Protein AF-A0A935WH16-F1 (afdb_monomer)

pLDDT: mean 74.42, std 22.59, range [28.06, 98.62]

Structure (mmCIF, N/CA/C/O backbone):
data_AF-A0A935WH16-F1
#
_entry.id   AF-A0A935WH16-F1
#
loop_
_atom_site.group_PDB
_atom_site.id
_atom_site.type_symbol
_atom_site.label_atom_id
_atom_site.label_alt_id
_atom_site.label_comp_id
_atom_site.label_asym_id
_atom_site.label_entity_id
_atom_site.label_seq_id
_atom_site.pdbx_PDB_ins_code
_atom_site.Cartn_x
_atom_site.Cartn_y
_atom_site.Cartn_z
_atom_site.occupancy
_atom_site.B_iso_or_equiv
_atom_site.auth_seq_id
_atom_site.auth_comp_id
_atom_site.auth_asym_id
_atom_site.auth_atom_id
_atom_site.pdbx_PDB_model_num
ATOM 1 N N . MET A 1 1 ? 46.568 17.655 5.709 1.00 50.97 1 MET A N 1
ATOM 2 C CA . MET A 1 1 ? 45.423 17.737 4.781 1.00 50.97 1 MET A CA 1
ATOM 3 C C . MET A 1 1 ? 44.441 18.673 5.446 1.00 50.97 1 MET A C 1
ATOM 5 O O . MET A 1 1 ? 44.146 18.442 6.611 1.00 50.97 1 MET A O 1
ATOM 9 N N . ALA A 1 2 ? 44.120 19.799 4.814 1.00 53.34 2 ALA A N 1
ATOM 10 C CA . ALA A 1 2 ? 43.258 20.810 5.419 1.00 53.34 2 ALA A CA 1
ATOM 11 C C . ALA A 1 2 ? 41.795 20.445 5.138 1.00 53.34 2 ALA A C 1
ATOM 13 O O . ALA A 1 2 ? 41.462 20.115 4.002 1.00 53.34 2 ALA A O 1
ATOM 14 N N . ASP A 1 3 ? 40.945 20.475 6.163 1.00 76.69 3 ASP A N 1
ATOM 15 C CA . ASP A 1 3 ? 39.513 20.226 5.996 1.00 76.69 3 ASP A CA 1
ATOM 16 C C . ASP A 1 3 ? 38.853 21.410 5.274 1.00 76.69 3 ASP A C 1
ATOM 18 O O . ASP A 1 3 ? 39.138 22.574 5.564 1.00 76.69 3 ASP A O 1
ATOM 22 N N . VAL A 1 4 ? 37.956 21.113 4.334 1.00 78.81 4 VAL A N 1
ATOM 23 C CA . VAL A 1 4 ? 37.234 22.105 3.529 1.00 78.81 4 VAL A CA 1
ATOM 24 C C . VAL A 1 4 ? 35.798 22.216 4.050 1.00 78.81 4 VAL A C 1
ATOM 26 O O . VAL A 1 4 ? 35.157 21.187 4.272 1.00 78.81 4 VAL A O 1
ATOM 29 N N . PRO A 1 5 ? 35.245 23.423 4.264 1.00 81.88 5 PRO A N 1
ATOM 30 C CA . PRO A 1 5 ? 33.877 23.562 4.748 1.00 81.88 5 PRO A CA 1
ATOM 31 C C . PRO A 1 5 ? 32.863 23.085 3.701 1.00 81.88 5 PRO A C 1
ATOM 33 O O . PRO A 1 5 ? 32.930 23.437 2.523 1.00 81.88 5 PRO A O 1
ATOM 36 N N . CYS A 1 6 ? 31.887 22.298 4.147 1.00 78.06 6 CYS A N 1
ATOM 37 C CA . CYS A 1 6 ? 30.761 21.864 3.331 1.00 78.06 6 CYS A CA 1
ATOM 38 C C . CYS A 1 6 ? 29.959 23.063 2.790 1.00 78.06 6 CYS A C 1
ATOM 40 O O . CYS A 1 6 ? 29.535 23.924 3.557 1.00 78.06 6 CYS A O 1
ATOM 42 N N . ALA A 1 7 ? 29.661 23.077 1.488 1.00 78.62 7 ALA A N 1
ATOM 43 C CA . ALA A 1 7 ? 28.900 24.155 0.845 1.00 78.62 7 ALA A CA 1
ATOM 44 C C . ALA A 1 7 ? 27.445 24.289 1.343 1.00 78.62 7 ALA A C 1
ATOM 46 O O . ALA A 1 7 ? 26.837 25.340 1.170 1.00 78.62 7 ALA A O 1
ATOM 47 N N . THR A 1 8 ? 26.886 23.241 1.957 1.00 79.25 8 THR A N 1
ATOM 48 C CA . THR A 1 8 ? 25.492 23.218 2.430 1.00 79.25 8 THR A CA 1
ATOM 49 C C . THR A 1 8 ? 25.377 23.491 3.929 1.00 79.25 8 THR A C 1
ATOM 51 O O . THR A 1 8 ? 24.530 24.275 4.340 1.00 79.25 8 THR A O 1
ATOM 54 N N . CYS A 1 9 ? 26.215 22.864 4.760 1.00 81.19 9 CYS A N 1
ATOM 55 C CA . CYS A 1 9 ? 26.095 22.946 6.224 1.00 81.19 9 CYS A CA 1
ATOM 56 C C . CYS A 1 9 ? 27.356 23.457 6.932 1.00 81.19 9 CYS A C 1
ATOM 58 O O . CYS A 1 9 ? 27.418 23.423 8.158 1.00 81.19 9 CYS A O 1
ATOM 60 N N . GLN A 1 10 ? 28.377 23.876 6.178 1.00 83.31 10 GLN A N 1
ATOM 61 C CA . GLN A 1 10 ? 29.647 24.442 6.660 1.00 83.31 10 GLN A CA 1
ATOM 62 C C . GLN A 1 10 ? 30.493 23.536 7.568 1.00 83.31 10 GLN A C 1
ATOM 64 O O . GLN A 1 10 ? 31.574 23.933 7.997 1.00 83.31 10 GLN A O 1
ATOM 69 N N . THR A 1 11 ? 30.065 22.296 7.820 1.00 83.06 11 THR A N 1
ATOM 70 C CA . THR A 1 11 ? 30.860 21.320 8.570 1.00 83.06 11 THR A CA 1
ATOM 71 C C . THR A 1 11 ? 32.184 21.050 7.843 1.00 83.06 11 THR A C 1
ATOM 73 O O . THR A 1 11 ? 32.143 20.852 6.627 1.00 83.06 11 THR A O 1
ATOM 76 N N . PRO A 1 12 ? 33.336 21.021 8.541 1.00 82.44 12 PRO A N 1
ATOM 77 C CA . PRO A 1 12 ? 34.618 20.675 7.937 1.00 82.44 12 PRO A CA 1
ATOM 78 C C . PRO A 1 12 ? 34.577 19.252 7.375 1.00 82.44 12 PRO A C 1
ATOM 80 O O . PRO A 1 12 ? 34.155 18.319 8.061 1.00 82.44 12 PRO A O 1
ATOM 83 N N . VAL A 1 13 ? 34.982 19.091 6.120 1.00 81.06 13 VAL A N 1
ATOM 84 C CA . VAL A 1 13 ? 34.997 17.810 5.417 1.00 81.06 13 VAL A CA 1
ATOM 85 C C . VAL A 1 13 ? 36.417 17.521 4.921 1.00 81.06 13 VAL A C 1
ATOM 87 O O . VAL A 1 13 ? 37.033 18.414 4.333 1.00 81.06 13 VAL A O 1
ATOM 90 N N . PRO A 1 14 ? 36.934 16.290 5.098 1.00 78.62 14 PRO A N 1
ATOM 91 C CA . PRO A 1 14 ? 38.210 15.890 4.516 1.00 78.62 14 PRO A CA 1
ATOM 92 C C . PRO A 1 14 ? 38.222 16.099 2.998 1.00 78.62 14 PRO A C 1
ATOM 94 O O . PRO A 1 14 ? 37.243 15.792 2.318 1.00 78.62 14 PRO A O 1
ATOM 97 N N . GLU A 1 15 ? 39.345 16.578 2.462 1.00 66.19 15 GLU A N 1
ATOM 98 C CA . GLU A 1 15 ? 39.505 17.002 1.059 1.00 66.19 15 GLU A CA 1
ATOM 99 C C . GLU A 1 15 ? 39.158 15.912 0.019 1.00 66.19 15 GLU A C 1
ATOM 101 O O . GLU A 1 15 ? 38.793 16.219 -1.111 1.00 66.19 15 GLU A O 1
ATOM 106 N N . ASN A 1 16 ? 39.221 14.636 0.408 1.00 68.75 16 ASN A N 1
ATOM 107 C CA . ASN A 1 16 ? 38.912 13.472 -0.426 1.00 68.75 16 ASN A CA 1
ATOM 108 C C . ASN A 1 16 ? 37.558 12.808 -0.118 1.00 68.75 16 ASN A C 1
ATOM 110 O O . ASN A 1 16 ? 37.249 11.759 -0.691 1.00 68.75 16 ASN A O 1
ATOM 114 N N . ALA A 1 17 ? 36.766 13.346 0.810 1.00 69.06 17 ALA A N 1
ATOM 115 C CA . ALA A 1 17 ? 35.433 12.815 1.051 1.00 69.06 17 ALA A CA 1
ATOM 116 C C . ALA A 1 17 ? 34.553 13.109 -0.169 1.00 69.06 17 ALA A C 1
ATOM 118 O O . ALA A 1 17 ? 34.647 14.191 -0.741 1.00 69.06 17 ALA A O 1
ATOM 119 N N . LEU A 1 18 ? 33.693 12.159 -0.549 1.00 70.56 18 LEU A N 1
ATOM 120 C CA . LEU A 1 18 ? 32.706 12.301 -1.635 1.00 70.56 18 LEU A CA 1
ATOM 121 C C . LEU A 1 18 ? 31.380 12.918 -1.159 1.00 70.56 18 LEU A C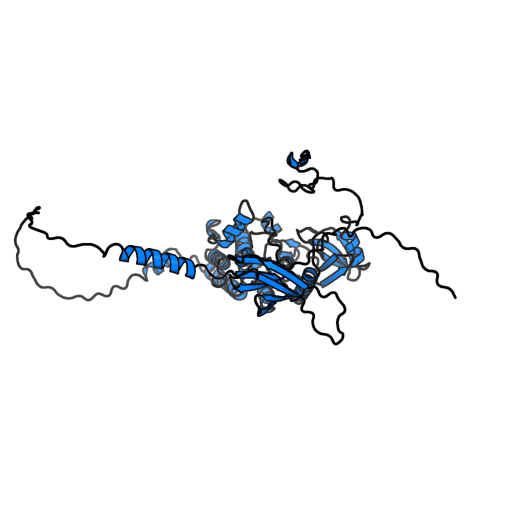 1
ATOM 123 O O . LEU A 1 18 ? 30.592 13.413 -1.968 1.00 70.56 18 LEU A O 1
ATOM 127 N N . TYR A 1 19 ? 31.138 12.881 0.153 1.00 76.06 19 TYR A N 1
ATOM 128 C CA . TYR A 1 19 ? 29.935 13.387 0.804 1.00 76.06 19 TYR A CA 1
ATOM 129 C C . TYR A 1 19 ? 30.292 14.038 2.140 1.00 76.06 19 TYR A C 1
ATOM 131 O O . TYR A 1 19 ? 31.199 13.587 2.842 1.00 76.06 19 TYR A O 1
ATOM 139 N N . CYS A 1 20 ? 29.550 15.080 2.514 1.00 76.81 20 CYS A N 1
ATOM 140 C CA . CYS A 1 20 ? 29.648 15.687 3.833 1.00 76.81 20 CYS A CA 1
ATOM 141 C C . CYS A 1 20 ? 29.117 14.714 4.905 1.00 76.81 20 CYS A C 1
ATOM 143 O O . CYS A 1 20 ? 27.961 14.299 4.810 1.00 76.81 20 CYS A O 1
ATOM 145 N N . PRO A 1 21 ? 29.886 14.397 5.962 1.00 69.19 21 PRO A N 1
ATOM 146 C CA . PRO A 1 21 ? 29.468 13.451 7.001 1.00 69.19 21 PRO A CA 1
ATOM 147 C C . PRO A 1 21 ? 28.335 13.972 7.899 1.00 69.19 21 PRO A C 1
ATOM 149 O O . PRO A 1 21 ? 27.761 13.198 8.655 1.00 69.19 21 PRO A O 1
ATOM 152 N N . SER A 1 22 ? 28.024 15.270 7.837 1.00 75.50 22 SER A N 1
ATOM 153 C CA . SER A 1 22 ? 26.993 15.905 8.666 1.00 75.50 22 SER A CA 1
ATOM 154 C C . SER A 1 22 ? 25.640 15.997 7.955 1.00 75.50 22 SER A C 1
ATOM 156 O O . SER A 1 22 ? 24.626 15.586 8.509 1.00 75.50 22 SER A O 1
ATOM 158 N N . CYS A 1 23 ? 25.608 16.480 6.707 1.00 73.81 23 CYS A N 1
ATOM 159 C CA . CYS A 1 23 ? 24.351 16.688 5.970 1.00 73.81 23 CYS A CA 1
ATOM 160 C C . CYS A 1 23 ? 24.181 15.808 4.722 1.00 73.81 23 CYS A C 1
ATOM 162 O O . CYS A 1 23 ? 23.150 15.888 4.061 1.00 73.81 23 CYS A O 1
ATOM 164 N N . GLY A 1 24 ? 25.179 14.995 4.361 1.00 67.12 24 GLY A N 1
ATOM 165 C CA . GLY A 1 24 ? 25.107 14.086 3.212 1.00 67.12 24 GLY A CA 1
ATOM 166 C C . GLY A 1 24 ? 25.240 14.747 1.835 1.00 67.12 24 GLY A C 1
ATOM 167 O O . GLY A 1 24 ? 25.167 14.052 0.825 1.00 67.12 24 GLY A O 1
ATOM 168 N N . SER A 1 25 ? 25.464 16.064 1.749 1.00 74.00 25 SER A N 1
ATOM 169 C CA . SER A 1 25 ? 25.654 16.754 0.467 1.00 74.00 25 SER A CA 1
ATOM 170 C C . SER A 1 25 ? 26.934 16.294 -0.237 1.00 74.00 25 SER A C 1
ATOM 172 O O . SER A 1 25 ? 27.985 16.163 0.398 1.00 74.00 25 SER A O 1
ATOM 174 N N . ARG A 1 26 ? 26.875 16.105 -1.558 1.00 77.69 26 ARG A N 1
ATOM 175 C CA . ARG A 1 26 ? 28.026 15.699 -2.376 1.00 77.69 26 ARG A CA 1
ATOM 176 C C . ARG A 1 26 ? 29.086 16.805 -2.411 1.00 77.69 26 ARG A C 1
ATOM 178 O O . ARG A 1 26 ? 28.787 17.951 -2.737 1.00 77.69 26 ARG A O 1
ATOM 185 N N . THR A 1 27 ? 30.325 16.464 -2.092 1.00 68.62 27 THR A N 1
ATOM 186 C CA . THR A 1 27 ? 31.486 17.359 -2.190 1.00 68.62 27 THR A CA 1
ATOM 187 C C . THR A 1 27 ? 32.017 17.272 -3.622 1.00 68.62 27 THR A C 1
ATOM 189 O O . THR A 1 27 ? 32.444 16.222 -4.093 1.00 68.62 27 THR A O 1
ATOM 192 N N . GLY A 1 28 ? 31.871 18.357 -4.384 1.00 59.09 28 GLY A N 1
ATOM 193 C CA . GLY A 1 28 ? 31.902 18.361 -5.854 1.00 59.09 28 GLY A CA 1
ATOM 194 C C . GLY A 1 28 ? 33.239 18.089 -6.563 1.00 59.09 28 GLY A C 1
ATOM 195 O O . GLY A 1 28 ? 33.434 18.636 -7.644 1.00 59.09 28 GLY A O 1
ATOM 196 N N . ARG A 1 29 ? 34.169 17.292 -6.018 1.00 56.25 29 ARG A N 1
ATOM 197 C CA . ARG A 1 29 ? 35.435 16.944 -6.696 1.00 56.25 29 ARG A CA 1
ATOM 198 C C . ARG A 1 29 ? 35.853 15.496 -6.442 1.00 56.25 29 ARG A C 1
ATOM 200 O O . ARG A 1 29 ? 36.502 15.190 -5.452 1.00 56.25 29 ARG A O 1
ATOM 207 N N . GLY A 1 30 ? 35.503 14.621 -7.381 1.00 41.34 30 GLY A N 1
ATOM 208 C CA . GLY A 1 30 ? 36.163 13.333 -7.595 1.00 41.34 30 GLY A CA 1
ATOM 209 C C . GLY A 1 30 ? 36.706 13.310 -9.022 1.00 41.34 30 GLY A C 1
ATOM 210 O O . GLY A 1 30 ? 35.958 13.605 -9.952 1.00 41.34 30 GLY A O 1
ATOM 211 N N . ASP A 1 31 ? 38.002 13.036 -9.164 1.00 37.25 31 ASP A N 1
ATOM 212 C CA . ASP A 1 31 ? 38.778 13.129 -10.403 1.00 37.25 31 ASP A CA 1
ATOM 213 C C . ASP A 1 31 ? 38.196 12.351 -11.594 1.00 37.25 31 ASP A C 1
ATOM 215 O O . ASP A 1 31 ? 37.812 11.184 -11.519 1.00 37.25 31 ASP A O 1
ATOM 219 N N . SER A 1 32 ? 38.245 13.028 -12.734 1.00 45.16 32 SER A N 1
ATOM 220 C CA . SER A 1 32 ? 38.004 12.561 -14.091 1.00 45.16 32 SER A CA 1
ATOM 221 C C . SER A 1 32 ? 39.078 11.574 -14.564 1.00 45.16 32 SER A C 1
ATOM 223 O O . SER A 1 32 ? 40.188 11.987 -14.905 1.00 45.16 32 SER A O 1
ATOM 225 N N . ARG A 1 33 ? 38.739 10.279 -14.665 1.00 38.78 33 ARG A N 1
ATOM 226 C CA . ARG A 1 33 ? 39.273 9.364 -15.694 1.00 38.78 33 ARG A CA 1
ATOM 227 C C . ARG A 1 33 ? 38.489 8.044 -15.744 1.00 38.78 33 ARG A C 1
ATOM 229 O O . ARG A 1 33 ? 38.592 7.233 -14.832 1.00 38.78 33 ARG A O 1
ATOM 236 N N . ALA A 1 34 ? 37.801 7.863 -16.877 1.00 35.12 34 ALA A N 1
ATOM 237 C CA . ALA A 1 34 ? 36.881 6.797 -17.302 1.00 35.12 34 ALA A CA 1
ATOM 238 C C . ALA A 1 34 ? 35.400 7.190 -17.154 1.00 35.12 34 ALA A C 1
ATOM 240 O O . ALA A 1 34 ? 34.717 6.798 -16.212 1.00 35.12 34 ALA A O 1
ATOM 241 N N . GLU A 1 35 ? 34.916 7.981 -18.117 1.00 36.69 35 GLU A N 1
ATOM 242 C CA . GLU A 1 35 ? 33.489 8.212 -18.354 1.00 36.69 35 GLU A CA 1
ATOM 243 C C . GLU A 1 35 ? 32.811 6.884 -18.710 1.00 36.69 35 GLU A C 1
ATOM 245 O O . GLU A 1 35 ? 32.800 6.443 -19.857 1.00 36.69 35 GLU A O 1
ATOM 250 N N . VAL A 1 36 ? 32.237 6.232 -17.704 1.00 37.66 36 VAL A N 1
ATOM 251 C CA . VAL A 1 36 ? 31.010 5.464 -17.904 1.00 37.66 36 VAL A CA 1
ATOM 252 C C . VAL A 1 36 ? 29.890 6.510 -17.869 1.00 37.66 36 VAL A C 1
ATOM 254 O O . VAL A 1 36 ? 29.811 7.239 -16.877 1.00 37.66 36 VAL A O 1
ATOM 257 N N . PRO A 1 37 ? 29.056 6.662 -18.912 1.00 38.50 37 PRO A N 1
ATOM 258 C CA . PRO A 1 37 ? 27.991 7.656 -18.903 1.00 38.50 37 PRO A CA 1
ATOM 259 C C . PRO A 1 37 ? 26.914 7.197 -17.916 1.00 38.50 37 PRO A C 1
ATOM 261 O O . PRO A 1 37 ? 26.074 6.356 -18.230 1.00 38.50 37 PRO A O 1
ATOM 264 N N . VAL A 1 38 ? 26.973 7.703 -16.686 1.00 47.84 38 VAL A N 1
ATOM 265 C CA . VAL A 1 38 ? 26.019 7.392 -15.617 1.00 47.84 38 VAL A CA 1
ATOM 266 C C . VAL A 1 38 ? 25.383 8.703 -15.165 1.00 47.84 38 VAL A C 1
ATOM 268 O O . VAL A 1 38 ? 26.072 9.545 -14.594 1.00 47.84 38 VAL A O 1
ATOM 271 N N . ALA A 1 39 ? 24.074 8.823 -15.430 1.00 47.09 39 ALA A N 1
ATOM 272 C CA . ALA A 1 39 ? 23.106 9.812 -14.919 1.00 47.09 39 ALA A CA 1
ATOM 273 C C . ALA A 1 39 ? 22.460 10.819 -15.902 1.00 47.09 39 ALA A C 1
ATOM 275 O O . ALA A 1 39 ? 21.971 11.855 -15.457 1.00 47.09 39 ALA A O 1
ATOM 276 N N . SER A 1 40 ? 22.314 10.515 -17.197 1.00 53.09 40 SER A N 1
ATOM 277 C CA . SER A 1 40 ? 21.282 11.189 -18.004 1.00 53.09 40 SER A CA 1
ATOM 278 C C . SER A 1 40 ? 20.599 10.227 -18.971 1.00 53.09 40 SER A C 1
ATOM 280 O O . SER A 1 40 ? 21.205 9.752 -19.925 1.00 53.09 40 SER A O 1
ATOM 282 N N . ASP A 1 41 ? 19.323 9.984 -18.674 1.00 81.38 41 ASP A N 1
ATOM 283 C CA . ASP A 1 41 ? 18.251 9.557 -19.576 1.00 81.38 41 ASP A CA 1
ATOM 284 C C . ASP A 1 41 ? 17.659 8.144 -19.392 1.00 81.38 41 ASP A C 1
ATOM 286 O O . ASP A 1 41 ? 17.680 7.276 -20.268 1.00 81.38 41 ASP A O 1
ATOM 290 N N . VAL A 1 42 ? 17.091 7.908 -18.200 1.00 88.62 42 VAL A N 1
ATOM 291 C CA . VAL A 1 42 ? 16.164 6.784 -17.965 1.00 88.62 42 VAL A CA 1
ATOM 292 C C . VAL A 1 42 ? 14.996 6.791 -18.973 1.00 88.62 42 VAL A C 1
ATOM 294 O O . VAL A 1 42 ? 14.719 5.713 -19.496 1.00 88.62 42 VAL A O 1
ATOM 297 N N . PRO A 1 43 ? 14.335 7.926 -19.296 1.00 92.06 43 PRO A N 1
ATOM 298 C CA . PRO A 1 43 ? 13.299 7.978 -20.336 1.00 92.06 43 PRO A CA 1
ATOM 299 C C . PRO A 1 43 ? 13.735 7.450 -21.713 1.00 92.06 43 PRO A C 1
ATOM 301 O O . PRO A 1 43 ? 13.045 6.609 -22.283 1.00 92.06 43 PRO A O 1
ATOM 304 N N . GLU A 1 44 ? 14.879 7.881 -22.243 1.00 92.56 44 GLU A N 1
ATOM 305 C CA . GLU A 1 44 ? 15.404 7.448 -23.545 1.00 92.56 44 GLU A CA 1
ATOM 306 C C . GLU A 1 44 ? 15.784 5.969 -23.538 1.00 92.56 44 GLU A C 1
ATOM 308 O O . GLU A 1 44 ? 15.467 5.230 -24.474 1.00 92.56 44 GLU A O 1
ATOM 313 N N . ARG A 1 45 ? 16.450 5.511 -22.472 1.00 93.62 45 ARG A N 1
ATOM 314 C CA . ARG A 1 45 ? 16.762 4.087 -22.280 1.00 93.62 45 ARG A CA 1
ATOM 315 C C . ARG A 1 45 ? 15.484 3.261 -22.197 1.00 93.62 45 ARG A C 1
ATOM 317 O O . ARG A 1 45 ? 15.403 2.201 -22.807 1.00 93.62 45 ARG A O 1
ATOM 324 N N . LEU A 1 46 ? 14.469 3.752 -21.491 1.00 94.75 46 LEU A N 1
ATOM 325 C CA . LEU A 1 46 ? 13.171 3.094 -21.408 1.00 94.75 46 LEU A CA 1
ATOM 326 C C . LEU A 1 46 ? 12.494 3.039 -22.782 1.00 94.75 46 LEU A C 1
ATOM 328 O O . LEU A 1 46 ? 11.976 1.992 -23.154 1.00 94.75 46 LEU A O 1
ATOM 332 N N . ALA A 1 47 ? 12.540 4.125 -23.556 1.00 94.62 47 ALA A N 1
ATOM 333 C CA . ALA A 1 47 ? 11.983 4.173 -24.904 1.00 94.62 47 ALA A CA 1
ATOM 334 C C . ALA A 1 47 ? 12.667 3.159 -25.834 1.00 94.62 47 ALA A C 1
ATOM 336 O O . ALA A 1 47 ? 11.988 2.409 -26.533 1.00 94.62 47 ALA A O 1
ATOM 337 N N . ARG A 1 48 ? 14.003 3.064 -25.791 1.00 94.25 48 ARG A N 1
ATOM 338 C CA . ARG A 1 48 ? 14.752 2.041 -26.538 1.00 94.25 48 ARG A CA 1
ATOM 339 C C . ARG A 1 48 ? 14.412 0.622 -26.079 1.00 94.25 48 ARG A C 1
ATOM 341 O O . ARG A 1 48 ? 14.223 -0.247 -26.924 1.00 94.25 48 ARG A O 1
ATOM 348 N N . ALA A 1 49 ? 14.287 0.396 -24.771 1.00 93.06 49 ALA A N 1
ATOM 349 C CA . ALA A 1 49 ? 13.965 -0.917 -24.214 1.00 93.06 49 ALA A CA 1
ATOM 350 C C . ALA A 1 49 ? 12.530 -1.379 -24.529 1.00 93.06 49 ALA A C 1
ATOM 352 O O . ALA A 1 49 ? 12.299 -2.570 -24.719 1.00 93.06 49 ALA A O 1
ATOM 353 N N . LEU A 1 50 ? 11.566 -0.456 -24.585 1.00 93.31 50 LEU A N 1
ATOM 354 C CA . LEU A 1 50 ? 10.182 -0.752 -2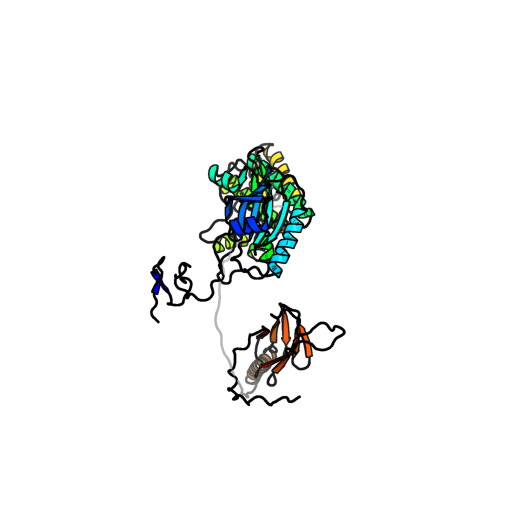4.964 1.00 93.31 50 LEU A CA 1
ATOM 355 C C . LEU A 1 50 ? 10.012 -0.896 -26.485 1.00 93.31 50 LEU A C 1
ATOM 357 O O . LEU A 1 50 ? 9.158 -1.656 -26.942 1.00 93.31 50 LEU A O 1
ATOM 361 N N . GLY A 1 51 ? 10.827 -0.188 -27.269 1.00 92.38 51 GLY A N 1
ATOM 362 C CA . GLY A 1 51 ? 10.751 -0.165 -28.725 1.00 92.38 51 GLY A CA 1
ATOM 363 C C . GLY A 1 51 ? 9.703 0.813 -29.266 1.00 92.38 51 GLY A C 1
ATOM 364 O O . GLY A 1 51 ? 8.992 1.494 -28.532 1.00 92.38 51 GLY A O 1
ATOM 365 N N . THR A 1 52 ? 9.590 0.877 -30.593 1.00 92.69 52 THR A N 1
ATOM 366 C CA . THR A 1 52 ? 8.849 1.929 -31.321 1.00 92.69 52 THR A CA 1
ATOM 367 C C . THR A 1 52 ? 7.330 1.909 -31.138 1.00 92.69 52 THR A C 1
ATOM 369 O O . THR A 1 52 ? 6.671 2.908 -31.425 1.00 92.69 52 THR A O 1
ATOM 372 N N . ASN A 1 53 ? 6.762 0.802 -30.655 1.00 91.31 53 ASN A N 1
ATOM 373 C CA . ASN A 1 53 ? 5.325 0.687 -30.381 1.00 91.31 53 ASN A CA 1
ATOM 374 C C . ASN A 1 53 ? 4.894 1.458 -29.127 1.00 91.31 53 ASN A C 1
ATOM 376 O O . ASN A 1 53 ? 3.701 1.692 -28.937 1.00 91.31 53 ASN A O 1
ATOM 380 N N . TYR A 1 54 ? 5.845 1.862 -28.287 1.00 96.25 54 TYR A N 1
ATOM 381 C CA . TYR A 1 54 ? 5.576 2.562 -27.044 1.00 96.25 54 TYR A CA 1
ATOM 382 C C . TYR A 1 54 ? 6.252 3.927 -27.052 1.00 96.25 54 TYR A C 1
ATOM 384 O O . TYR A 1 54 ? 7.432 4.066 -27.359 1.00 96.25 54 TYR A O 1
ATOM 392 N N . GLU A 1 55 ? 5.499 4.952 -26.683 1.00 96.50 55 GLU A N 1
ATOM 393 C CA . GLU A 1 55 ? 6.010 6.306 -26.524 1.00 96.50 55 GLU A CA 1
ATOM 394 C C . GLU A 1 55 ? 6.089 6.634 -25.038 1.00 96.50 55 GLU A C 1
ATOM 396 O O . GLU A 1 55 ? 5.063 6.733 -24.363 1.00 96.50 55 GLU A O 1
ATOM 401 N N . VAL A 1 56 ? 7.308 6.802 -24.526 1.00 96.81 56 VAL A N 1
ATOM 402 C CA . VAL A 1 56 ? 7.529 7.305 -23.168 1.00 96.81 56 VAL A CA 1
ATOM 403 C C . VAL A 1 56 ? 7.182 8.789 -23.145 1.00 96.81 56 VAL A C 1
ATOM 405 O O . VAL A 1 56 ? 7.715 9.565 -23.933 1.00 96.81 56 VAL A O 1
ATOM 408 N N . ARG A 1 57 ? 6.267 9.172 -22.254 1.00 95.06 57 ARG A N 1
ATOM 409 C CA . ARG A 1 57 ? 5.804 10.550 -22.084 1.00 95.06 57 ARG A CA 1
ATOM 410 C C . ARG A 1 57 ? 6.426 11.152 -20.825 1.00 95.06 57 ARG A C 1
ATOM 412 O O . ARG A 1 57 ? 7.638 11.298 -20.730 1.00 95.06 57 ARG A O 1
ATOM 419 N N . GLN A 1 58 ? 5.600 11.517 -19.853 1.00 93.81 58 GLN A N 1
ATOM 420 C CA . GLN A 1 58 ? 6.010 12.236 -18.651 1.00 93.81 58 GLN A CA 1
ATOM 421 C C . GLN A 1 58 ? 6.323 11.297 -17.481 1.00 93.81 58 GLN A C 1
ATOM 423 O O . GLN A 1 58 ? 5.756 10.209 -17.365 1.00 93.81 58 GLN A O 1
ATOM 428 N N . LEU A 1 59 ? 7.185 11.751 -16.572 1.00 94.75 59 LEU A N 1
ATOM 429 C CA . LEU A 1 59 ? 7.364 11.139 -15.257 1.00 94.75 59 LEU A CA 1
ATOM 430 C C . LEU A 1 59 ? 6.109 11.402 -14.406 1.00 94.75 59 LEU A C 1
ATOM 432 O O . LEU A 1 59 ? 5.739 12.550 -14.181 1.00 94.75 59 LEU A O 1
ATOM 436 N N . LEU A 1 60 ? 5.464 10.339 -13.930 1.00 89.88 60 LEU A N 1
ATOM 437 C CA . LEU A 1 60 ? 4.286 10.397 -13.056 1.00 89.88 60 LEU A CA 1
ATOM 438 C C . LEU A 1 60 ? 4.667 10.474 -11.578 1.00 89.88 60 LEU A C 1
ATOM 440 O O . LEU A 1 60 ? 3.940 11.058 -10.778 1.00 89.88 60 LEU A O 1
ATOM 444 N N . GLY A 1 61 ? 5.793 9.871 -11.204 1.00 85.62 61 GLY A N 1
ATOM 445 C CA . GLY A 1 61 ? 6.267 9.888 -9.830 1.00 85.62 61 GLY A CA 1
ATOM 446 C C . GLY A 1 61 ? 7.617 9.214 -9.665 1.00 85.62 61 GLY A C 1
ATOM 447 O O . GLY A 1 61 ? 8.016 8.360 -10.456 1.00 85.62 61 GLY A O 1
ATOM 448 N N . GLU A 1 62 ? 8.316 9.591 -8.603 1.00 83.94 62 GLU A N 1
ATOM 449 C CA . GLU A 1 62 ? 9.626 9.057 -8.264 1.00 83.94 62 GLU A CA 1
ATOM 450 C C . GLU A 1 62 ? 9.659 8.645 -6.794 1.00 83.94 62 GLU A C 1
ATOM 452 O O . GLU A 1 62 ? 9.352 9.430 -5.900 1.00 83.94 62 GLU A O 1
ATOM 457 N N . GLY A 1 63 ? 10.025 7.390 -6.549 1.00 73.94 63 GLY A N 1
ATOM 458 C CA . GLY A 1 63 ? 10.256 6.849 -5.215 1.00 73.94 63 GLY A CA 1
ATOM 459 C C . GLY A 1 63 ? 11.737 6.572 -4.960 1.00 73.94 63 GLY A C 1
ATOM 460 O O . GLY A 1 63 ? 12.594 6.767 -5.822 1.00 73.94 63 GLY A O 1
ATOM 461 N N . GLY A 1 64 ? 12.050 6.045 -3.774 1.00 70.06 64 GLY A N 1
ATOM 462 C CA . GLY A 1 64 ? 13.425 5.671 -3.415 1.00 70.06 64 GLY A CA 1
ATOM 463 C C . GLY A 1 64 ? 14.038 4.614 -4.342 1.00 70.06 64 GLY A C 1
ATOM 464 O O . GLY A 1 64 ? 15.224 4.685 -4.638 1.00 70.06 64 GLY A O 1
ATOM 465 N N . PHE A 1 65 ? 13.220 3.688 -4.858 1.00 76.19 65 PHE A N 1
ATOM 466 C CA . PHE A 1 65 ? 13.689 2.520 -5.619 1.00 76.19 65 PHE A CA 1
ATOM 467 C C . PHE A 1 65 ? 13.330 2.516 -7.102 1.00 76.19 65 PHE A C 1
ATOM 469 O O . PHE A 1 65 ? 13.884 1.729 -7.869 1.00 76.19 65 PHE A O 1
ATOM 476 N N . ALA A 1 66 ? 12.384 3.357 -7.511 1.00 84.50 66 ALA A N 1
ATOM 477 C CA . ALA A 1 66 ? 11.818 3.304 -8.847 1.00 84.50 66 ALA A CA 1
ATOM 478 C C . ALA A 1 66 ? 11.279 4.662 -9.296 1.00 84.50 66 ALA A C 1
ATOM 480 O O . ALA A 1 66 ? 10.937 5.510 -8.472 1.00 84.50 66 ALA A O 1
ATOM 481 N N . GLN A 1 67 ? 11.161 4.822 -10.606 1.00 90.31 67 GLN A N 1
ATOM 482 C CA . GLN A 1 67 ? 10.469 5.916 -11.279 1.00 90.31 67 GLN A CA 1
ATOM 483 C C . GLN A 1 67 ? 9.274 5.347 -12.043 1.00 90.31 67 GLN A C 1
ATOM 485 O O . GLN A 1 67 ? 9.350 4.237 -12.561 1.00 90.31 67 GLN A O 1
ATOM 490 N N . VAL A 1 68 ? 8.162 6.072 -12.097 1.00 92.44 68 VAL A N 1
ATOM 491 C CA . VAL A 1 68 ? 6.959 5.668 -12.833 1.00 92.44 68 VAL A CA 1
ATOM 492 C C . VAL A 1 68 ? 6.741 6.651 -13.969 1.00 92.44 68 VAL A C 1
ATOM 494 O O . VAL A 1 68 ? 6.596 7.843 -13.720 1.00 92.44 68 VAL A O 1
ATOM 497 N N . PHE A 1 69 ? 6.688 6.158 -15.200 1.00 96.00 69 PHE A N 1
ATOM 498 C CA . PHE A 1 69 ? 6.463 6.959 -16.400 1.00 96.00 69 PHE A CA 1
ATOM 499 C C . PHE A 1 69 ? 5.091 6.675 -16.994 1.00 96.00 69 PHE A C 1
ATOM 501 O O . PHE A 1 69 ? 4.619 5.539 -16.986 1.00 96.00 69 PHE A O 1
ATOM 508 N N . GLU A 1 70 ? 4.461 7.703 -17.548 1.00 97.12 70 GLU A N 1
ATOM 509 C CA . GLU A 1 70 ? 3.360 7.520 -18.479 1.00 97.12 70 GLU A CA 1
ATOM 510 C C . GLU A 1 70 ? 3.922 7.037 -19.813 1.00 97.12 70 GLU A C 1
ATOM 512 O O . GLU A 1 70 ? 4.873 7.612 -20.343 1.00 97.12 70 GLU A O 1
ATOM 517 N N . VAL A 1 71 ? 3.314 5.996 -20.366 1.00 97.44 71 VAL A N 1
ATOM 518 C CA . VAL A 1 71 ? 3.682 5.440 -21.664 1.00 97.44 71 VAL A CA 1
ATOM 519 C C . VAL A 1 71 ? 2.429 5.293 -22.512 1.00 97.44 71 VAL A C 1
ATOM 521 O O . VAL A 1 71 ? 1.403 4.811 -22.038 1.00 97.44 71 VAL A O 1
ATOM 524 N N . TRP A 1 72 ? 2.497 5.705 -23.770 1.00 97.69 72 TRP A N 1
ATOM 525 C CA . TRP A 1 72 ? 1.435 5.489 -24.742 1.00 97.69 72 TRP A CA 1
ATOM 526 C C . TRP A 1 72 ? 1.737 4.260 -25.591 1.00 97.69 72 TRP A C 1
ATOM 528 O O . TRP A 1 72 ? 2.746 4.211 -26.291 1.00 97.69 72 TRP A O 1
ATOM 538 N N . ASP A 1 73 ? 0.859 3.269 -25.512 1.00 96.38 73 ASP A N 1
ATOM 539 C CA . ASP A 1 73 ? 0.846 2.101 -26.385 1.00 96.38 73 ASP A CA 1
ATOM 540 C C . ASP A 1 73 ? 0.182 2.504 -27.705 1.00 96.38 73 ASP A C 1
ATOM 542 O O . ASP A 1 73 ? -1.025 2.748 -27.751 1.00 96.38 73 ASP A O 1
ATOM 546 N N . ARG A 1 74 ? 0.983 2.622 -28.769 1.00 95.50 74 ARG A N 1
ATOM 547 C CA . ARG A 1 74 ? 0.524 3.056 -30.096 1.00 95.50 74 ARG A CA 1
ATOM 548 C C . ARG A 1 74 ? -0.309 1.993 -30.800 1.00 95.50 74 ARG A C 1
ATOM 550 O O . ARG A 1 74 ? -1.135 2.348 -31.628 1.00 95.50 74 ARG A O 1
ATOM 557 N N . GLY A 1 75 ? -0.083 0.715 -30.496 1.00 91.88 75 GLY A N 1
ATOM 558 C CA . GLY A 1 75 ? -0.789 -0.388 -31.146 1.00 91.88 75 GLY A CA 1
ATOM 559 C C . GLY A 1 75 ? -2.209 -0.562 -30.617 1.00 91.88 75 GLY A C 1
ATOM 560 O O . GLY A 1 75 ? -3.119 -0.845 -31.388 1.00 91.88 75 GLY A O 1
ATOM 561 N N . LEU A 1 76 ? -2.395 -0.379 -29.307 1.00 94.00 76 LEU A N 1
ATOM 562 C CA . LEU A 1 76 ? -3.703 -0.482 -28.647 1.00 94.00 76 LEU A CA 1
ATOM 563 C C . LEU A 1 76 ? -4.329 0.876 -28.304 1.00 94.00 76 LEU A C 1
ATOM 565 O O . LEU A 1 76 ? -5.372 0.908 -27.655 1.00 94.00 76 LEU A O 1
ATOM 569 N N . GLU A 1 77 ? -3.675 1.973 -28.688 1.00 96.06 77 GLU A N 1
ATOM 570 C CA . GLU A 1 77 ? -4.104 3.356 -28.446 1.00 96.06 77 GLU A CA 1
ATOM 571 C C . GLU A 1 77 ? -4.533 3.607 -26.991 1.00 96.06 77 GLU A C 1
ATOM 573 O O . GLU A 1 77 ? -5.609 4.136 -26.700 1.00 96.06 77 GLU A O 1
ATOM 578 N N . ARG A 1 78 ? -3.681 3.202 -26.041 1.00 95.06 78 ARG A N 1
ATOM 579 C CA . ARG A 1 78 ? -3.980 3.300 -24.606 1.00 95.06 78 ARG A CA 1
ATOM 580 C C . ARG A 1 78 ? -2.808 3.812 -23.784 1.00 95.06 78 ARG A C 1
ATOM 582 O O . ARG A 1 78 ? -1.641 3.655 -24.135 1.00 95.06 78 ARG A O 1
ATOM 589 N N . ARG A 1 79 ? -3.134 4.383 -22.625 1.00 96.88 79 ARG A N 1
ATOM 590 C CA . ARG A 1 79 ? -2.154 4.840 -21.632 1.00 96.88 79 ARG A CA 1
ATOM 591 C C . ARG A 1 79 ? -1.765 3.698 -20.701 1.00 96.88 79 ARG A C 1
ATOM 593 O O . ARG A 1 79 ? -2.615 2.965 -20.194 1.00 96.88 79 ARG A O 1
ATOM 600 N N . LEU A 1 80 ? -0.475 3.606 -20.428 1.00 96.56 80 LEU A N 1
ATOM 601 C CA . LEU A 1 80 ? 0.145 2.713 -19.465 1.00 96.56 80 LEU A CA 1
ATOM 602 C C . LEU A 1 80 ? 0.913 3.542 -18.436 1.00 96.56 80 LEU A C 1
ATOM 604 O O . LEU A 1 80 ? 1.386 4.642 -18.724 1.00 96.56 80 LEU A O 1
ATOM 608 N N . ALA A 1 81 ? 1.057 2.989 -17.240 1.00 95.94 81 ALA A N 1
ATOM 609 C CA . ALA A 1 81 ? 2.061 3.422 -16.285 1.00 95.94 81 ALA A CA 1
ATOM 610 C C . ALA A 1 81 ? 3.176 2.370 -16.271 1.00 95.94 81 ALA A C 1
ATOM 612 O O . ALA A 1 81 ? 2.905 1.179 -16.113 1.00 95.94 81 ALA A O 1
ATOM 613 N N . VAL A 1 82 ? 4.424 2.788 -16.461 1.00 95.19 82 VAL A N 1
ATOM 614 C CA . VAL A 1 82 ? 5.587 1.896 -16.481 1.00 95.19 82 VAL A CA 1
ATOM 615 C C . VAL A 1 82 ? 6.502 2.251 -15.328 1.00 95.19 82 VAL A C 1
ATOM 617 O O . VAL A 1 82 ? 7.070 3.341 -15.288 1.00 95.19 82 VAL A O 1
ATOM 620 N N . LYS A 1 83 ? 6.636 1.326 -14.379 1.00 92.56 83 LYS A N 1
ATOM 621 C CA . LYS A 1 83 ? 7.532 1.479 -13.238 1.00 92.56 83 LYS A CA 1
ATOM 622 C C . LYS A 1 83 ? 8.888 0.880 -13.571 1.00 92.56 83 LYS A C 1
ATOM 624 O O . LYS A 1 83 ? 8.985 -0.302 -13.887 1.00 92.56 83 LYS A O 1
ATOM 629 N N . VAL A 1 84 ? 9.923 1.698 -13.467 1.00 91.38 84 VAL A N 1
ATOM 630 C CA . VAL A 1 84 ? 11.314 1.393 -13.792 1.00 91.38 84 VAL A CA 1
ATOM 631 C C . VAL A 1 84 ? 12.132 1.415 -12.513 1.00 91.38 84 VAL A C 1
ATOM 633 O O . VAL A 1 84 ? 12.107 2.406 -11.784 1.00 91.38 84 VAL A O 1
ATOM 636 N N . LEU A 1 85 ? 12.864 0.341 -12.226 1.00 87.19 85 LEU A N 1
ATOM 637 C CA . LEU A 1 85 ? 13.805 0.321 -11.109 1.00 87.19 85 LEU A CA 1
ATOM 638 C C . LEU A 1 85 ? 14.974 1.264 -11.393 1.00 87.19 85 LEU A C 1
ATOM 640 O O . LEU A 1 85 ? 15.523 1.268 -12.496 1.00 87.19 85 LEU A O 1
ATOM 644 N N . LYS A 1 86 ? 15.370 2.057 -10.392 1.00 82.81 86 LYS A N 1
ATOM 645 C CA . LYS A 1 86 ? 16.475 3.007 -10.549 1.00 82.81 86 LYS A CA 1
ATOM 646 C C . LYS A 1 86 ? 17.782 2.245 -10.801 1.00 82.81 86 LYS A C 1
ATOM 648 O O . LYS A 1 86 ? 18.157 1.436 -9.952 1.00 82.81 86 LYS A O 1
ATOM 653 N N . PRO A 1 87 ? 18.490 2.500 -11.915 1.00 75.38 87 PRO A N 1
ATOM 654 C CA . PRO A 1 87 ? 19.715 1.778 -12.262 1.00 75.38 87 PRO A CA 1
ATOM 655 C C . PRO A 1 87 ? 20.881 2.096 -11.316 1.00 75.38 87 PRO A C 1
ATOM 657 O O . PRO A 1 87 ? 21.797 1.292 -11.192 1.00 75.38 87 PRO A O 1
ATOM 660 N N . ASP A 1 88 ? 20.829 3.241 -10.630 1.00 69.88 88 ASP A N 1
ATOM 661 C CA . ASP A 1 88 ? 21.888 3.710 -9.726 1.00 69.88 88 ASP A CA 1
ATOM 662 C C . ASP A 1 88 ? 21.898 2.974 -8.376 1.00 69.88 88 ASP A C 1
ATOM 664 O O . ASP A 1 88 ? 22.817 3.132 -7.571 1.00 69.88 88 ASP A O 1
ATOM 668 N N . LEU A 1 89 ? 20.874 2.160 -8.111 1.00 66.44 89 LEU A N 1
ATOM 669 C CA . LEU A 1 89 ? 20.861 1.255 -6.972 1.00 66.44 89 LEU A CA 1
ATOM 670 C C . LEU A 1 89 ? 21.641 -0.012 -7.324 1.00 66.44 89 LEU A C 1
ATOM 672 O O . LEU A 1 89 ? 21.498 -0.568 -8.410 1.00 66.44 89 LEU A O 1
ATOM 676 N N . ALA A 1 90 ? 22.469 -0.481 -6.390 1.00 64.75 90 ALA A N 1
ATOM 677 C CA . ALA A 1 90 ? 23.304 -1.665 -6.571 1.00 64.75 90 ALA A CA 1
ATOM 678 C C . ALA A 1 90 ? 22.464 -2.958 -6.541 1.00 64.75 90 ALA A C 1
ATOM 680 O O . ALA A 1 90 ? 22.486 -3.716 -5.569 1.00 64.75 90 ALA A O 1
ATOM 681 N N . TRP A 1 91 ? 21.712 -3.221 -7.611 1.00 70.06 91 TRP A N 1
ATOM 682 C CA . TRP A 1 91 ? 20.946 -4.454 -7.762 1.00 70.06 91 TRP A CA 1
ATOM 683 C C . TRP A 1 91 ? 21.894 -5.615 -8.077 1.00 70.06 91 TRP A C 1
ATOM 685 O O . TRP A 1 91 ? 22.498 -5.676 -9.146 1.00 70.06 91 TRP A O 1
ATOM 695 N N . SER A 1 92 ? 22.022 -6.570 -7.155 1.00 72.12 92 SER A N 1
ATOM 696 C CA . SER A 1 92 ? 22.696 -7.834 -7.478 1.00 72.12 92 SER A CA 1
ATOM 697 C C . SER A 1 92 ? 21.829 -8.680 -8.416 1.00 72.12 92 SER A C 1
ATOM 699 O O . SER A 1 92 ? 20.597 -8.606 -8.375 1.00 72.12 92 SER A O 1
ATOM 701 N N . SER A 1 93 ? 22.457 -9.538 -9.224 1.00 73.31 93 SER A N 1
ATOM 702 C CA . SER A 1 93 ? 21.757 -10.453 -10.140 1.00 73.31 93 SER A CA 1
ATOM 703 C C . SER A 1 93 ? 20.693 -11.296 -9.427 1.00 73.31 93 SER A C 1
ATOM 705 O O . SER A 1 93 ? 19.565 -11.403 -9.900 1.00 73.31 93 SER A O 1
ATOM 707 N N . GLY A 1 94 ? 21.002 -11.814 -8.234 1.00 74.44 94 GLY A N 1
ATOM 708 C CA . GLY A 1 94 ? 20.039 -12.566 -7.424 1.00 74.44 94 GLY A CA 1
ATOM 709 C C . GLY A 1 94 ? 18.835 -11.736 -6.967 1.00 74.44 94 GLY A C 1
ATOM 710 O O . GLY A 1 94 ? 17.736 -12.263 -6.818 1.00 74.44 94 GLY A O 1
ATOM 711 N N . MET A 1 95 ? 19.010 -10.431 -6.768 1.00 72.88 95 MET A N 1
ATOM 712 C CA . MET A 1 95 ? 17.939 -9.525 -6.359 1.00 72.88 95 MET A CA 1
ATOM 713 C C . MET A 1 95 ? 17.033 -9.138 -7.543 1.00 72.88 95 MET A C 1
ATOM 715 O O . MET A 1 95 ? 15.815 -9.082 -7.369 1.00 72.88 95 MET A O 1
ATOM 719 N N . LEU A 1 96 ? 17.588 -8.990 -8.752 1.00 76.69 96 LEU A N 1
ATOM 720 C CA . LEU A 1 96 ? 16.802 -8.835 -9.983 1.00 76.69 96 LEU A CA 1
ATOM 721 C C . LEU A 1 96 ? 16.007 -10.102 -10.328 1.00 76.69 96 LEU A C 1
ATOM 723 O O . LEU A 1 96 ? 14.840 -10.011 -10.702 1.00 76.69 96 LEU A O 1
ATOM 727 N N . GLU A 1 97 ? 16.588 -11.291 -10.156 1.00 79.19 97 GLU A N 1
ATOM 728 C CA . GLU A 1 97 ? 15.854 -12.541 -10.386 1.00 79.19 97 GLU A CA 1
ATOM 729 C C . GLU A 1 97 ? 14.703 -12.726 -9.395 1.00 79.19 97 GLU A C 1
ATOM 731 O O . GLU A 1 97 ? 13.591 -13.071 -9.804 1.00 79.19 97 GLU A O 1
ATOM 736 N N . ARG A 1 98 ? 14.909 -12.394 -8.112 1.00 78.00 98 ARG A N 1
ATOM 737 C CA . ARG A 1 98 ? 13.809 -12.346 -7.135 1.00 78.00 98 ARG A CA 1
ATOM 738 C C . ARG A 1 98 ? 12.741 -11.336 -7.540 1.00 78.00 98 ARG A C 1
ATOM 740 O O . ARG A 1 98 ? 11.565 -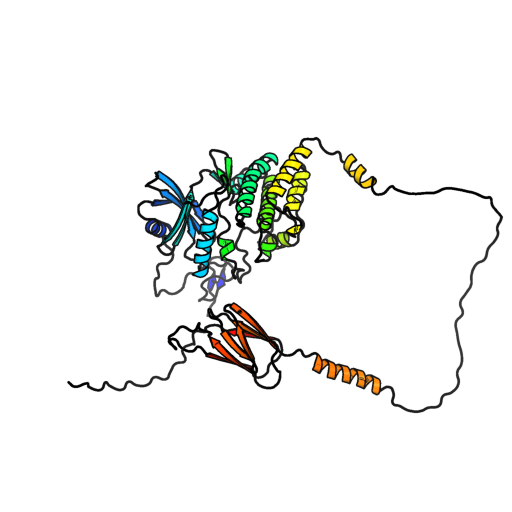11.680 -7.525 1.00 78.00 98 ARG A O 1
ATOM 747 N N . PHE A 1 99 ? 13.121 -10.129 -7.965 1.00 81.06 99 PHE A N 1
ATOM 748 C CA . PHE A 1 99 ? 12.165 -9.135 -8.465 1.00 81.06 99 PHE A CA 1
ATOM 749 C C . PHE A 1 99 ? 11.288 -9.705 -9.585 1.00 81.06 99 PHE A C 1
ATOM 751 O O . PHE A 1 99 ? 10.062 -9.610 -9.523 1.00 81.06 99 PHE A O 1
ATOM 758 N N . LYS A 1 100 ? 11.899 -10.337 -10.593 1.00 80.38 100 LYS A N 1
ATOM 759 C CA . LYS A 1 100 ? 11.175 -10.927 -11.728 1.00 80.38 100 LYS A CA 1
ATOM 760 C C . LYS A 1 100 ? 10.242 -12.048 -11.285 1.00 80.38 100 LYS A C 1
ATOM 762 O O . LYS A 1 100 ? 9.100 -12.095 -11.736 1.00 80.38 100 LYS A O 1
ATOM 767 N N . GLN A 1 101 ? 10.710 -12.949 -10.421 1.00 81.50 101 GLN A N 1
ATOM 768 C CA . GLN A 1 101 ? 9.891 -14.038 -9.884 1.00 81.50 101 GLN A CA 1
ATOM 769 C C . GLN A 1 101 ? 8.677 -13.493 -9.129 1.00 81.50 101 GLN A C 1
ATOM 771 O O . GLN A 1 101 ? 7.556 -13.921 -9.386 1.00 81.50 101 GLN A O 1
ATOM 776 N N . GLU A 1 102 ? 8.882 -12.496 -8.273 1.00 81.81 102 GLU A N 1
ATOM 777 C CA . GLU A 1 102 ? 7.806 -11.906 -7.483 1.00 81.81 102 GLU A CA 1
ATOM 778 C C . GLU A 1 102 ? 6.798 -11.149 -8.340 1.00 81.81 102 GLU A C 1
ATOM 780 O O . GLU A 1 102 ? 5.588 -11.318 -8.186 1.00 81.81 102 GLU A O 1
ATOM 785 N N . THR A 1 103 ? 7.288 -10.378 -9.309 1.00 83.38 103 THR A N 1
ATOM 786 C CA . THR A 1 103 ? 6.432 -9.649 -10.249 1.00 83.38 103 THR A CA 1
ATOM 787 C C . THR A 1 103 ? 5.568 -10.614 -11.063 1.00 83.38 103 THR A C 1
ATOM 789 O O . THR A 1 103 ? 4.381 -10.363 -11.253 1.00 83.38 103 THR A O 1
ATOM 792 N N . ARG A 1 104 ? 6.118 -11.763 -11.487 1.00 83.62 104 ARG A N 1
ATOM 793 C CA . ARG A 1 104 ? 5.346 -12.816 -12.171 1.00 83.62 104 ARG A CA 1
ATOM 794 C C . ARG A 1 104 ? 4.283 -13.441 -11.273 1.00 83.62 104 ARG A C 1
ATOM 796 O O . ARG A 1 104 ? 3.202 -13.739 -11.768 1.00 83.62 104 ARG A O 1
ATOM 803 N N . SER A 1 105 ? 4.572 -13.649 -9.989 1.00 84.94 105 SER A N 1
ATOM 804 C CA . SER A 1 105 ? 3.580 -14.164 -9.040 1.00 84.94 105 SER A CA 1
ATOM 805 C C . SER A 1 105 ? 2.424 -13.179 -8.862 1.00 84.94 105 SER A C 1
ATOM 807 O O . SER A 1 105 ? 1.269 -13.579 -8.940 1.00 84.94 105 SER A O 1
ATOM 809 N N . ILE A 1 106 ? 2.722 -11.884 -8.724 1.00 86.94 106 ILE A N 1
ATOM 810 C CA . ILE A 1 106 ? 1.707 -10.823 -8.619 1.00 86.94 106 ILE A CA 1
ATOM 811 C C . ILE A 1 106 ? 0.888 -10.703 -9.909 1.00 86.94 106 ILE A C 1
ATOM 813 O O . ILE A 1 106 ? -0.324 -10.539 -9.845 1.00 86.94 106 ILE A O 1
ATOM 817 N N . ALA A 1 107 ? 1.515 -10.847 -11.080 1.00 87.38 107 ALA A N 1
ATOM 818 C CA . ALA A 1 107 ? 0.833 -10.776 -12.375 1.00 87.38 107 ALA A CA 1
ATOM 819 C C . ALA A 1 107 ? -0.230 -11.875 -12.588 1.00 87.38 107 ALA A C 1
ATOM 821 O O . ALA A 1 107 ? -1.039 -11.763 -13.504 1.00 87.38 107 ALA A O 1
ATOM 822 N N . ARG A 1 108 ? -0.236 -12.934 -11.765 1.00 87.69 108 ARG A N 1
ATOM 823 C CA . ARG A 1 108 ? -1.268 -13.986 -11.795 1.00 87.69 108 ARG A CA 1
ATOM 824 C C . ARG A 1 108 ? -2.527 -13.615 -11.015 1.00 87.69 108 ARG A C 1
ATOM 826 O O . ARG A 1 108 ? -3.550 -14.264 -11.208 1.00 87.69 108 ARG A O 1
ATOM 833 N N . LEU A 1 109 ? -2.459 -12.605 -10.147 1.00 90.94 109 LEU A N 1
ATOM 834 C CA . LEU A 1 109 ? -3.617 -12.146 -9.390 1.00 90.94 109 LEU A CA 1
ATOM 835 C C . LEU A 1 109 ? -4.636 -11.521 -10.340 1.00 90.94 109 LEU A C 1
ATOM 837 O O . LEU A 1 109 ? -4.314 -10.617 -11.111 1.00 90.94 109 LEU A O 1
ATOM 841 N N . ASN A 1 110 ? -5.879 -11.985 -10.248 1.00 91.94 110 ASN A N 1
ATOM 842 C CA . ASN A 1 110 ? -6.985 -11.465 -11.037 1.00 91.94 110 ASN A CA 1
ATOM 843 C C . ASN A 1 110 ? -8.138 -11.089 -10.110 1.00 91.94 110 ASN A C 1
ATOM 845 O O . ASN A 1 110 ? -8.955 -11.926 -9.731 1.00 91.94 110 ASN A O 1
ATOM 849 N N . HIS A 1 111 ? -8.192 -9.811 -9.740 1.00 96.56 111 HIS A N 1
ATOM 850 C CA . HIS A 1 111 ? -9.223 -9.276 -8.863 1.00 96.56 111 HIS A CA 1
ATOM 851 C C . HIS A 1 111 ? -9.586 -7.846 -9.285 1.00 96.56 111 HIS A C 1
ATOM 853 O O . HIS A 1 111 ? -8.683 -7.054 -9.557 1.00 96.56 111 HIS A O 1
ATOM 859 N N . PRO A 1 112 ? -10.874 -7.452 -9.286 1.00 95.81 112 PRO A N 1
ATOM 860 C CA . PRO A 1 112 ? -11.312 -6.126 -9.742 1.00 95.81 112 PRO A CA 1
ATOM 861 C C . PRO A 1 112 ? -10.740 -4.945 -8.943 1.00 95.81 112 PRO A C 1
ATOM 863 O O . PRO A 1 112 ? -10.802 -3.811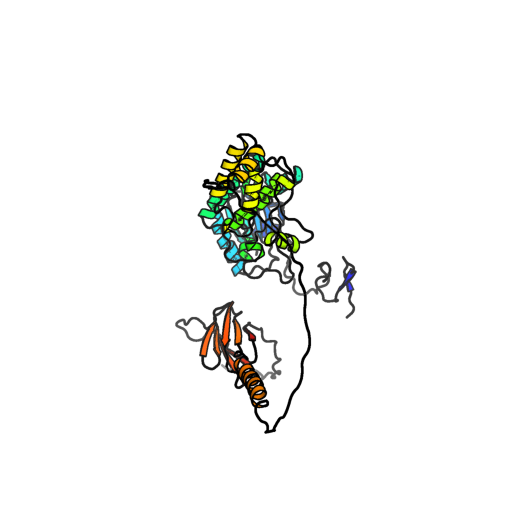 -9.418 1.00 95.81 112 PRO A O 1
ATOM 866 N N . ASN A 1 113 ? -10.216 -5.201 -7.741 1.00 97.38 113 ASN A N 1
ATOM 867 C CA . ASN A 1 113 ? -9.600 -4.211 -6.851 1.00 97.38 113 ASN A CA 1
ATOM 868 C C . ASN A 1 113 ? -8.076 -4.381 -6.690 1.00 97.38 113 ASN A C 1
ATOM 870 O O . ASN A 1 113 ? -7.494 -3.770 -5.799 1.00 97.38 113 ASN A O 1
ATOM 874 N N . ILE A 1 114 ? -7.428 -5.193 -7.530 1.00 96.06 114 ILE A N 1
ATOM 875 C CA . ILE A 1 114 ? -5.963 -5.281 -7.640 1.00 96.06 114 ILE A CA 1
ATOM 876 C C . ILE A 1 114 ? -5.576 -4.764 -9.020 1.00 96.06 114 ILE A C 1
ATOM 878 O O . ILE A 1 114 ? -6.120 -5.223 -10.022 1.00 96.06 114 ILE A O 1
ATOM 882 N N . LEU A 1 115 ? -4.647 -3.812 -9.091 1.00 94.25 115 LEU A N 1
ATOM 883 C CA . LEU A 1 115 ? -4.167 -3.312 -10.373 1.00 94.25 115 LEU A CA 1
ATOM 884 C C . LEU A 1 115 ? -3.308 -4.390 -11.059 1.00 94.25 115 LEU A C 1
ATOM 886 O O . LEU A 1 115 ? -2.269 -4.767 -10.509 1.00 94.25 115 LEU A O 1
ATOM 890 N N . PRO A 1 116 ? -3.708 -4.896 -12.242 1.00 91.75 116 PRO A N 1
ATOM 891 C CA . PRO A 1 116 ? -2.975 -5.962 -12.903 1.00 91.75 116 PRO A CA 1
ATOM 892 C C . PRO A 1 116 ? -1.657 -5.452 -13.485 1.00 91.75 116 PRO A C 1
ATOM 894 O O . PRO A 1 116 ? -1.521 -4.292 -13.882 1.00 91.75 116 PRO A O 1
ATOM 897 N N . ILE A 1 117 ? -0.699 -6.365 -13.606 1.00 91.56 117 ILE A N 1
ATOM 898 C CA . ILE A 1 117 ? 0.547 -6.137 -14.336 1.00 91.56 117 ILE A CA 1
ATOM 899 C C . ILE A 1 117 ? 0.353 -6.670 -15.753 1.00 91.56 117 ILE A C 1
ATOM 901 O O . ILE A 1 117 ? 0.037 -7.841 -15.937 1.00 91.56 117 ILE A O 1
ATOM 905 N N . HIS A 1 118 ? 0.543 -5.819 -16.759 1.00 89.06 118 HIS A N 1
ATOM 906 C CA . HIS A 1 118 ? 0.425 -6.214 -18.163 1.00 89.06 118 HIS A CA 1
ATOM 907 C C . HIS A 1 118 ? 1.640 -7.007 -18.634 1.00 89.06 118 HIS A C 1
ATOM 909 O O . HIS A 1 118 ? 1.489 -8.058 -19.250 1.00 89.06 118 HIS A O 1
ATOM 915 N N . PHE A 1 119 ? 2.846 -6.501 -18.371 1.00 87.56 119 PHE A N 1
ATOM 916 C CA . PHE A 1 119 ? 4.084 -7.189 -18.725 1.00 87.56 119 PHE A CA 1
ATOM 917 C C . PHE A 1 119 ? 5.265 -6.702 -17.887 1.00 87.56 119 PHE A C 1
ATOM 919 O O . PHE A 1 119 ? 5.231 -5.628 -17.286 1.00 87.56 119 PHE A O 1
ATOM 926 N N . VAL A 1 120 ? 6.326 -7.507 -17.885 1.00 87.94 120 VAL A N 1
ATOM 927 C CA . VAL A 1 120 ? 7.621 -7.215 -17.261 1.00 87.94 120 VAL A CA 1
ATOM 928 C C . VAL A 1 120 ? 8.675 -7.220 -18.358 1.00 87.94 120 VAL A C 1
ATOM 930 O O . VAL A 1 120 ? 8.642 -8.096 -19.222 1.00 87.94 120 VAL A O 1
ATOM 933 N N . GLY A 1 121 ? 9.594 -6.263 -18.325 1.00 87.50 121 GLY A N 1
ATOM 934 C CA . GLY A 1 121 ? 10.659 -6.123 -19.307 1.00 87.50 121 GLY A CA 1
ATOM 935 C C . GLY A 1 121 ? 12.019 -5.865 -18.670 1.00 87.50 121 GLY A C 1
ATOM 936 O O . GLY A 1 121 ? 12.135 -5.408 -17.530 1.00 87.50 121 GLY A O 1
ATOM 937 N N . GLU A 1 122 ? 13.053 -6.180 -19.438 1.00 88.81 122 GLU A N 1
ATOM 938 C CA . GLU A 1 122 ? 14.445 -5.865 -19.146 1.00 88.81 122 GLU A CA 1
ATOM 939 C C . GLU A 1 122 ? 15.127 -5.456 -20.451 1.00 88.81 122 GLU A C 1
ATOM 941 O O . GLU A 1 122 ? 14.932 -6.096 -21.484 1.00 88.81 122 GLU A O 1
ATOM 946 N N . GLY A 1 123 ? 15.910 -4.383 -20.412 1.00 84.81 123 GLY A N 1
ATOM 947 C CA . GLY A 1 123 ? 16.614 -3.862 -21.579 1.00 84.81 123 GLY A CA 1
ATOM 948 C C . GLY A 1 123 ? 17.304 -2.547 -21.257 1.00 84.81 123 GLY A C 1
ATOM 949 O O . GLY A 1 123 ? 16.913 -1.863 -20.315 1.00 84.81 123 GLY A O 1
ATOM 950 N N . GLU A 1 124 ? 18.359 -2.201 -21.997 1.00 88.94 124 GLU A N 1
ATOM 951 C CA . GLU A 1 124 ? 19.116 -0.954 -21.787 1.00 88.94 124 GLU A CA 1
ATOM 952 C C . GLU A 1 124 ? 19.628 -0.783 -20.342 1.00 88.94 124 GLU A C 1
ATOM 954 O O . GLU A 1 124 ? 19.752 0.335 -19.846 1.00 88.94 124 GLU A O 1
ATOM 959 N N . GLY A 1 125 ? 19.889 -1.884 -19.624 1.00 85.56 125 GLY A N 1
ATOM 960 C CA . GLY A 1 125 ? 20.269 -1.871 -18.204 1.00 85.56 125 GLY A CA 1
ATOM 961 C C . GLY A 1 125 ? 19.154 -1.412 -17.254 1.00 85.56 125 GLY A C 1
ATOM 962 O O . GLY A 1 125 ? 19.447 -0.926 -16.162 1.00 85.56 125 GLY A O 1
ATOM 963 N N . LEU A 1 126 ? 17.895 -1.492 -17.684 1.00 88.88 126 LEU A N 1
ATOM 964 C CA . LEU A 1 126 ? 16.702 -1.196 -16.900 1.00 88.88 126 LEU A CA 1
ATOM 965 C C . LEU A 1 126 ? 15.890 -2.470 -16.683 1.00 88.88 126 LEU A C 1
ATOM 967 O O . LEU A 1 126 ? 15.794 -3.318 -17.568 1.00 88.88 126 LEU A O 1
ATOM 971 N N . VAL A 1 127 ? 15.242 -2.551 -15.525 1.00 88.31 127 VAL A N 1
ATOM 972 C CA . VAL A 1 127 ? 14.197 -3.535 -15.233 1.00 88.31 127 VAL A CA 1
ATOM 973 C C . VAL A 1 127 ? 12.921 -2.771 -14.933 1.00 88.31 127 VAL A C 1
ATOM 975 O O . VAL A 1 127 ? 12.929 -1.826 -14.140 1.00 88.31 127 VAL A O 1
ATOM 978 N N . PHE A 1 128 ? 11.831 -3.153 -15.589 1.00 90.50 128 PHE A N 1
ATOM 979 C CA . PHE A 1 128 ? 10.576 -2.420 -15.516 1.00 90.50 128 PHE A CA 1
ATOM 980 C C . PHE A 1 128 ? 9.361 -3.336 -15.641 1.00 90.50 128 PHE A C 1
ATOM 982 O O . PHE A 1 128 ? 9.447 -4.464 -16.125 1.00 90.50 128 PHE A O 1
ATOM 989 N N . TYR A 1 129 ? 8.205 -2.838 -15.218 1.00 91.31 129 TYR A N 1
ATOM 990 C CA . TYR A 1 129 ? 6.918 -3.467 -15.489 1.00 91.31 129 TYR A CA 1
ATOM 991 C C . TYR A 1 129 ? 5.870 -2.425 -15.855 1.00 91.31 129 TYR A C 1
ATOM 993 O O . TYR A 1 129 ? 5.905 -1.289 -15.379 1.00 91.31 129 TYR A O 1
ATOM 1001 N N . ALA A 1 130 ? 4.943 -2.829 -16.716 1.00 92.69 130 ALA A N 1
ATOM 1002 C CA . ALA A 1 130 ? 3.852 -2.004 -17.200 1.00 92.69 130 ALA A CA 1
ATOM 1003 C C . ALA A 1 130 ? 2.531 -2.417 -16.550 1.00 92.69 130 ALA A C 1
ATOM 1005 O O . ALA A 1 130 ? 2.233 -3.604 -16.409 1.00 92.69 130 ALA A O 1
ATOM 1006 N N . MET A 1 131 ? 1.718 -1.428 -16.208 1.00 94.62 131 MET A N 1
ATOM 1007 C CA . MET A 1 131 ? 0.377 -1.578 -15.648 1.00 94.62 131 MET A CA 1
ATOM 1008 C C . MET A 1 131 ? -0.582 -0.593 -16.336 1.00 94.62 131 MET A C 1
ATOM 1010 O O . MET A 1 131 ? -0.119 0.363 -16.975 1.00 94.62 131 MET A O 1
ATOM 1014 N N . PRO A 1 132 ? -1.909 -0.797 -16.255 1.00 94.38 132 PRO A N 1
ATOM 1015 C CA . PRO A 1 132 ? -2.864 0.193 -16.736 1.00 94.38 132 PRO A CA 1
ATOM 1016 C C . PRO A 1 132 ? -2.595 1.564 -16.115 1.00 94.38 132 PRO A C 1
ATOM 1018 O O . PRO A 1 132 ? -2.341 1.673 -14.914 1.00 94.38 132 PRO A O 1
ATOM 1021 N N . PHE A 1 133 ? -2.689 2.622 -16.919 1.00 95.19 133 PHE A N 1
ATOM 1022 C CA . PHE A 1 133 ? -2.753 3.965 -16.362 1.00 95.19 133 PHE A CA 1
ATOM 1023 C C . PHE A 1 133 ? -4.121 4.163 -15.694 1.00 95.19 133 PHE A C 1
ATOM 1025 O O . PHE A 1 133 ? -5.153 4.135 -16.366 1.00 95.19 133 PHE A O 1
ATOM 1032 N N . VAL A 1 134 ? -4.135 4.382 -14.379 1.00 94.00 134 VAL A N 1
ATOM 1033 C CA . VAL A 1 134 ? -5.363 4.677 -13.630 1.00 94.00 134 VAL A CA 1
ATOM 1034 C C . VAL A 1 134 ? -5.568 6.185 -13.583 1.00 94.00 134 VAL A C 1
ATOM 1036 O O . VAL A 1 134 ? -4.793 6.905 -12.955 1.00 94.00 134 VAL A O 1
ATOM 1039 N N . GLN A 1 135 ? -6.640 6.670 -14.206 1.00 94.31 135 GLN A N 1
ATOM 1040 C CA . GLN A 1 135 ? -7.074 8.049 -14.011 1.00 94.31 135 GLN A CA 1
ATOM 1041 C C . GLN A 1 135 ? -7.778 8.165 -12.658 1.00 94.31 135 GLN A C 1
ATOM 1043 O O . GLN A 1 135 ? -8.850 7.599 -12.454 1.00 94.31 135 GLN A O 1
ATOM 1048 N N . GLY A 1 136 ? -7.160 8.877 -11.724 1.00 94.12 136 GLY A N 1
ATOM 1049 C CA . GLY A 1 136 ? -7.586 8.898 -10.333 1.00 94.12 136 GLY A CA 1
ATOM 1050 C C . GLY A 1 136 ? -6.575 9.593 -9.440 1.00 94.12 136 GLY A C 1
ATOM 1051 O O . GLY A 1 136 ? -5.674 10.283 -9.915 1.00 94.12 136 GLY A O 1
ATOM 1052 N N . GLU A 1 137 ? -6.713 9.377 -8.141 1.00 94.12 137 GLU A N 1
ATOM 1053 C CA . GLU A 1 137 ? -5.773 9.866 -7.138 1.00 94.12 137 GLU A CA 1
ATOM 1054 C C . GLU A 1 137 ? -5.457 8.788 -6.105 1.00 94.12 137 GLU A C 1
ATOM 1056 O O . GLU A 1 137 ? -6.276 7.907 -5.852 1.00 94.12 137 GLU A O 1
ATOM 1061 N N . ALA A 1 138 ? -4.293 8.871 -5.464 1.00 95.62 138 ALA A N 1
ATOM 1062 C CA . ALA A 1 138 ? -4.007 8.033 -4.307 1.00 95.62 138 ALA A CA 1
ATOM 1063 C C . ALA A 1 138 ? -4.895 8.431 -3.114 1.00 95.62 138 ALA A C 1
ATOM 1065 O O . ALA A 1 138 ? -5.191 9.613 -2.916 1.00 95.62 138 ALA A O 1
ATOM 1066 N N . LEU A 1 139 ? -5.245 7.473 -2.253 1.00 97.38 139 LEU A N 1
ATOM 1067 C CA . LEU A 1 139 ? -5.970 7.719 -1.004 1.00 97.38 139 LEU A CA 1
ATOM 1068 C C . LEU A 1 139 ? -5.214 8.715 -0.113 1.00 97.38 139 LEU A C 1
ATOM 1070 O O . LEU A 1 139 ? -5.840 9.519 0.573 1.00 97.38 139 LEU A O 1
ATOM 1074 N N . SER A 1 140 ? -3.877 8.739 -0.172 1.00 95.75 140 SER A N 1
ATOM 1075 C CA . SER A 1 140 ? -3.074 9.757 0.518 1.00 95.75 140 SER A CA 1
ATOM 1076 C C . SER A 1 140 ? -3.389 11.184 0.048 1.00 95.75 140 SER A C 1
ATOM 1078 O O . SER A 1 140 ? -3.399 12.111 0.856 1.00 95.75 140 SER A O 1
ATOM 1080 N N . GLY A 1 141 ? -3.690 11.368 -1.242 1.00 96.06 141 GLY A N 1
ATOM 1081 C CA . GLY A 1 141 ? -4.151 12.634 -1.814 1.00 96.06 141 GLY A CA 1
ATOM 1082 C C . GLY A 1 141 ? -5.502 13.053 -1.247 1.00 96.06 141 GLY A C 1
ATOM 1083 O O . GLY A 1 141 ? -5.639 14.181 -0.770 1.00 96.06 141 GLY A O 1
ATOM 1084 N N . LEU A 1 142 ? -6.454 12.119 -1.195 1.00 96.38 142 LEU A N 1
ATOM 1085 C CA . LEU A 1 142 ? -7.770 12.353 -0.603 1.00 96.38 142 LEU A CA 1
ATOM 1086 C C . LEU A 1 142 ? -7.658 12.770 0.872 1.00 96.38 142 LEU A C 1
ATOM 1088 O O . LEU A 1 142 ? -8.247 13.778 1.261 1.00 96.38 142 LEU A O 1
ATOM 1092 N N . LEU A 1 143 ? -6.871 12.039 1.669 1.00 96.81 143 LEU A N 1
ATOM 1093 C CA . LEU A 1 143 ? -6.671 12.323 3.095 1.00 96.81 143 LEU A CA 1
ATOM 1094 C C . LEU A 1 143 ? -5.967 13.663 3.327 1.00 96.81 143 LEU A C 1
ATOM 1096 O O . LEU A 1 143 ? -6.336 14.390 4.242 1.00 96.81 143 LEU A O 1
ATOM 1100 N N . ARG A 1 144 ? -5.009 14.054 2.476 1.00 96.19 144 ARG A N 1
ATOM 1101 C CA . ARG A 1 144 ? -4.402 15.395 2.552 1.00 96.19 144 ARG A CA 1
ATOM 1102 C C . ARG A 1 144 ? -5.410 16.511 2.287 1.00 96.19 144 ARG A C 1
ATOM 1104 O O . ARG A 1 144 ? -5.309 17.565 2.904 1.00 96.19 144 ARG A O 1
ATOM 1111 N N . ARG A 1 145 ? -6.359 16.307 1.367 1.00 95.94 145 ARG A N 1
ATOM 1112 C CA . ARG A 1 145 ? -7.358 17.334 1.027 1.00 95.94 145 ARG A CA 1
ATOM 1113 C C . ARG A 1 145 ? -8.511 17.419 2.020 1.00 95.94 145 ARG A C 1
ATOM 1115 O O . ARG A 1 145 ? -8.997 18.515 2.268 1.00 95.94 145 ARG A O 1
ATOM 1122 N N . GLN A 1 146 ? -9.004 16.280 2.501 1.00 95.50 146 GLN A N 1
ATOM 1123 C CA . GLN A 1 146 ? -10.226 16.211 3.313 1.00 95.50 146 GLN A CA 1
ATOM 1124 C C . GLN A 1 146 ? -9.953 15.984 4.803 1.00 95.50 146 GLN A C 1
ATOM 1126 O O . GLN A 1 146 ? -10.842 16.209 5.619 1.00 95.50 146 GLN A O 1
ATOM 1131 N N . GLY A 1 147 ? -8.744 15.558 5.174 1.00 94.69 147 GLY A N 1
ATOM 1132 C CA . GLY A 1 147 ? -8.445 15.100 6.524 1.00 94.69 147 GLY A CA 1
ATOM 1133 C C . GLY A 1 147 ? -9.151 13.778 6.827 1.00 94.69 147 GLY A C 1
ATOM 1134 O O . GLY A 1 147 ? -9.103 12.837 6.032 1.00 94.69 147 GLY A O 1
ATOM 1135 N N . ALA A 1 148 ? -9.797 13.714 7.990 1.00 96.25 148 ALA A N 1
ATOM 1136 C CA . ALA A 1 148 ? -10.571 12.558 8.422 1.00 96.25 148 ALA A CA 1
ATOM 1137 C C . ALA A 1 148 ? -11.810 12.331 7.537 1.00 96.25 148 ALA A C 1
ATOM 1139 O O . ALA A 1 148 ? -12.544 13.257 7.195 1.00 96.25 148 ALA A O 1
ATOM 1140 N N . LEU A 1 149 ? -12.078 11.071 7.217 1.00 97.38 149 LEU A N 1
ATOM 1141 C CA . LEU A 1 149 ? -13.251 10.610 6.491 1.00 97.38 149 LEU A CA 1
ATOM 1142 C C . LEU A 1 149 ? -14.327 10.122 7.473 1.00 97.38 149 LEU A C 1
ATOM 1144 O O . LEU A 1 149 ? -14.004 9.502 8.490 1.00 97.38 149 LEU A O 1
ATOM 1148 N N . PRO A 1 150 ? -15.621 10.291 7.144 1.00 96.19 150 PRO A N 1
ATOM 1149 C CA . PRO A 1 150 ? -16.694 9.625 7.872 1.00 96.19 150 PRO A CA 1
ATOM 1150 C C . PRO A 1 150 ? -16.495 8.104 7.895 1.00 96.19 150 PRO A C 1
ATOM 1152 O O . PRO A 1 150 ? -16.116 7.511 6.881 1.00 96.19 150 PRO A O 1
ATOM 1155 N N . ALA A 1 151 ? -16.818 7.465 9.022 1.00 95.31 151 ALA A N 1
ATOM 1156 C CA . ALA A 1 151 ? -16.638 6.025 9.231 1.00 95.31 151 ALA A CA 1
ATOM 1157 C C . ALA A 1 151 ? -17.220 5.172 8.088 1.00 95.31 151 ALA A C 1
ATOM 1159 O O . ALA A 1 151 ? -16.531 4.314 7.539 1.00 95.31 151 ALA A O 1
ATOM 1160 N N . GLU A 1 152 ? -18.450 5.463 7.656 1.00 94.81 152 GLU A N 1
ATOM 1161 C CA . GLU A 1 152 ? -19.095 4.744 6.549 1.00 94.81 152 GLU A CA 1
ATOM 1162 C C . GLU A 1 152 ? -18.331 4.879 5.228 1.00 94.81 152 GLU A C 1
ATOM 1164 O O . GLU A 1 152 ? -18.214 3.912 4.474 1.00 94.81 152 GLU A O 1
ATOM 1169 N N . ARG A 1 153 ? -17.749 6.054 4.951 1.00 96.56 153 ARG A N 1
ATOM 1170 C CA . ARG A 1 153 ? -16.934 6.256 3.749 1.00 96.56 153 ARG A CA 1
ATOM 1171 C C . ARG A 1 153 ? -15.626 5.478 3.837 1.00 96.56 153 ARG A C 1
ATOM 1173 O O . ARG A 1 153 ? -15.224 4.874 2.844 1.00 96.56 153 ARG A O 1
ATOM 1180 N N . ALA A 1 154 ? -14.990 5.459 5.008 1.00 97.56 154 ALA A N 1
ATOM 1181 C CA . ALA A 1 154 ? -13.775 4.684 5.222 1.00 97.56 154 ALA A CA 1
ATOM 1182 C C . ALA A 1 154 ? -14.026 3.178 5.039 1.00 97.56 154 ALA A C 1
ATOM 1184 O O . ALA A 1 154 ? -13.286 2.512 4.319 1.00 97.56 154 ALA A O 1
ATOM 1185 N N . ILE A 1 155 ? -15.124 2.657 5.593 1.00 96.81 155 ILE A N 1
ATOM 1186 C CA . ILE A 1 155 ? -15.530 1.252 5.442 1.00 96.81 155 ILE A CA 1
ATOM 1187 C C . ILE A 1 155 ? -15.870 0.919 3.983 1.00 96.81 155 ILE A C 1
ATOM 1189 O O . ILE A 1 155 ? -15.501 -0.152 3.501 1.00 96.81 155 ILE A O 1
ATOM 1193 N N . ALA A 1 156 ? -16.545 1.822 3.264 1.00 96.88 156 ALA A N 1
ATOM 1194 C CA . ALA A 1 156 ? -16.873 1.630 1.851 1.00 96.88 156 ALA A CA 1
ATOM 1195 C C . ALA A 1 156 ? -15.623 1.526 0.960 1.00 96.88 156 ALA A C 1
ATOM 1197 O O . ALA A 1 156 ? -15.614 0.740 0.017 1.00 96.88 156 ALA A O 1
ATOM 1198 N N . ILE A 1 157 ? -14.562 2.277 1.276 1.00 97.94 157 ILE A N 1
ATOM 1199 C CA . ILE A 1 157 ? -13.258 2.161 0.606 1.00 97.94 157 ILE A CA 1
ATOM 1200 C C . ILE A 1 157 ? -12.544 0.875 1.034 1.00 97.94 157 ILE A C 1
ATOM 1202 O O . ILE A 1 157 ? -11.941 0.200 0.205 1.00 97.94 157 ILE A O 1
ATOM 1206 N N . LEU A 1 158 ? -12.605 0.518 2.318 1.00 97.56 158 LEU A N 1
ATOM 1207 C CA . LEU A 1 158 ? -11.820 -0.588 2.857 1.00 97.56 158 LEU A CA 1
ATOM 1208 C C . LEU A 1 158 ? -12.363 -1.970 2.474 1.00 97.56 158 LEU A C 1
ATOM 1210 O O . LEU A 1 158 ? -11.580 -2.898 2.291 1.00 97.56 158 LEU A O 1
ATOM 1214 N N . ARG A 1 159 ? -13.683 -2.123 2.328 1.00 98.12 159 ARG A N 1
ATOM 1215 C CA . ARG A 1 159 ? -14.305 -3.420 2.020 1.00 98.12 159 ARG A CA 1
ATOM 1216 C C . ARG A 1 159 ? -13.743 -4.069 0.740 1.00 98.12 159 ARG A C 1
ATOM 1218 O O . ARG A 1 159 ? -13.233 -5.182 0.860 1.00 98.12 159 ARG A O 1
ATOM 1225 N N . PRO A 1 160 ? -13.724 -3.404 -0.433 1.00 98.19 160 PRO A N 1
ATOM 1226 C CA . PRO A 1 160 ? -13.161 -4.011 -1.642 1.00 98.19 160 PRO A CA 1
ATOM 1227 C C . PRO A 1 160 ? -11.646 -4.259 -1.552 1.00 98.19 160 PRO A C 1
ATOM 1229 O O . PRO A 1 160 ? -11.118 -5.165 -2.193 1.00 98.19 160 PRO A O 1
ATOM 1232 N N . LEU A 1 161 ? -10.928 -3.472 -0.739 1.00 98.19 161 LEU A N 1
ATOM 1233 C CA . LEU A 1 161 ? -9.497 -3.677 -0.487 1.00 98.19 161 LEU A CA 1
ATOM 1234 C C . LEU A 1 161 ? -9.243 -4.929 0.359 1.00 98.19 161 LEU A C 1
ATOM 1236 O O . LEU A 1 161 ? -8.285 -5.653 0.110 1.00 98.19 161 LEU A O 1
ATOM 1240 N N . LEU A 1 162 ? -10.101 -5.209 1.342 1.00 98.38 162 LEU A N 1
ATOM 1241 C CA . LEU A 1 162 ? -10.029 -6.435 2.135 1.00 98.38 162 LEU A CA 1
ATOM 1242 C C . LEU A 1 162 ? -10.413 -7.672 1.321 1.00 98.38 162 LEU A C 1
ATOM 1244 O O . LEU A 1 162 ? -9.792 -8.715 1.496 1.00 98.38 162 LEU A O 1
ATOM 1248 N N . GLU A 1 163 ? -11.382 -7.560 0.413 1.00 98.38 163 GLU A N 1
ATOM 1249 C CA . GLU A 1 163 ? -11.712 -8.627 -0.543 1.00 98.38 163 GLU A CA 1
ATOM 1250 C C . GLU A 1 163 ? -10.505 -8.935 -1.447 1.00 98.38 163 GLU A C 1
ATOM 1252 O O . GLU A 1 163 ? -10.093 -10.091 -1.562 1.00 98.38 163 GLU A O 1
ATOM 1257 N N . ALA A 1 164 ? -9.854 -7.894 -1.979 1.00 97.50 164 ALA A N 1
ATOM 1258 C CA . ALA A 1 164 ? -8.620 -8.021 -2.751 1.00 97.50 164 ALA A CA 1
ATOM 1259 C C . ALA A 1 164 ? -7.471 -8.658 -1.957 1.00 97.50 164 ALA A C 1
ATOM 1261 O O . ALA A 1 164 ? -6.808 -9.570 -2.451 1.00 97.50 164 ALA A O 1
ATOM 1262 N N . LEU A 1 165 ? -7.234 -8.197 -0.726 1.00 97.38 165 LEU A N 1
ATOM 1263 C CA . LEU A 1 165 ? -6.217 -8.773 0.154 1.00 97.38 165 LEU A CA 1
ATOM 1264 C C . LEU A 1 165 ? -6.516 -10.236 0.465 1.00 97.38 165 LEU A C 1
ATOM 1266 O O . LEU A 1 165 ? -5.616 -11.061 0.377 1.00 97.38 165 LEU A O 1
ATOM 1270 N N . GLY A 1 166 ? -7.774 -10.569 0.757 1.00 97.62 166 GLY A N 1
ATOM 1271 C CA . GLY A 1 166 ? -8.208 -11.944 0.975 1.00 97.62 166 GLY A CA 1
ATOM 1272 C C . GLY A 1 166 ? -7.881 -12.844 -0.216 1.00 97.62 166 GLY A C 1
ATOM 1273 O O . GLY A 1 166 ? -7.292 -13.902 -0.020 1.00 97.62 166 GLY A O 1
ATOM 1274 N N . HIS A 1 167 ? -8.182 -12.395 -1.438 1.00 97.12 167 HIS A N 1
ATOM 1275 C CA . HIS A 1 167 ? -7.827 -13.116 -2.663 1.00 97.12 167 HIS A CA 1
ATOM 1276 C C . HIS A 1 167 ? -6.308 -13.293 -2.826 1.00 97.12 167 HIS A C 1
ATOM 1278 O O . HIS A 1 167 ? -5.836 -14.388 -3.122 1.00 97.12 167 HIS A O 1
ATOM 1284 N N . ALA A 1 168 ? -5.514 -12.247 -2.588 1.00 95.56 168 ALA A N 1
ATOM 1285 C CA . ALA A 1 168 ? -4.058 -12.370 -2.648 1.00 95.56 168 ALA A CA 1
ATOM 1286 C C . ALA A 1 168 ? -3.515 -13.347 -1.589 1.00 95.56 168 ALA A C 1
ATOM 1288 O O . ALA A 1 168 ? -2.647 -14.171 -1.883 1.00 95.56 168 ALA A O 1
ATOM 1289 N N . HIS A 1 169 ? -4.063 -13.303 -0.371 1.00 96.12 169 HIS A N 1
ATOM 1290 C CA . HIS A 1 169 ? -3.668 -14.176 0.734 1.00 96.12 169 HIS A CA 1
ATOM 1291 C C . HIS A 1 169 ? -3.990 -15.647 0.453 1.00 96.12 169 HIS A C 1
ATOM 1293 O O . HIS A 1 169 ? -3.183 -16.504 0.812 1.00 96.12 169 HIS A O 1
ATOM 1299 N N . THR A 1 170 ? -5.104 -15.961 -0.223 1.00 95.38 170 THR A N 1
ATOM 1300 C CA . THR A 1 170 ? -5.417 -17.345 -0.635 1.00 95.38 170 THR A CA 1
ATOM 1301 C C . THR A 1 170 ? -4.443 -17.889 -1.678 1.00 95.38 170 THR A C 1
ATOM 1303 O O . THR A 1 170 ? -4.183 -19.087 -1.694 1.00 95.38 170 THR A O 1
ATOM 1306 N N . GLU A 1 171 ? -3.844 -17.011 -2.484 1.00 92.38 171 GLU A N 1
ATOM 1307 C CA . GLU A 1 171 ? -2.779 -17.343 -3.443 1.00 92.38 171 GLU A CA 1
ATOM 1308 C C . GLU A 1 171 ? -1.374 -17.337 -2.796 1.00 92.38 171 GLU A C 1
ATOM 1310 O O . GLU A 1 171 ? -0.355 -17.430 -3.483 1.00 92.38 171 GLU A O 1
ATOM 1315 N N . GLY A 1 172 ? -1.286 -17.201 -1.465 1.00 90.69 172 GLY A N 1
ATOM 1316 C CA . GLY A 1 172 ? -0.021 -17.176 -0.723 1.00 90.69 172 GLY A CA 1
ATOM 1317 C C . GLY A 1 172 ? 0.786 -15.882 -0.891 1.00 90.69 172 GLY A C 1
ATOM 1318 O O . GLY A 1 172 ? 1.975 -15.845 -0.566 1.00 90.69 172 GLY A O 1
ATOM 1319 N N . LEU A 1 173 ? 0.169 -14.811 -1.399 1.00 91.38 173 LEU A N 1
ATOM 1320 C CA . LEU A 1 173 ? 0.819 -13.527 -1.645 1.00 91.38 173 LEU A CA 1
ATOM 1321 C C . LEU A 1 173 ? 0.438 -12.498 -0.586 1.00 91.38 173 LEU A C 1
ATOM 1323 O O . LEU A 1 173 ? -0.727 -12.179 -0.394 1.00 91.38 173 LEU A O 1
ATOM 1327 N N . ILE A 1 174 ? 1.454 -11.928 0.058 1.00 91.81 174 ILE A N 1
ATOM 1328 C CA . ILE A 1 174 ? 1.324 -10.863 1.061 1.00 91.81 174 ILE A CA 1
ATOM 1329 C C . ILE A 1 174 ? 1.802 -9.562 0.419 1.00 91.81 174 ILE A C 1
ATOM 1331 O O . ILE A 1 174 ? 2.841 -9.547 -0.250 1.00 91.81 174 ILE A O 1
ATOM 1335 N N . HIS A 1 175 ? 1.078 -8.468 0.635 1.00 93.12 175 HIS A N 1
ATOM 1336 C CA . HIS A 1 175 ? 1.369 -7.179 0.016 1.00 93.12 175 HIS A CA 1
ATOM 1337 C C . HIS A 1 175 ? 2.585 -6.483 0.643 1.00 93.12 175 HIS A C 1
ATOM 1339 O O . HIS A 1 175 ? 3.389 -5.889 -0.075 1.00 93.12 175 HIS A O 1
ATOM 1345 N N . ARG A 1 176 ? 2.744 -6.538 1.973 1.00 90.56 176 ARG A N 1
ATOM 1346 C CA . ARG A 1 176 ? 3.881 -6.013 2.767 1.00 90.56 176 ARG A CA 1
ATOM 1347 C C . ARG A 1 176 ? 4.075 -4.489 2.760 1.00 90.56 176 ARG A C 1
ATOM 1349 O O . ARG A 1 176 ? 4.967 -3.980 3.444 1.00 90.56 176 ARG A O 1
ATOM 1356 N N . ASP A 1 177 ? 3.278 -3.730 2.018 1.00 90.88 177 ASP A N 1
ATOM 1357 C CA . ASP A 1 177 ? 3.381 -2.264 1.925 1.00 90.88 177 ASP A CA 1
ATOM 1358 C C . ASP A 1 177 ?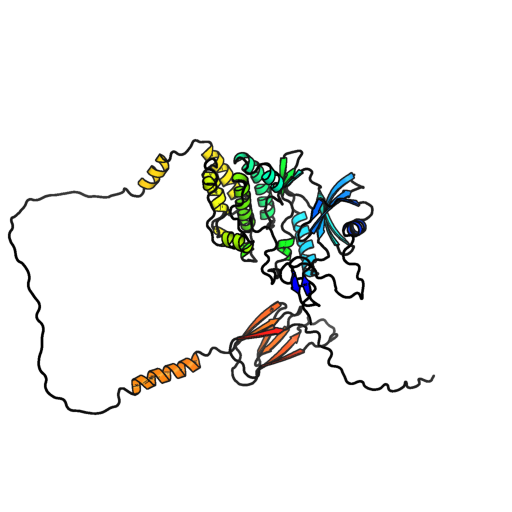 2.006 -1.604 1.802 1.00 90.88 177 ASP A C 1
ATOM 1360 O O . ASP A 1 177 ? 1.802 -0.723 0.974 1.00 90.88 177 ASP A O 1
ATOM 1364 N N . ILE A 1 178 ? 1.039 -2.051 2.602 1.00 95.25 178 ILE A N 1
ATOM 1365 C CA . ILE A 1 178 ? -0.268 -1.395 2.657 1.00 95.25 178 ILE A CA 1
ATOM 1366 C C . ILE A 1 178 ? -0.121 -0.021 3.309 1.00 95.25 178 ILE A C 1
ATOM 1368 O O . ILE A 1 178 ? 0.386 0.100 4.423 1.00 95.25 178 ILE A O 1
ATOM 1372 N N . LYS A 1 179 ? -0.552 1.010 2.582 1.00 94.81 179 LYS A N 1
ATOM 1373 C CA . LYS A 1 179 ? -0.582 2.416 2.997 1.00 94.81 179 LYS A CA 1
ATOM 1374 C C . LYS A 1 179 ? -1.459 3.221 2.028 1.00 94.81 179 LYS A C 1
ATOM 1376 O O . LYS A 1 179 ? -1.655 2.768 0.897 1.00 94.81 179 LYS A O 1
ATOM 1381 N N . PRO A 1 180 ? -1.915 4.430 2.398 1.00 96.25 180 PRO A N 1
ATOM 1382 C CA . PRO A 1 180 ? -2.740 5.261 1.522 1.00 96.25 180 PRO A CA 1
ATOM 1383 C C . PRO A 1 180 ? -2.117 5.588 0.155 1.00 96.25 180 PRO A C 1
ATOM 1385 O O . PRO A 1 180 ? -2.847 5.783 -0.811 1.00 96.25 180 PRO A O 1
ATOM 1388 N N . ASP A 1 181 ? -0.787 5.652 0.041 1.00 92.69 181 ASP A N 1
ATOM 1389 C CA . ASP A 1 181 ? -0.108 5.900 -1.244 1.00 92.69 181 ASP A CA 1
ATOM 1390 C C . A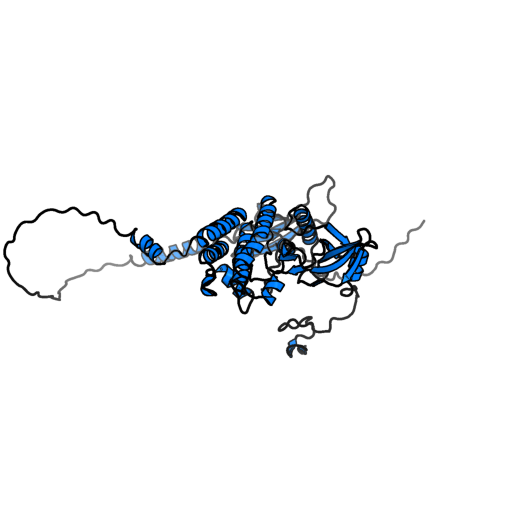SP A 1 181 ? -0.219 4.723 -2.226 1.00 92.69 181 ASP A C 1
ATOM 1392 O O . ASP A 1 181 ? -0.131 4.926 -3.432 1.00 92.69 181 ASP A O 1
ATOM 1396 N N . ASN A 1 182 ? -0.462 3.510 -1.717 1.00 94.62 182 ASN A N 1
ATOM 1397 C CA . ASN A 1 182 ? -0.609 2.288 -2.512 1.00 94.62 182 ASN A CA 1
ATOM 1398 C C . ASN A 1 182 ? -2.087 1.893 -2.719 1.00 94.62 182 ASN A C 1
ATOM 1400 O O . ASN A 1 182 ? -2.398 0.766 -3.105 1.00 94.62 182 ASN A O 1
ATOM 1404 N N . VAL A 1 183 ? -3.009 2.828 -2.474 1.00 97.19 183 VAL A N 1
ATOM 1405 C CA . VAL A 1 183 ? -4.439 2.689 -2.769 1.00 97.19 183 VAL A CA 1
ATOM 1406 C C . VAL A 1 183 ? -4.832 3.793 -3.739 1.00 97.19 183 VAL A C 1
ATOM 1408 O O . VAL A 1 183 ? -4.859 4.960 -3.364 1.00 97.19 183 VAL A O 1
ATOM 1411 N N . MET A 1 184 ? -5.166 3.439 -4.976 1.00 96.81 184 MET A N 1
ATOM 1412 C CA . MET A 1 184 ? -5.672 4.376 -5.981 1.00 96.81 184 MET A CA 1
ATOM 1413 C C . MET A 1 184 ? -7.199 4.412 -5.957 1.00 96.81 184 MET A C 1
ATOM 1415 O O . MET A 1 184 ? -7.844 3.370 -5.919 1.00 96.81 184 MET A O 1
ATOM 1419 N N . LEU A 1 185 ? -7.785 5.602 -6.012 1.00 97.50 185 LEU A N 1
ATOM 1420 C CA . LEU A 1 185 ? -9.214 5.826 -6.195 1.00 97.50 185 LEU A CA 1
ATOM 1421 C C . LEU A 1 185 ? -9.453 6.253 -7.642 1.00 97.50 185 LEU A C 1
ATOM 1423 O O . LEU A 1 185 ? -9.000 7.315 -8.068 1.00 97.50 185 LEU A O 1
ATOM 1427 N N . GLU A 1 186 ? -10.149 5.414 -8.403 1.00 95.88 186 GLU A N 1
ATOM 1428 C CA . GLU A 1 186 ? -10.477 5.682 -9.803 1.00 95.88 186 GLU A CA 1
ATOM 1429 C C . GLU A 1 186 ? -11.432 6.882 -9.913 1.00 95.88 186 GLU A C 1
ATOM 1431 O O . GLU A 1 186 ? -12.466 6.921 -9.248 1.00 95.88 186 GLU A O 1
ATOM 1436 N N . ALA A 1 187 ? -11.112 7.867 -10.755 1.00 94.56 187 ALA A N 1
ATOM 1437 C CA . ALA A 1 187 ? -11.878 9.112 -10.853 1.00 94.56 187 ALA A CA 1
ATOM 1438 C C . ALA A 1 187 ? -13.308 8.900 -11.374 1.00 94.56 187 ALA A C 1
ATOM 1440 O O . ALA A 1 187 ? -14.224 9.609 -10.966 1.00 94.56 187 ALA A O 1
ATOM 1441 N N . SER A 1 188 ? -13.504 7.938 -12.279 1.00 93.06 188 SER A N 1
ATOM 1442 C CA . SER A 1 188 ? -14.793 7.691 -12.933 1.00 93.06 188 SER A CA 1
ATOM 1443 C C . SER A 1 188 ? -15.802 6.985 -12.028 1.00 93.06 188 SER A C 1
ATOM 1445 O O . SER A 1 188 ? -16.990 7.288 -12.087 1.00 93.06 188 SER A O 1
ATOM 1447 N N . THR A 1 189 ? -15.347 6.045 -11.198 1.00 93.69 189 THR A N 1
ATOM 1448 C CA . THR A 1 189 ? -16.228 5.177 -10.396 1.00 93.69 189 THR A CA 1
ATOM 1449 C C . THR A 1 189 ? -16.062 5.363 -8.888 1.00 93.69 189 THR A C 1
ATOM 1451 O O . THR A 1 189 ? -16.906 4.921 -8.111 1.00 93.69 189 THR A O 1
ATOM 1454 N N . GLY A 1 190 ? -14.963 5.978 -8.445 1.00 93.56 190 GLY A N 1
ATOM 1455 C CA . GLY A 1 190 ? -14.546 5.998 -7.045 1.00 93.56 190 GLY A CA 1
ATOM 1456 C C . GLY A 1 190 ? -14.052 4.644 -6.523 1.00 93.56 190 GLY A C 1
ATOM 1457 O O . GLY A 1 190 ? -13.857 4.505 -5.313 1.00 93.56 190 GLY A O 1
ATOM 1458 N N . ARG A 1 191 ? -13.872 3.643 -7.396 1.00 96.12 191 ARG A N 1
ATOM 1459 C CA . ARG A 1 191 ? -13.421 2.299 -7.025 1.00 96.12 191 ARG A CA 1
ATOM 1460 C C . ARG A 1 191 ? -11.997 2.343 -6.456 1.00 96.12 191 ARG A C 1
ATOM 1462 O O . ARG A 1 191 ? -11.117 2.923 -7.096 1.00 96.12 191 ARG A O 1
ATOM 1469 N N . PRO A 1 192 ? -11.744 1.695 -5.304 1.00 97.81 192 PRO A N 1
ATOM 1470 C CA . PRO A 1 192 ? -10.406 1.584 -4.750 1.00 97.81 192 PRO A CA 1
ATOM 1471 C C . PRO A 1 192 ? -9.633 0.428 -5.406 1.00 97.81 192 PRO A C 1
ATOM 1473 O O . PRO A 1 192 ? -10.171 -0.660 -5.609 1.00 97.81 192 PRO A O 1
ATOM 1476 N N . LEU A 1 193 ? -8.368 0.664 -5.734 1.00 97.31 193 LEU A N 1
ATOM 1477 C CA . LEU A 1 193 ? -7.457 -0.271 -6.387 1.00 97.31 193 LEU A CA 1
ATOM 1478 C C . LEU A 1 193 ? -6.178 -0.383 -5.552 1.00 97.31 193 LEU A C 1
ATOM 1480 O O . LEU A 1 193 ? -5.524 0.627 -5.291 1.00 97.31 193 LEU A O 1
ATOM 1484 N N . LEU A 1 194 ? -5.804 -1.601 -5.160 1.00 95.75 194 LEU A N 1
ATOM 1485 C CA . LEU A 1 194 ? -4.482 -1.883 -4.603 1.00 95.75 194 LEU A CA 1
ATOM 1486 C C . LEU A 1 194 ? -3.440 -1.831 -5.712 1.00 95.75 194 LEU A C 1
ATOM 1488 O O . LEU A 1 194 ? -3.593 -2.482 -6.749 1.00 95.75 194 LEU A O 1
ATOM 1492 N N . VAL A 1 195 ? -2.373 -1.080 -5.469 1.00 91.56 195 VAL A N 1
ATOM 1493 C CA . VAL A 1 195 ? -1.224 -0.966 -6.368 1.00 91.56 195 VAL A CA 1
ATOM 1494 C C . VAL A 1 195 ? 0.055 -1.343 -5.631 1.00 91.56 195 VAL A C 1
ATOM 1496 O O . VAL A 1 195 ? 0.107 -1.308 -4.408 1.00 91.56 195 VAL A O 1
ATOM 1499 N N . ASP A 1 196 ? 1.111 -1.663 -6.381 1.00 81.50 196 ASP A N 1
ATOM 1500 C CA . ASP A 1 196 ? 2.467 -1.808 -5.845 1.00 81.50 196 ASP A CA 1
ATOM 1501 C C . ASP A 1 196 ? 2.601 -2.792 -4.669 1.00 81.50 196 ASP A C 1
ATOM 1503 O O . ASP A 1 196 ? 2.942 -2.407 -3.551 1.00 81.50 196 ASP A O 1
ATOM 1507 N N . PHE A 1 197 ? 2.433 -4.089 -4.953 1.00 79.75 197 PHE A N 1
ATOM 1508 C CA . PHE A 1 197 ? 2.655 -5.212 -4.028 1.00 79.75 197 PHE A CA 1
ATOM 1509 C C . PHE A 1 197 ? 4.108 -5.303 -3.523 1.00 79.75 197 PHE A C 1
ATOM 1511 O O . PHE A 1 197 ? 4.842 -6.208 -3.899 1.00 79.75 197 PHE A O 1
ATOM 1518 N N . GLY A 1 198 ? 4.553 -4.349 -2.702 1.00 69.00 198 GLY A N 1
ATOM 1519 C CA . GLY A 1 198 ? 5.748 -4.366 -1.853 1.00 69.00 198 GLY A CA 1
ATOM 1520 C C . GLY A 1 198 ? 7.027 -4.977 -2.433 1.00 69.00 198 GLY A C 1
ATOM 1521 O O . GLY A 1 198 ? 7.851 -5.446 -1.650 1.00 69.00 198 GLY A O 1
ATOM 1522 N N . ILE A 1 199 ? 7.213 -5.003 -3.760 1.00 66.50 199 ILE A N 1
ATOM 1523 C CA . ILE A 1 199 ? 8.191 -5.884 -4.423 1.00 66.50 199 ILE A CA 1
ATOM 1524 C C . ILE A 1 199 ? 9.607 -5.565 -3.928 1.00 66.50 199 ILE A C 1
ATOM 1526 O O . ILE A 1 199 ? 10.376 -6.471 -3.614 1.00 66.50 199 ILE A O 1
ATOM 1530 N N . ALA A 1 200 ? 9.897 -4.276 -3.720 1.00 58.84 200 ALA A N 1
ATOM 1531 C CA . ALA A 1 200 ? 11.145 -3.789 -3.131 1.00 58.84 200 ALA A CA 1
ATOM 1532 C C . ALA A 1 200 ? 11.426 -4.376 -1.731 1.00 58.84 200 ALA A C 1
ATOM 1534 O O . ALA A 1 200 ? 12.516 -4.880 -1.480 1.00 58.84 200 ALA A O 1
ATOM 1535 N N . LYS A 1 201 ? 10.420 -4.443 -0.846 1.00 61.81 201 LYS A N 1
ATOM 1536 C CA . LYS A 1 201 ? 10.588 -4.993 0.513 1.00 61.81 201 LYS A CA 1
ATOM 1537 C C . LYS A 1 201 ? 10.878 -6.497 0.524 1.00 61.81 201 LYS A C 1
ATOM 1539 O O . LYS A 1 201 ? 11.443 -7.006 1.484 1.00 61.81 201 LYS A O 1
ATOM 1544 N N . ARG A 1 202 ? 10.476 -7.233 -0.520 1.00 62.22 202 ARG A N 1
ATOM 1545 C CA . ARG A 1 202 ? 10.766 -8.677 -0.668 1.00 62.22 202 ARG A CA 1
ATOM 1546 C C . ARG A 1 202 ? 12.214 -8.915 -1.092 1.00 62.22 202 ARG A C 1
ATOM 1548 O O . ARG A 1 202 ? 12.813 -9.931 -0.755 1.00 62.22 202 ARG A O 1
ATOM 1555 N N . ILE A 1 203 ? 12.771 -7.961 -1.823 1.00 52.50 203 ILE A N 1
ATOM 1556 C CA . ILE A 1 203 ? 14.110 -8.020 -2.400 1.00 52.50 203 ILE A CA 1
ATOM 1557 C C . ILE A 1 203 ? 15.191 -7.682 -1.374 1.00 52.50 203 ILE A C 1
ATOM 1559 O O . ILE A 1 203 ? 16.253 -8.316 -1.387 1.00 52.50 203 ILE A O 1
ATOM 1563 N N . ASP A 1 204 ? 14.869 -6.772 -0.454 1.00 54.81 204 ASP A N 1
ATOM 1564 C CA . ASP A 1 204 ? 15.721 -6.327 0.653 1.00 54.81 204 ASP A CA 1
ATOM 1565 C C . ASP A 1 204 ? 15.867 -7.350 1.792 1.00 54.81 204 ASP A C 1
ATOM 1567 O O . ASP A 1 204 ? 16.629 -7.112 2.730 1.00 54.81 204 ASP A O 1
ATOM 1571 N N . GLY A 1 205 ? 15.216 -8.520 1.691 1.00 44.97 205 GLY A N 1
ATOM 1572 C CA . GLY A 1 205 ? 15.245 -9.630 2.661 1.00 44.97 205 GLY A CA 1
ATOM 1573 C C . GLY A 1 205 ? 16.625 -10.245 2.961 1.00 44.97 205 GLY A C 1
ATOM 1574 O O . GLY A 1 205 ? 16.710 -11.261 3.641 1.00 44.97 205 GLY A O 1
ATOM 1575 N N . ALA A 1 206 ? 17.708 -9.633 2.482 1.00 38.00 206 ALA A N 1
ATOM 1576 C CA . ALA A 1 206 ? 19.078 -9.893 2.893 1.00 38.00 206 ALA A CA 1
ATOM 1577 C C . ALA A 1 206 ? 19.841 -8.559 3.019 1.00 38.00 206 ALA A C 1
ATOM 1579 O O . ALA A 1 206 ? 20.483 -8.106 2.076 1.00 38.00 206 ALA A O 1
ATOM 1580 N N . GLY A 1 207 ? 19.790 -7.930 4.195 1.00 36.91 207 GLY A N 1
ATOM 1581 C CA . GLY A 1 207 ? 20.880 -7.048 4.630 1.00 36.91 207 GLY A CA 1
ATOM 1582 C C . GLY A 1 207 ? 20.873 -5.584 4.180 1.00 36.91 207 GLY A C 1
ATOM 1583 O O . GLY A 1 207 ? 21.911 -4.945 4.309 1.00 36.91 207 GLY A O 1
ATOM 1584 N N . HIS A 1 208 ? 19.741 -5.011 3.757 1.00 37.19 208 HIS A N 1
ATOM 1585 C CA . HIS A 1 208 ? 19.578 -3.545 3.740 1.00 37.19 208 HIS A CA 1
ATOM 1586 C C . HIS A 1 208 ? 18.811 -3.027 4.970 1.00 37.19 208 HIS A C 1
ATOM 1588 O O . HIS A 1 208 ? 18.151 -1.992 4.921 1.00 37.19 208 HIS A O 1
ATOM 1594 N N . GLN A 1 209 ? 18.986 -3.679 6.130 1.00 38.47 209 GLN A N 1
ATOM 1595 C CA . GLN A 1 209 ? 19.134 -2.891 7.356 1.00 38.47 209 GLN A CA 1
ATOM 1596 C C . GLN A 1 209 ? 20.364 -2.021 7.117 1.00 38.47 209 GLN A C 1
ATOM 1598 O O . GLN A 1 209 ? 21.497 -2.493 7.205 1.00 38.47 209 GLN A O 1
ATOM 1603 N N . THR A 1 210 ? 20.136 -0.792 6.662 1.00 40.72 210 THR A N 1
ATOM 1604 C CA . THR A 1 210 ? 21.210 0.133 6.330 1.00 40.72 210 THR A CA 1
ATOM 1605 C C . THR A 1 210 ? 22.180 0.172 7.512 1.00 40.72 210 THR A C 1
ATOM 1607 O O . THR A 1 210 ? 21.778 0.388 8.656 1.00 40.72 210 THR A O 1
ATOM 1610 N N . GLN A 1 211 ? 23.477 -0.003 7.246 1.00 33.31 211 GLN A N 1
ATOM 1611 C CA . GLN A 1 211 ? 24.558 0.179 8.228 1.00 33.31 211 GLN A CA 1
ATOM 1612 C C . GLN A 1 211 ? 24.606 1.611 8.824 1.00 33.31 211 GLN A C 1
ATOM 1614 O O . GLN A 1 211 ? 25.531 1.949 9.553 1.00 33.31 211 GLN A O 1
ATOM 1619 N N . ALA A 1 212 ? 23.602 2.444 8.533 1.00 35.06 212 ALA A N 1
ATOM 1620 C CA . ALA A 1 212 ? 23.419 3.815 8.978 1.00 35.06 212 ALA A CA 1
ATOM 1621 C C . ALA A 1 212 ? 22.065 4.061 9.688 1.00 35.06 212 ALA A C 1
ATOM 1623 O O . ALA A 1 212 ? 21.732 5.207 9.964 1.00 35.06 212 ALA A O 1
ATOM 1624 N N . GLY A 1 213 ? 21.268 3.027 9.999 1.00 34.38 213 GLY A N 1
ATOM 1625 C CA . GLY A 1 213 ? 20.046 3.187 10.803 1.00 34.38 213 GLY A CA 1
ATOM 1626 C C . GLY A 1 213 ? 18.875 3.888 10.101 1.00 34.38 213 GLY A C 1
ATOM 1627 O O . GLY A 1 213 ? 17.912 4.262 10.765 1.00 34.38 213 GLY A O 1
ATOM 1628 N N . PHE A 1 214 ? 18.914 4.048 8.778 1.00 34.41 214 PHE A N 1
ATOM 1629 C CA . PHE A 1 214 ? 17.795 4.545 7.978 1.00 34.41 214 PHE A CA 1
ATOM 1630 C C . PHE A 1 214 ? 16.830 3.399 7.659 1.00 34.41 214 PHE A C 1
ATOM 1632 O O . PHE A 1 214 ? 17.151 2.487 6.892 1.00 34.41 214 PHE A O 1
ATOM 1639 N N . VAL A 1 215 ? 15.638 3.453 8.253 1.00 43.59 215 VAL A N 1
ATOM 1640 C CA . VAL A 1 215 ? 14.494 2.628 7.853 1.00 43.59 215 VAL A CA 1
ATOM 1641 C C . VAL A 1 215 ? 14.080 3.095 6.462 1.00 43.59 215 VAL A C 1
ATOM 1643 O O . VAL A 1 215 ? 13.610 4.219 6.302 1.00 43.59 215 VAL A O 1
ATOM 1646 N N . VAL A 1 216 ? 14.280 2.264 5.440 1.00 46.12 216 VAL A N 1
ATOM 1647 C CA . VAL A 1 216 ? 13.831 2.613 4.092 1.00 46.12 216 VAL A CA 1
ATOM 1648 C C . VAL A 1 216 ? 12.332 2.326 3.990 1.00 46.12 216 VAL A C 1
ATOM 1650 O O . VAL A 1 216 ? 11.908 1.175 3.915 1.00 46.12 216 VAL A O 1
ATOM 1653 N N . GLY A 1 217 ? 11.510 3.377 4.036 1.00 60.59 217 GLY A N 1
ATOM 1654 C CA . GLY A 1 217 ? 10.059 3.279 3.876 1.00 60.59 217 GLY A CA 1
ATOM 1655 C C . GLY A 1 217 ? 9.272 4.316 4.676 1.00 60.59 217 GLY A C 1
ATOM 1656 O O . GLY A 1 217 ? 9.833 5.233 5.263 1.00 60.59 217 GLY A O 1
ATOM 1657 N N . THR A 1 218 ? 7.951 4.147 4.681 1.00 71.56 218 THR A N 1
ATOM 1658 C CA . THR A 1 218 ? 6.978 4.959 5.428 1.00 71.56 218 THR A CA 1
ATOM 1659 C C . THR A 1 218 ? 6.651 4.209 6.729 1.00 71.56 218 THR A C 1
ATOM 1661 O O . THR A 1 218 ? 5.834 3.283 6.688 1.00 71.56 218 THR A O 1
ATOM 1664 N N . PRO A 1 219 ? 7.326 4.494 7.862 1.00 88.62 219 PRO A N 1
ATOM 1665 C CA . PRO A 1 219 ? 7.236 3.674 9.074 1.00 88.62 219 PRO A CA 1
ATOM 1666 C C . PRO A 1 219 ? 5.843 3.680 9.715 1.00 88.62 219 PRO A C 1
ATOM 1668 O O . PRO A 1 219 ? 5.546 2.757 10.460 1.00 88.62 219 PRO A O 1
ATOM 1671 N N . GLN A 1 220 ? 4.978 4.648 9.381 1.00 93.38 220 GLN A N 1
ATOM 1672 C CA . GLN A 1 220 ? 3.654 4.852 9.991 1.00 93.38 220 GLN A CA 1
ATOM 1673 C C . GLN A 1 220 ? 2.658 3.684 9.833 1.00 93.38 220 GLN A C 1
ATOM 1675 O O . GLN A 1 220 ? 1.628 3.658 10.506 1.00 93.38 220 GLN A O 1
ATOM 1680 N N . TYR A 1 221 ? 2.924 2.738 8.927 1.00 95.00 221 TYR A N 1
ATOM 1681 C CA . TYR A 1 221 ? 2.053 1.577 8.677 1.00 95.00 221 TYR A CA 1
ATOM 1682 C C . TYR A 1 221 ? 2.795 0.247 8.843 1.00 95.00 221 TYR A C 1
ATOM 1684 O O . TYR A 1 221 ? 2.261 -0.810 8.511 1.00 95.00 221 TYR A O 1
ATOM 1692 N N . MET A 1 222 ? 4.044 0.282 9.314 1.00 91.56 222 MET A N 1
ATOM 1693 C CA . MET A 1 222 ? 4.875 -0.909 9.435 1.00 91.56 222 MET A CA 1
ATOM 1694 C C . MET A 1 222 ? 4.386 -1.781 10.592 1.00 91.56 222 MET A C 1
ATOM 1696 O O . MET A 1 222 ? 4.181 -1.305 11.706 1.00 91.56 222 MET A O 1
ATOM 1700 N N . SER A 1 223 ? 4.220 -3.078 10.338 1.00 94.69 223 SER A N 1
ATOM 1701 C CA . SER A 1 223 ? 3.900 -4.026 11.407 1.00 94.69 223 SER A CA 1
ATOM 1702 C C . SER A 1 223 ? 5.102 -4.276 12.338 1.00 94.69 223 SER A C 1
ATOM 1704 O O . SER A 1 223 ? 6.252 -4.141 11.906 1.00 94.69 223 SER A O 1
ATOM 1706 N N . PRO A 1 224 ? 4.875 -4.680 13.603 1.00 94.19 224 PRO A N 1
ATOM 1707 C CA . PRO A 1 224 ? 5.947 -5.016 14.541 1.00 94.19 224 PRO A CA 1
ATOM 1708 C C . PRO A 1 224 ? 6.926 -6.066 14.001 1.00 94.19 224 PRO A C 1
ATOM 1710 O O . PRO A 1 224 ? 8.137 -5.915 14.125 1.00 94.19 224 PRO A O 1
ATOM 1713 N N . GLU A 1 225 ? 6.420 -7.115 13.356 1.00 92.44 225 GLU A N 1
ATOM 1714 C CA . GLU A 1 225 ? 7.228 -8.180 12.761 1.00 92.44 225 GLU A CA 1
ATOM 1715 C C . GLU A 1 225 ? 8.114 -7.679 11.610 1.00 92.44 225 GLU A C 1
ATOM 1717 O O . GLU A 1 225 ? 9.277 -8.074 11.503 1.00 92.44 225 GLU A O 1
ATOM 1722 N N . GLN A 1 226 ? 7.617 -6.738 10.800 1.00 88.75 226 GLN A N 1
ATOM 1723 C CA . GLN A 1 226 ? 8.419 -6.084 9.766 1.00 88.75 226 GLN A CA 1
ATOM 1724 C C . GLN A 1 226 ? 9.493 -5.184 10.370 1.00 88.75 226 GLN A C 1
ATOM 1726 O O . GLN A 1 226 ? 10.631 -5.204 9.908 1.00 88.75 226 GLN A O 1
ATOM 1731 N N . ALA A 1 227 ? 9.150 -4.426 11.411 1.00 87.19 227 ALA A N 1
ATOM 1732 C CA . ALA A 1 227 ? 10.095 -3.581 12.133 1.00 87.19 227 ALA A CA 1
ATOM 1733 C C . ALA A 1 227 ? 11.234 -4.390 12.775 1.00 87.19 227 ALA A C 1
ATOM 1735 O O . ALA A 1 227 ? 12.376 -3.935 12.808 1.00 87.19 227 ALA A O 1
ATOM 1736 N N . LEU A 1 228 ? 10.941 -5.609 13.236 1.00 85.38 228 LEU A N 1
ATOM 1737 C CA . LEU A 1 228 ? 11.933 -6.550 13.761 1.00 85.38 228 LEU A CA 1
ATOM 1738 C C . LEU A 1 228 ? 12.713 -7.294 12.665 1.00 85.38 228 LEU A C 1
ATOM 1740 O O . LEU A 1 228 ? 13.652 -8.021 12.986 1.00 85.38 228 LEU A O 1
ATOM 1744 N N . GLY A 1 229 ? 12.350 -7.132 11.389 1.00 80.56 229 GLY A N 1
ATOM 1745 C CA . GLY A 1 229 ? 12.977 -7.842 10.275 1.00 80.56 229 GLY A CA 1
ATOM 1746 C C . GLY A 1 229 ? 12.740 -9.354 10.308 1.00 80.56 229 GLY A C 1
ATOM 1747 O O . GLY A 1 229 ? 13.606 -10.113 9.876 1.00 80.56 229 GLY A O 1
ATOM 1748 N N . GLN A 1 230 ? 11.600 -9.801 10.844 1.00 81.56 230 GLN A N 1
ATOM 1749 C CA . GLN A 1 230 ? 11.234 -11.218 10.858 1.00 81.56 230 GLN A CA 1
ATOM 1750 C C . GLN A 1 230 ? 11.049 -11.731 9.421 1.00 81.56 230 GLN A C 1
ATOM 1752 O O . GLN A 1 230 ? 10.478 -11.047 8.570 1.00 81.56 230 GLN A O 1
ATOM 1757 N N . GLY A 1 231 ? 11.579 -12.922 9.133 1.00 69.75 231 GLY A N 1
ATOM 1758 C CA . GLY A 1 231 ? 11.552 -13.505 7.785 1.00 69.75 231 GLY A CA 1
ATOM 1759 C C . GLY A 1 231 ? 10.229 -14.194 7.437 1.00 69.75 231 GLY A C 1
ATOM 1760 O O . GLY A 1 231 ? 9.881 -14.307 6.264 1.00 69.75 231 GLY A O 1
ATOM 1761 N N . ASP A 1 232 ? 9.482 -14.623 8.448 1.00 79.94 232 ASP A N 1
ATOM 1762 C CA . ASP A 1 232 ? 8.239 -15.390 8.384 1.00 79.94 232 ASP A CA 1
ATOM 1763 C C . ASP A 1 232 ? 6.992 -14.494 8.451 1.00 79.94 232 ASP A C 1
ATOM 1765 O O . ASP A 1 232 ? 6.056 -14.739 9.209 1.00 79.94 232 ASP A O 1
ATOM 1769 N N . LEU A 1 233 ? 6.970 -13.438 7.634 1.00 89.50 233 LEU A N 1
ATOM 1770 C CA . LEU A 1 233 ? 5.791 -12.578 7.501 1.00 89.50 233 LEU A CA 1
ATOM 1771 C C . LEU A 1 233 ? 4.619 -13.361 6.897 1.00 89.50 233 LEU A C 1
ATOM 1773 O O . LEU A 1 233 ? 4.800 -14.095 5.923 1.00 89.50 233 LEU A O 1
ATOM 1777 N N . ASP A 1 234 ? 3.412 -13.129 7.414 1.00 93.56 234 ASP A N 1
ATOM 1778 C CA . ASP A 1 234 ? 2.170 -13.722 6.914 1.00 93.56 234 ASP A CA 1
ATOM 1779 C C . ASP A 1 234 ? 1.091 -12.663 6.609 1.00 93.56 234 ASP A C 1
ATOM 1781 O O . ASP A 1 234 ? 1.319 -11.456 6.704 1.00 93.56 234 ASP A O 1
ATOM 1785 N N . ALA A 1 235 ? -0.106 -13.110 6.220 1.00 96.06 235 ALA A N 1
ATOM 1786 C CA . ALA A 1 235 ? -1.249 -12.251 5.899 1.00 96.06 235 ALA A CA 1
ATOM 1787 C C . ALA A 1 235 ? -1.596 -11.223 6.998 1.00 96.06 235 ALA A C 1
ATOM 1789 O O . ALA A 1 235 ? -2.110 -10.141 6.709 1.00 96.06 235 ALA A O 1
ATOM 1790 N N . ARG A 1 236 ? -1.299 -11.525 8.269 1.00 97.88 236 ARG A N 1
ATOM 1791 C CA . ARG A 1 236 ? -1.621 -10.679 9.429 1.00 97.88 236 ARG A CA 1
ATOM 1792 C C . ARG A 1 236 ? -0.731 -9.439 9.504 1.00 97.88 236 ARG A C 1
ATOM 1794 O O . ARG A 1 236 ? -1.103 -8.479 10.184 1.00 97.88 236 ARG A O 1
ATOM 1801 N N . THR A 1 237 ? 0.389 -9.427 8.780 1.00 96.50 237 THR A N 1
ATOM 1802 C CA . THR A 1 237 ? 1.197 -8.228 8.529 1.00 96.50 237 THR A CA 1
ATOM 1803 C C . THR A 1 237 ? 0.408 -7.182 7.747 1.00 96.50 237 THR A C 1
ATOM 1805 O O . THR A 1 237 ? 0.374 -6.017 8.143 1.00 96.50 237 THR A O 1
ATOM 1808 N N . ASP A 1 238 ? -0.295 -7.588 6.686 1.00 97.19 238 ASP A N 1
ATOM 1809 C CA . ASP A 1 238 ? -1.123 -6.663 5.906 1.00 97.19 238 ASP A CA 1
ATOM 1810 C C . ASP A 1 238 ? -2.322 -6.168 6.722 1.00 97.19 238 ASP A C 1
ATOM 1812 O O . ASP A 1 238 ? -2.674 -4.995 6.644 1.00 97.19 238 ASP A O 1
ATOM 1816 N N . LEU A 1 239 ? -2.923 -7.029 7.554 1.00 98.56 239 LEU A N 1
ATOM 1817 C CA . LEU A 1 239 ? -4.064 -6.650 8.400 1.00 98.56 239 LEU A CA 1
ATOM 1818 C C . LEU A 1 239 ? -3.692 -5.608 9.464 1.00 98.56 239 LEU A C 1
ATOM 1820 O O . LEU A 1 239 ? -4.500 -4.733 9.774 1.00 98.56 239 LEU A O 1
ATOM 1824 N N . TYR A 1 240 ? -2.466 -5.655 9.987 1.00 98.56 240 TYR A N 1
ATOM 1825 C CA . TYR A 1 240 ? -1.954 -4.605 10.867 1.00 98.56 240 TYR A CA 1
ATOM 1826 C C . TYR A 1 240 ? -1.867 -3.260 10.141 1.00 98.56 240 TYR A C 1
ATOM 1828 O O . TYR A 1 240 ? -2.370 -2.247 10.627 1.00 98.56 240 TYR A O 1
ATOM 1836 N N . ALA A 1 241 ? -1.266 -3.261 8.950 1.00 97.81 241 ALA A N 1
ATOM 1837 C CA . ALA A 1 241 ? -1.120 -2.065 8.130 1.00 97.81 241 ALA A CA 1
ATOM 1838 C C . ALA A 1 241 ? -2.483 -1.505 7.676 1.00 97.81 241 ALA A C 1
ATOM 1840 O O . ALA A 1 241 ? -2.685 -0.291 7.678 1.00 97.81 241 ALA A O 1
ATOM 1841 N N . VAL A 1 242 ? -3.459 -2.377 7.391 1.00 98.44 242 VAL A N 1
ATOM 1842 C CA . VAL A 1 242 ? -4.864 -1.993 7.190 1.00 98.44 242 VAL A CA 1
ATOM 1843 C C . VAL A 1 242 ? -5.433 -1.301 8.428 1.00 98.44 242 VAL A C 1
ATOM 1845 O O . VAL A 1 242 ? -6.081 -0.270 8.283 1.00 98.44 242 VAL A O 1
ATOM 1848 N N . GLY A 1 243 ? -5.183 -1.820 9.632 1.00 98.50 243 GLY A N 1
ATOM 1849 C CA . GLY A 1 243 ? -5.600 -1.178 10.881 1.00 98.50 243 GLY A CA 1
ATOM 1850 C C . GLY A 1 243 ? -5.040 0.238 11.029 1.00 98.50 243 GLY A C 1
ATOM 1851 O O . GLY A 1 243 ? -5.786 1.165 11.339 1.00 98.50 243 GLY A O 1
ATOM 1852 N N . ALA A 1 244 ? -3.750 0.423 10.738 1.00 98.38 244 ALA A N 1
ATOM 1853 C CA . ALA A 1 244 ? -3.099 1.733 10.779 1.00 98.38 244 ALA A CA 1
ATOM 1854 C C . ALA A 1 244 ? -3.667 2.700 9.728 1.00 98.38 244 ALA A C 1
ATOM 1856 O O . ALA A 1 244 ? -3.923 3.868 10.023 1.00 98.38 244 ALA A O 1
ATOM 1857 N N . MET A 1 245 ? -3.918 2.205 8.514 1.00 98.06 245 MET A N 1
ATOM 1858 C CA . MET A 1 245 ? -4.551 2.977 7.447 1.00 98.06 245 MET A CA 1
ATOM 1859 C C . MET A 1 245 ? -5.987 3.367 7.813 1.00 98.06 245 MET A C 1
ATOM 1861 O O . MET A 1 245 ? -6.353 4.528 7.673 1.00 98.06 245 MET A O 1
ATOM 1865 N N . LEU A 1 246 ? -6.792 2.433 8.329 1.00 98.44 246 LEU A N 1
ATOM 1866 C CA . LEU A 1 246 ? -8.165 2.696 8.759 1.00 98.44 246 LEU A CA 1
ATOM 1867 C C . LEU A 1 246 ? -8.206 3.713 9.902 1.00 98.44 246 LEU A C 1
ATOM 1869 O O . LEU A 1 246 ? -9.044 4.610 9.866 1.00 98.44 246 LEU A O 1
ATOM 1873 N N . TYR A 1 247 ? -7.283 3.619 10.866 1.00 98.50 247 TYR A N 1
ATOM 1874 C CA . TYR A 1 247 ? -7.127 4.623 11.918 1.00 98.50 247 TYR A CA 1
ATOM 1875 C C . TYR A 1 247 ? -6.962 6.018 11.314 1.00 98.50 247 TYR A C 1
ATOM 1877 O O . TYR A 1 247 ? -7.758 6.906 11.600 1.00 98.50 247 TYR A O 1
ATOM 1885 N N . GLN A 1 248 ? -5.992 6.193 10.412 1.00 97.94 248 GLN A N 1
ATOM 1886 C CA . GLN A 1 248 ? -5.765 7.481 9.760 1.00 97.94 248 GLN A CA 1
ATOM 1887 C C . GLN A 1 248 ? -6.961 7.937 8.931 1.00 97.94 248 GLN A C 1
ATOM 1889 O O . GLN A 1 248 ? -7.279 9.122 8.922 1.00 97.94 248 GLN A O 1
ATOM 1894 N N . MET A 1 249 ? -7.640 7.020 8.243 1.00 98.44 249 MET A N 1
ATOM 1895 C CA . MET A 1 249 ? -8.824 7.372 7.470 1.00 98.44 249 MET A CA 1
ATOM 1896 C C . MET A 1 249 ? -9.900 8.003 8.348 1.00 98.44 249 MET A C 1
ATOM 1898 O O . MET A 1 249 ? -10.570 8.901 7.865 1.00 98.44 249 MET A O 1
ATOM 1902 N N . VAL A 1 250 ? -10.067 7.584 9.606 1.00 98.19 250 VAL A N 1
ATOM 1903 C CA . VAL A 1 250 ? -11.131 8.107 10.484 1.00 98.19 250 VAL A CA 1
ATOM 1904 C C . VAL A 1 250 ? -10.677 9.215 11.436 1.00 98.19 250 VAL A C 1
ATOM 1906 O O . VAL A 1 250 ? -11.515 9.980 11.903 1.00 98.19 250 VAL A O 1
ATOM 1909 N N . THR A 1 251 ? -9.378 9.337 11.720 1.00 97.44 251 THR A N 1
ATOM 1910 C CA . THR A 1 251 ? -8.829 10.382 12.608 1.00 97.44 251 THR A CA 1
ATOM 1911 C C . THR A 1 251 ? -8.112 11.507 11.857 1.00 97.44 251 THR A C 1
ATOM 1913 O O . THR A 1 251 ? -7.903 12.579 12.416 1.00 97.44 251 THR A O 1
ATOM 1916 N N . GLY A 1 252 ? -7.738 11.286 10.594 1.00 96.00 252 GLY A N 1
ATOM 1917 C CA . GLY A 1 252 ? -6.920 12.187 9.778 1.00 96.00 252 GLY A CA 1
ATOM 1918 C C . GLY A 1 252 ? -5.407 12.024 9.983 1.00 96.00 252 GLY A C 1
ATOM 1919 O O . GLY A 1 252 ? -4.630 12.520 9.168 1.00 96.00 252 GLY A O 1
ATOM 1920 N N . THR A 1 253 ? -4.967 11.301 11.017 1.00 94.69 253 THR A N 1
ATOM 1921 C CA . THR A 1 253 ? -3.547 11.125 11.371 1.00 94.69 253 THR A CA 1
ATOM 1922 C C . THR A 1 253 ? -3.219 9.656 11.642 1.00 94.69 253 THR A C 1
ATOM 1924 O O . THR A 1 253 ? -4.061 8.946 12.183 1.00 94.69 253 THR A O 1
ATOM 1927 N N . PRO A 1 254 ? -2.021 9.156 11.295 1.00 96.06 254 PRO A N 1
ATOM 1928 C CA . PRO A 1 254 ? -1.632 7.777 11.601 1.00 96.06 254 PRO A CA 1
ATOM 1929 C C . PRO A 1 254 ? -1.671 7.492 13.117 1.00 96.06 254 PRO A C 1
ATOM 1931 O O . PRO A 1 254 ? -1.587 8.428 13.914 1.00 96.06 254 PRO A O 1
ATOM 1934 N N . PRO A 1 255 ? -1.793 6.216 13.539 1.00 96.44 255 PRO A N 1
ATOM 1935 C CA . PRO A 1 255 ? -1.888 5.862 14.960 1.00 96.44 255 PRO A CA 1
ATOM 1936 C C . PRO A 1 255 ? -0.612 6.180 15.736 1.00 96.44 255 PRO A C 1
ATOM 1938 O O . PRO A 1 255 ? -0.672 6.483 16.923 1.00 96.44 255 PRO A O 1
ATOM 1941 N N . PHE A 1 256 ? 0.538 6.122 15.067 1.00 96.00 256 PHE A N 1
ATOM 1942 C CA . PHE A 1 256 ? 1.826 6.460 15.645 1.00 96.00 256 PHE A CA 1
ATOM 1943 C C . PHE A 1 256 ? 2.545 7.442 14.725 1.00 96.00 256 PHE A C 1
ATOM 1945 O O . PHE A 1 256 ? 2.659 7.215 13.519 1.00 96.00 256 PHE A O 1
ATOM 1952 N N . ASP A 1 257 ? 3.038 8.522 15.317 1.00 91.94 257 ASP A N 1
ATOM 1953 C CA . ASP A 1 257 ? 3.845 9.542 14.654 1.00 91.94 257 ASP A CA 1
ATOM 1954 C C . ASP A 1 257 ? 5.004 9.952 15.570 1.00 91.94 257 ASP A C 1
ATOM 1956 O O . ASP A 1 257 ? 4.980 9.647 16.765 1.00 91.94 257 ASP A O 1
ATOM 1960 N N . GLY A 1 258 ? 6.042 10.594 15.042 1.00 89.31 258 GLY A N 1
ATOM 1961 C CA . GLY A 1 258 ? 7.243 10.917 15.813 1.00 89.31 258 GLY A CA 1
ATOM 1962 C C . GLY A 1 258 ? 8.254 11.760 15.046 1.00 89.31 258 GLY A C 1
ATOM 1963 O O . GLY A 1 258 ? 8.173 11.906 13.829 1.00 89.31 258 GLY A O 1
ATOM 1964 N N . ALA A 1 259 ? 9.243 12.295 15.762 1.00 86.06 259 ALA A N 1
ATOM 1965 C CA . ALA A 1 259 ? 10.267 13.167 15.189 1.00 86.06 259 ALA A CA 1
ATOM 1966 C C . ALA A 1 259 ? 11.278 12.410 14.306 1.00 86.06 259 ALA A C 1
ATOM 1968 O O . ALA A 1 259 ? 12.012 13.024 13.533 1.00 86.06 259 ALA A O 1
ATOM 1969 N N . SER A 1 260 ? 11.338 11.079 14.419 1.00 87.56 260 SER A N 1
ATOM 1970 C CA . SER A 1 260 ? 12.230 10.226 13.630 1.00 87.56 260 SER A CA 1
ATOM 1971 C C . SER A 1 260 ? 11.577 8.895 13.256 1.00 87.56 260 SER A C 1
ATOM 1973 O O . SER A 1 260 ? 10.666 8.412 13.928 1.00 87.56 260 SER A O 1
ATOM 1975 N N . SER A 1 261 ? 12.076 8.251 12.196 1.00 86.81 261 SER A N 1
ATOM 1976 C CA . SER A 1 261 ? 11.579 6.933 11.780 1.00 86.81 261 SER A CA 1
ATOM 1977 C C . SER A 1 261 ? 11.801 5.858 12.847 1.00 86.81 261 SER A C 1
ATOM 1979 O O . SER A 1 261 ? 10.966 4.973 13.002 1.00 86.81 261 SER A O 1
ATOM 1981 N N . GLN A 1 262 ? 12.901 5.944 13.598 1.00 86.81 262 GLN A N 1
ATOM 1982 C CA . GLN A 1 262 ? 13.220 5.023 14.687 1.00 86.81 262 GLN A CA 1
ATOM 1983 C C . GLN A 1 262 ? 12.246 5.186 15.854 1.00 86.81 262 GLN A C 1
ATOM 1985 O O . GLN A 1 262 ? 11.840 4.188 16.443 1.00 86.81 262 GLN A O 1
ATOM 1990 N N . GLU A 1 263 ? 11.837 6.422 16.155 1.00 90.94 263 GLU A N 1
ATOM 1991 C CA . GLU A 1 263 ? 10.805 6.683 17.159 1.00 90.94 263 GLU A CA 1
ATOM 1992 C C . GLU A 1 263 ? 9.481 6.036 16.745 1.00 90.94 263 GLU A C 1
ATOM 1994 O O . GLU A 1 263 ? 8.934 5.246 17.507 1.00 90.94 263 GLU A O 1
ATOM 1999 N N . ILE A 1 264 ? 9.013 6.288 15.516 1.00 92.56 264 ILE A N 1
ATOM 2000 C CA . ILE A 1 264 ? 7.759 5.717 14.993 1.00 92.56 264 ILE A CA 1
ATOM 2001 C C . ILE A 1 264 ? 7.801 4.183 15.035 1.00 92.56 264 ILE A C 1
ATOM 2003 O O . ILE A 1 264 ? 6.860 3.545 15.507 1.00 92.56 264 ILE A O 1
ATOM 2007 N N . VAL A 1 265 ? 8.913 3.581 14.604 1.00 91.69 265 VAL A N 1
ATOM 2008 C CA . VAL A 1 265 ? 9.125 2.131 14.704 1.00 91.69 265 VAL A CA 1
ATOM 2009 C C . VAL A 1 265 ? 9.069 1.656 16.157 1.00 91.69 265 VAL A C 1
ATOM 2011 O O . VAL A 1 265 ? 8.398 0.667 16.445 1.00 91.69 265 VAL A O 1
ATOM 2014 N N . GLY A 1 266 ? 9.705 2.372 17.087 1.00 92.38 266 GLY A N 1
ATOM 2015 C CA . GLY A 1 266 ? 9.621 2.090 18.519 1.00 92.38 266 GLY A CA 1
ATOM 2016 C C . GLY A 1 266 ? 8.175 2.027 19.016 1.00 92.38 266 GLY A C 1
ATOM 2017 O O . GLY A 1 266 ? 7.799 1.056 19.671 1.00 92.38 266 GLY A O 1
ATOM 2018 N N . LYS A 1 267 ? 7.331 2.987 18.617 1.00 95.62 267 LYS A N 1
ATOM 2019 C CA . LYS A 1 267 ? 5.898 3.012 18.968 1.00 95.62 267 LYS A CA 1
ATOM 2020 C C . LYS A 1 267 ? 5.138 1.821 18.393 1.00 95.62 267 LYS A C 1
ATOM 2022 O O . LYS A 1 267 ? 4.362 1.167 19.096 1.00 95.62 267 LYS A O 1
ATOM 2027 N N . HIS A 1 268 ? 5.412 1.461 17.139 1.00 95.81 268 HIS A N 1
ATOM 2028 C CA . HIS A 1 268 ? 4.845 0.252 16.547 1.00 95.81 268 HIS A CA 1
ATOM 2029 C C . HIS A 1 268 ? 5.225 -1.007 17.333 1.00 95.81 268 HIS A C 1
ATOM 2031 O O . HIS A 1 268 ? 4.365 -1.871 17.502 1.00 95.81 268 HIS A O 1
ATOM 2037 N N . LEU A 1 269 ? 6.435 -1.089 17.888 1.00 95.19 269 LEU A N 1
ATOM 2038 C CA . LEU A 1 269 ? 6.899 -2.241 18.664 1.00 95.19 269 LEU A CA 1
ATOM 2039 C C . LEU A 1 269 ? 6.314 -2.322 20.081 1.00 95.19 269 LEU A C 1
ATOM 2041 O O . LEU A 1 269 ? 5.991 -3.424 20.524 1.00 95.19 269 LEU A O 1
ATOM 2045 N N . SER A 1 270 ? 6.179 -1.199 20.793 1.00 93.94 270 SER A N 1
ATOM 2046 C CA . SER A 1 270 ? 5.915 -1.219 22.242 1.00 93.94 270 SER A CA 1
ATOM 2047 C C . SER A 1 270 ? 4.670 -0.461 22.703 1.00 93.94 270 SER A C 1
ATOM 2049 O O . SER A 1 270 ? 4.040 -0.895 23.667 1.00 93.94 270 SER A O 1
ATOM 2051 N N . GLU A 1 271 ? 4.281 0.637 22.050 1.00 95.62 271 GLU A N 1
ATOM 2052 C CA . GLU A 1 271 ? 3.186 1.482 22.544 1.00 95.62 271 GLU A CA 1
ATOM 2053 C C . GLU A 1 271 ? 1.815 0.865 22.245 1.00 95.62 271 GLU A C 1
ATOM 2055 O O . GLU A 1 271 ? 1.588 0.414 21.121 1.00 95.62 271 GLU A O 1
ATOM 2060 N N . PRO A 1 272 ? 0.867 0.839 23.196 1.00 94.44 272 PRO A N 1
ATOM 2061 C CA . PRO A 1 272 ? -0.482 0.358 22.918 1.00 94.44 272 PRO A CA 1
ATOM 2062 C C . PRO A 1 272 ? -1.137 1.185 21.804 1.00 94.44 272 PRO A C 1
ATOM 2064 O O . PRO A 1 272 ? -0.881 2.379 21.665 1.00 94.44 272 PRO A O 1
ATOM 2067 N N . ALA A 1 273 ? -1.988 0.545 21.001 1.00 92.62 273 ALA A N 1
ATOM 2068 C CA . ALA A 1 273 ? -2.727 1.250 19.961 1.00 92.62 273 ALA A CA 1
ATOM 2069 C C . ALA A 1 273 ? -3.657 2.298 20.599 1.00 92.62 273 ALA A C 1
ATOM 2071 O O . ALA A 1 273 ? -4.437 1.937 21.486 1.00 92.62 273 ALA A O 1
ATOM 2072 N N . PRO A 1 274 ? -3.602 3.572 20.174 1.00 94.00 274 PRO A N 1
ATOM 2073 C CA . PRO A 1 274 ? -4.552 4.563 20.652 1.00 94.00 274 PRO A CA 1
ATOM 2074 C C . PRO A 1 274 ? -5.965 4.208 20.181 1.00 94.00 274 PRO A C 1
ATOM 2076 O O . PRO A 1 274 ? -6.168 3.710 19.072 1.00 94.00 274 PRO A O 1
ATOM 2079 N N . PHE A 1 275 ? -6.959 4.489 21.021 1.00 96.38 275 PHE A N 1
ATOM 2080 C CA . PHE A 1 275 ? -8.356 4.397 20.613 1.00 96.38 275 PHE A CA 1
ATOM 2081 C C . PHE A 1 275 ? -8.694 5.581 19.707 1.00 96.38 275 PHE A C 1
ATOM 2083 O O . PHE A 1 275 ? -8.450 6.733 20.067 1.00 96.38 275 PHE A O 1
ATOM 2090 N N . ALA A 1 276 ? -9.311 5.320 18.556 1.00 94.62 276 ALA A N 1
ATOM 2091 C CA . ALA A 1 276 ? -9.724 6.369 17.625 1.00 94.62 276 ALA A CA 1
ATOM 2092 C C . ALA A 1 276 ? -10.731 7.345 18.271 1.00 94.62 276 ALA A C 1
ATOM 2094 O O . ALA A 1 276 ? -10.704 8.546 18.003 1.00 94.62 276 ALA A O 1
ATOM 2095 N N . THR A 1 277 ? -11.552 6.855 19.205 1.00 94.56 277 THR A N 1
ATOM 2096 C CA . THR A 1 277 ? -12.477 7.663 20.019 1.00 94.56 277 THR A CA 1
ATOM 2097 C C . THR A 1 277 ? -11.786 8.725 20.873 1.00 94.56 277 THR A C 1
ATOM 2099 O O . THR A 1 277 ? -12.413 9.734 21.185 1.00 94.56 277 THR A O 1
ATOM 2102 N N . ASN A 1 278 ? -10.502 8.550 21.215 1.00 93.25 278 ASN A N 1
ATOM 2103 C CA . ASN A 1 278 ? -9.732 9.569 21.936 1.00 93.25 278 ASN A CA 1
ATOM 2104 C C . ASN A 1 278 ? -9.452 10.798 21.057 1.00 93.25 278 ASN A C 1
ATOM 2106 O O . ASN A 1 278 ? -9.305 11.897 21.583 1.00 93.25 278 ASN A O 1
ATOM 2110 N N . HIS A 1 279 ? -9.384 10.623 19.732 1.00 90.50 279 HIS A N 1
ATOM 2111 C CA . HIS A 1 279 ? -9.247 11.730 18.782 1.00 90.50 279 HIS A CA 1
ATOM 2112 C C . HIS A 1 279 ? -10.595 12.358 18.441 1.00 90.50 279 HIS A C 1
ATOM 2114 O O . HIS A 1 279 ? -10.696 13.575 18.311 1.00 90.50 279 HIS A O 1
ATOM 2120 N N . ASN A 1 280 ? -11.630 11.534 18.271 1.00 88.19 280 ASN A N 1
ATOM 2121 C CA . ASN A 1 280 ? -12.966 12.008 17.948 1.00 88.19 280 ASN A CA 1
ATOM 2122 C C . ASN A 1 280 ? -14.031 11.067 18.524 1.00 88.19 280 ASN A C 1
ATOM 2124 O O . ASN A 1 280 ? -14.219 9.954 18.034 1.00 88.19 280 ASN A O 1
ATOM 2128 N N . ALA A 1 281 ? -14.780 11.549 19.518 1.00 90.44 281 ALA A N 1
ATOM 2129 C CA . ALA A 1 281 ? -15.842 10.792 20.181 1.00 90.44 281 ALA A CA 1
ATOM 2130 C C . ALA A 1 281 ? -17.031 10.436 19.264 1.00 90.44 281 ALA A C 1
ATOM 2132 O O . ALA A 1 281 ? -17.841 9.590 19.626 1.00 90.44 281 ALA A O 1
ATOM 2133 N N . GLN A 1 282 ? -17.143 11.057 18.081 1.00 90.38 282 GLN A N 1
ATOM 2134 C CA . GLN A 1 282 ? -18.150 10.704 17.071 1.00 90.38 282 GLN A CA 1
ATOM 2135 C C . GLN A 1 282 ? -17.788 9.434 16.288 1.00 90.38 282 GLN A C 1
ATOM 2137 O O . GLN A 1 282 ? -18.625 8.891 15.567 1.00 90.38 282 GLN A O 1
ATOM 2142 N N . ILE A 1 283 ? -16.547 8.950 16.397 1.00 94.44 283 ILE A N 1
ATOM 2143 C CA . ILE A 1 283 ? -16.161 7.664 15.817 1.00 94.44 283 ILE A CA 1
ATOM 2144 C C . ILE A 1 283 ? -16.861 6.560 16.622 1.00 94.44 283 ILE A C 1
ATOM 2146 O O . ILE A 1 283 ? -16.725 6.531 17.845 1.00 94.44 283 ILE A O 1
ATOM 2150 N N . PRO A 1 284 ? -17.586 5.627 15.979 1.00 95.12 284 PRO A N 1
ATOM 2151 C CA . PRO A 1 284 ? -18.257 4.560 16.707 1.00 95.12 284 PRO A CA 1
ATOM 2152 C C . PRO A 1 284 ? -17.268 3.715 17.518 1.00 95.12 284 PRO A C 1
ATOM 2154 O O . PRO A 1 284 ? -16.255 3.259 16.982 1.00 95.12 284 PRO A O 1
ATOM 2157 N N . ALA A 1 285 ? -17.583 3.455 18.790 1.00 95.25 285 ALA A N 1
ATOM 2158 C CA . ALA A 1 285 ? -16.715 2.689 19.689 1.00 95.25 285 ALA A CA 1
ATOM 2159 C C . ALA A 1 285 ? -16.338 1.315 19.107 1.00 95.25 285 ALA A C 1
ATOM 2161 O O . ALA A 1 285 ? -15.165 0.958 19.077 1.00 95.25 285 ALA A O 1
ATOM 2162 N N . TRP A 1 286 ? -17.306 0.616 18.505 1.00 95.94 286 TRP A N 1
ATOM 2163 C CA . TRP A 1 286 ? -17.071 -0.677 17.857 1.00 95.94 286 TRP A CA 1
ATOM 2164 C C . TRP A 1 286 ? -16.016 -0.609 16.740 1.00 95.94 286 TRP A C 1
ATOM 2166 O O . TRP A 1 286 ? -15.278 -1.568 16.527 1.00 95.94 286 TRP A O 1
ATOM 2176 N N . LEU A 1 287 ? -15.930 0.511 16.012 1.00 97.31 287 LEU A N 1
ATOM 2177 C CA . LEU A 1 287 ? -14.947 0.687 14.943 1.00 97.31 287 LEU A CA 1
ATOM 2178 C C . LEU A 1 287 ? -13.556 0.918 15.536 1.00 97.31 287 LEU A C 1
ATOM 2180 O O . LEU A 1 287 ? -12.579 0.354 15.046 1.00 97.31 287 LEU A O 1
ATOM 2184 N N . SER A 1 288 ? -13.484 1.696 16.620 1.00 97.19 288 SER A N 1
ATOM 2185 C CA . SER A 1 288 ? -12.266 1.878 17.416 1.00 97.19 288 SER A CA 1
ATOM 2186 C C . SER A 1 288 ? -11.730 0.532 17.920 1.00 97.19 288 SER A C 1
ATOM 2188 O O . SER A 1 288 ? -10.550 0.239 17.738 1.00 97.19 288 SER A O 1
ATOM 2190 N N . ASP A 1 289 ? -12.602 -0.339 18.436 1.00 97.56 289 ASP A N 1
ATOM 2191 C CA . ASP A 1 289 ? -12.225 -1.675 18.919 1.00 97.56 289 ASP A CA 1
ATOM 2192 C C . ASP A 1 289 ? -11.688 -2.574 17.794 1.00 97.56 289 ASP A C 1
ATOM 2194 O O . ASP A 1 289 ? -10.685 -3.276 17.963 1.00 97.56 289 ASP A O 1
ATOM 2198 N N . VAL A 1 290 ? -12.311 -2.528 16.609 1.00 98.38 290 VAL A N 1
ATOM 2199 C CA . VAL A 1 290 ? -11.817 -3.246 15.423 1.00 98.38 290 VAL A CA 1
ATOM 2200 C C . VAL A 1 290 ? -10.418 -2.760 15.037 1.00 98.38 290 VAL A C 1
ATOM 2202 O O . VAL A 1 290 ? -9.540 -3.589 14.776 1.00 98.38 290 VAL A O 1
ATOM 2205 N N . ILE A 1 291 ? -10.191 -1.444 15.025 1.00 98.56 291 ILE A N 1
ATOM 2206 C CA . ILE A 1 291 ? -8.891 -0.846 14.701 1.00 98.56 291 ILE A CA 1
ATOM 2207 C C . ILE A 1 291 ? -7.828 -1.271 15.721 1.00 98.56 291 ILE A C 1
ATOM 2209 O O . ILE A 1 291 ? -6.765 -1.757 15.329 1.00 98.56 291 ILE A O 1
ATOM 2213 N N . VAL A 1 292 ? -8.123 -1.159 17.019 1.00 98.25 292 VAL A N 1
ATOM 2214 C CA . VAL A 1 292 ? -7.209 -1.555 18.102 1.00 98.25 292 VAL A CA 1
ATOM 2215 C C . VAL A 1 292 ? -6.830 -3.030 17.986 1.00 98.25 292 VAL A C 1
ATOM 2217 O O . VAL A 1 292 ? -5.652 -3.369 18.102 1.00 98.25 292 VAL A O 1
ATOM 2220 N N . ARG A 1 293 ? -7.786 -3.910 17.662 1.00 98.56 293 ARG A N 1
ATOM 2221 C CA . ARG A 1 293 ? -7.499 -5.334 17.444 1.00 98.56 293 ARG A CA 1
ATOM 2222 C C . ARG A 1 293 ? -6.609 -5.586 16.225 1.00 98.56 293 ARG A C 1
ATOM 2224 O O . ARG A 1 293 ? -5.747 -6.460 16.282 1.00 98.56 293 ARG A O 1
ATOM 2231 N N . CYS A 1 294 ? -6.772 -4.839 15.131 1.00 98.62 294 CYS A N 1
ATOM 2232 C CA . CYS A 1 294 ? -5.850 -4.928 13.990 1.00 98.62 294 CYS A CA 1
ATOM 2233 C C . CYS A 1 294 ? -4.421 -4.529 14.390 1.00 98.62 294 CYS A C 1
ATOM 2235 O O . CYS A 1 294 ? -3.457 -5.152 13.951 1.00 98.62 294 CYS A O 1
ATOM 2237 N N . LEU A 1 295 ? -4.298 -3.525 15.262 1.00 98.56 295 LEU A N 1
ATOM 2238 C CA . LEU A 1 295 ? -3.035 -2.970 15.749 1.00 98.56 295 LEU A CA 1
ATOM 2239 C C . LEU A 1 295 ? -2.437 -3.723 16.953 1.00 98.56 295 LEU A C 1
ATOM 2241 O O . LEU A 1 295 ? -1.449 -3.262 17.537 1.00 98.56 295 LEU A O 1
ATOM 2245 N N . ALA A 1 296 ? -2.986 -4.889 17.314 1.00 98.44 296 ALA A N 1
ATOM 2246 C CA . ALA A 1 296 ? -2.413 -5.741 18.348 1.00 98.44 296 ALA A CA 1
ATOM 2247 C C . ALA A 1 296 ? -0.973 -6.134 17.983 1.00 98.44 296 ALA A C 1
ATOM 2249 O O . ALA A 1 296 ? -0.657 -6.443 16.829 1.00 98.44 296 ALA A O 1
ATOM 2250 N N . LYS A 1 297 ? -0.068 -6.116 18.965 1.00 97.31 297 LYS A N 1
ATOM 2251 C CA . LYS A 1 297 ? 1.366 -6.293 18.695 1.00 97.31 297 LYS A CA 1
ATOM 2252 C C . LYS A 1 297 ? 1.685 -7.709 18.246 1.00 97.31 297 LYS A C 1
ATOM 2254 O O . LYS A 1 297 ? 2.440 -7.892 17.294 1.00 97.31 297 LYS A O 1
ATOM 2259 N N . ARG A 1 298 ? 1.056 -8.707 18.870 1.00 96.50 298 ARG A N 1
ATOM 2260 C CA . ARG A 1 298 ? 1.232 -10.118 18.516 1.00 96.50 298 ARG A CA 1
ATOM 2261 C C . ARG A 1 298 ? 0.284 -10.483 17.367 1.00 96.50 298 ARG A C 1
ATOM 2263 O O . ARG A 1 298 ? -0.923 -10.308 17.523 1.00 96.50 298 ARG A O 1
ATOM 2270 N N . PRO A 1 299 ? 0.772 -11.057 16.250 1.00 96.88 299 PRO A N 1
ATOM 2271 C CA . PRO A 1 299 ? -0.088 -11.458 15.131 1.00 96.88 299 PRO A CA 1
ATOM 2272 C C . PRO A 1 299 ? -1.255 -12.380 15.531 1.00 96.88 299 PRO A C 1
ATOM 2274 O O . PRO A 1 299 ? -2.356 -12.266 14.997 1.00 96.88 299 PRO A O 1
ATOM 2277 N N . ALA A 1 300 ? -1.058 -13.251 16.525 1.00 97.31 300 ALA A N 1
ATOM 2278 C CA . ALA A 1 300 ? -2.094 -14.157 17.034 1.00 97.31 300 ALA A CA 1
ATOM 2279 C C . ALA A 1 300 ? -3.293 -13.446 17.699 1.00 97.31 300 ALA A C 1
ATOM 2281 O O . ALA A 1 300 ? -4.369 -14.026 17.786 1.00 97.31 300 ALA A O 1
ATOM 2282 N N . GLU A 1 301 ? -3.130 -12.199 18.148 1.00 97.75 301 GLU A N 1
ATOM 2283 C CA . GLU A 1 301 ? -4.193 -11.410 18.793 1.00 97.75 301 GLU A CA 1
ATOM 2284 C C . GLU A 1 301 ? -5.034 -10.618 17.771 1.00 97.75 301 GLU A C 1
ATOM 2286 O O . GLU A 1 301 ? -6.124 -10.128 18.082 1.00 97.75 301 GLU A O 1
ATOM 2291 N N . ARG A 1 302 ? -4.557 -10.528 16.523 1.00 98.31 302 ARG A N 1
ATOM 2292 C CA . ARG A 1 302 ? -5.228 -9.819 15.427 1.00 98.31 302 ARG A CA 1
ATOM 2293 C C . ARG A 1 302 ? -6.369 -10.650 14.835 1.00 98.31 302 ARG A C 1
ATOM 2295 O O . ARG A 1 302 ? -6.638 -11.790 15.228 1.00 98.31 302 ARG A O 1
ATOM 2302 N N . TYR A 1 303 ? -7.045 -10.090 13.838 1.00 98.50 303 TYR A N 1
ATOM 2303 C CA . TYR A 1 303 ? -7.859 -10.894 12.928 1.00 98.50 303 TYR A CA 1
ATOM 2304 C C . TYR A 1 303 ? -6.961 -11.865 12.159 1.00 98.50 303 TYR A C 1
ATOM 2306 O O . TYR A 1 303 ? -5.870 -11.499 11.730 1.00 98.50 303 TYR A O 1
ATOM 2314 N N . GLN A 1 304 ? -7.412 -13.110 12.009 1.00 98.00 304 GLN A N 1
ATOM 2315 C CA . GLN A 1 304 ? -6.603 -14.163 11.385 1.00 98.00 304 GLN A CA 1
ATOM 2316 C C . GLN A 1 304 ? -6.759 -14.213 9.856 1.00 98.00 304 GLN A C 1
ATOM 2318 O O . GLN A 1 304 ? -6.002 -14.906 9.188 1.00 98.00 304 GLN A O 1
ATOM 2323 N N . SER A 1 305 ? -7.720 -13.476 9.292 1.00 98.50 305 SER A N 1
ATOM 2324 C CA . SER A 1 305 ? -7.924 -13.354 7.847 1.00 98.50 305 SER A CA 1
ATOM 2325 C C . SER A 1 305 ? -8.634 -12.045 7.496 1.00 98.50 305 SER A C 1
ATOM 2327 O O . SER A 1 305 ? -9.317 -11.451 8.338 1.00 98.50 305 SER A O 1
ATOM 2329 N N . ALA A 1 306 ? -8.513 -11.613 6.237 1.00 98.12 306 ALA A N 1
ATOM 2330 C CA . ALA A 1 306 ? -9.263 -10.466 5.725 1.00 98.12 306 ALA A CA 1
ATOM 2331 C C . ALA A 1 306 ? -10.785 -10.686 5.812 1.00 98.12 306 ALA A C 1
ATOM 2333 O O . ALA A 1 306 ? -11.520 -9.761 6.152 1.00 98.12 306 ALA A O 1
ATOM 2334 N N . ALA A 1 307 ? -11.250 -11.926 5.608 1.00 98.12 307 ALA A N 1
ATOM 2335 C CA . ALA A 1 307 ? -12.651 -12.305 5.786 1.00 98.12 307 ALA A CA 1
ATOM 2336 C C . ALA A 1 307 ? -13.129 -12.103 7.236 1.00 98.12 307 ALA A C 1
ATOM 2338 O O . ALA A 1 307 ? -14.185 -11.520 7.458 1.00 98.12 307 ALA A O 1
ATOM 2339 N N . ALA A 1 308 ? -12.330 -12.499 8.235 1.00 98.38 308 ALA A N 1
ATOM 2340 C CA . ALA A 1 308 ? -12.680 -12.290 9.641 1.00 98.38 308 ALA A CA 1
ATOM 2341 C C . ALA A 1 308 ? -12.783 -10.797 10.005 1.00 98.38 308 ALA A C 1
ATOM 2343 O O . ALA A 1 308 ? -13.651 -10.406 10.785 1.00 98.38 308 ALA A O 1
ATOM 2344 N N . LEU A 1 309 ? -11.920 -9.958 9.425 1.00 98.50 309 LEU A N 1
ATOM 2345 C CA . LEU A 1 309 ? -11.988 -8.506 9.599 1.00 98.50 309 LEU A CA 1
ATOM 2346 C C . LEU A 1 309 ? -13.217 -7.901 8.894 1.00 98.50 309 LEU A C 1
ATOM 2348 O O . LEU A 1 309 ? -13.899 -7.057 9.473 1.00 98.50 309 LEU A O 1
ATOM 2352 N N . LEU A 1 310 ? -13.547 -8.354 7.682 1.00 97.88 310 LEU A N 1
ATOM 2353 C CA . LEU A 1 310 ? -14.764 -7.943 6.970 1.00 97.88 310 LEU A CA 1
ATOM 2354 C C . LEU A 1 310 ? -16.034 -8.254 7.768 1.00 97.88 310 LEU A C 1
ATOM 2356 O O . LEU A 1 310 ? -16.908 -7.391 7.877 1.00 97.88 310 LEU A O 1
ATOM 2360 N N . GLU A 1 311 ? -16.117 -9.450 8.352 1.00 97.56 311 GLU A N 1
ATOM 2361 C CA . GLU A 1 311 ? -17.242 -9.842 9.203 1.00 97.56 311 GLU A CA 1
ATOM 2362 C C . GLU A 1 311 ? -17.336 -8.975 10.457 1.00 97.56 311 GLU A C 1
ATOM 2364 O O . GLU A 1 311 ? -18.422 -8.513 10.806 1.00 97.56 311 GLU A O 1
ATOM 2369 N N . ALA A 1 312 ? -16.208 -8.663 11.100 1.00 97.44 312 ALA A N 1
ATOM 2370 C CA . ALA A 1 312 ? -16.192 -7.774 12.259 1.00 97.44 312 ALA A CA 1
ATOM 2371 C C . ALA A 1 312 ? -16.681 -6.355 11.917 1.00 97.44 312 ALA A C 1
ATOM 2373 O O . ALA A 1 312 ? -17.491 -5.787 12.652 1.00 97.44 312 ALA A O 1
ATOM 2374 N N . LEU A 1 313 ? -16.259 -5.804 10.772 1.00 96.44 313 LEU A N 1
ATOM 2375 C CA . LEU A 1 313 ? -16.737 -4.507 10.282 1.00 96.44 313 LEU A CA 1
ATOM 2376 C C . LEU A 1 313 ? -18.241 -4.536 9.963 1.00 96.44 313 LEU A C 1
ATOM 2378 O O . LEU A 1 313 ? -18.963 -3.586 10.263 1.00 96.44 313 LEU A O 1
ATOM 2382 N N . ALA A 1 314 ? -18.731 -5.625 9.365 1.00 94.75 314 ALA A N 1
ATOM 2383 C CA . ALA A 1 314 ? -20.147 -5.788 9.050 1.00 94.75 314 ALA A CA 1
ATOM 2384 C C . ALA A 1 314 ? -21.012 -5.951 10.311 1.00 94.75 314 ALA A C 1
ATOM 2386 O O . ALA A 1 314 ? -22.080 -5.343 10.400 1.00 94.75 314 ALA A O 1
ATOM 2387 N N . ALA A 1 315 ? -20.555 -6.745 11.281 1.00 93.56 315 ALA A N 1
ATOM 2388 C CA . ALA A 1 315 ? -21.229 -6.960 12.556 1.00 93.56 315 ALA A CA 1
ATOM 2389 C C . ALA A 1 315 ? -21.293 -5.667 13.374 1.00 93.56 315 ALA A C 1
ATOM 2391 O O . ALA A 1 315 ? -22.375 -5.271 13.801 1.00 93.56 315 ALA A O 1
ATOM 2392 N N . GLY A 1 316 ? -20.168 -4.960 13.512 1.00 90.19 316 GLY A N 1
ATOM 2393 C CA . GLY A 1 316 ? -20.115 -3.683 14.217 1.00 90.19 316 GLY A CA 1
ATOM 2394 C C . GLY A 1 316 ? -21.053 -2.637 13.612 1.00 90.19 316 GLY A C 1
ATOM 2395 O O . GLY A 1 316 ? -21.793 -1.985 14.346 1.00 90.19 316 GLY A O 1
ATOM 2396 N N . ARG A 1 317 ? -21.138 -2.556 12.275 1.00 89.38 317 ARG A N 1
ATOM 2397 C CA . ARG A 1 317 ? -22.091 -1.660 11.600 1.00 89.38 317 ARG A CA 1
ATOM 2398 C C . ARG A 1 317 ? -23.552 -2.013 11.890 1.00 89.38 317 ARG A C 1
ATOM 2400 O O . ARG A 1 317 ? -24.361 -1.114 12.093 1.00 89.38 317 ARG A O 1
ATOM 2407 N N . LYS A 1 318 ? -23.904 -3.304 11.912 1.00 87.94 318 LYS A N 1
ATOM 2408 C CA . LYS A 1 318 ? -25.268 -3.759 12.242 1.00 87.94 318 LYS A CA 1
ATOM 2409 C C . LYS A 1 318 ? -25.632 -3.427 13.691 1.00 87.94 318 LYS A C 1
ATOM 2411 O O . LYS A 1 318 ? -26.716 -2.906 13.927 1.00 87.94 318 LYS A O 1
ATOM 2416 N N . SER A 1 319 ? -24.718 -3.674 14.629 1.00 80.31 319 SER A N 1
ATOM 2417 C CA . SER A 1 319 ? -24.928 -3.393 16.054 1.00 80.31 319 SER A CA 1
ATOM 2418 C C . SER A 1 319 ? -24.955 -1.893 16.359 1.00 80.31 319 SER A C 1
ATOM 2420 O O . SER A 1 319 ? -25.765 -1.453 17.160 1.00 80.31 319 SER A O 1
ATOM 2422 N N . GLY A 1 320 ? -24.120 -1.087 15.693 1.00 65.69 320 GLY A N 1
ATOM 2423 C CA . GLY A 1 320 ? -24.106 0.374 15.839 1.00 65.69 320 GLY A CA 1
ATOM 2424 C C . GLY A 1 320 ? -25.305 1.086 15.199 1.00 65.69 320 GLY A C 1
ATOM 2425 O O . GLY A 1 320 ? -25.602 2.217 15.570 1.00 65.69 320 GLY A O 1
ATOM 2426 N N . ALA A 1 321 ? -26.011 0.432 14.269 1.00 57.03 321 ALA A N 1
ATOM 2427 C CA . ALA A 1 321 ? -27.288 0.901 13.726 1.00 57.03 321 ALA A CA 1
ATOM 2428 C C . ALA A 1 321 ? -28.488 0.585 14.647 1.00 57.03 321 ALA A C 1
ATOM 2430 O O . ALA A 1 321 ? -29.583 1.092 14.417 1.00 57.03 321 ALA A O 1
ATOM 2431 N N . GLN A 1 322 ? -28.295 -0.236 15.686 1.00 39.28 322 GLN A N 1
ATOM 2432 C CA . GLN A 1 322 ? -29.297 -0.559 16.703 1.00 39.28 322 GLN A CA 1
ATOM 2433 C C . GLN A 1 322 ? -29.021 0.207 18.009 1.00 39.28 322 GLN A C 1
ATOM 2435 O O . GLN A 1 322 ? -28.764 -0.429 19.018 1.00 39.28 322 GLN A O 1
ATOM 2440 N N . GLU A 1 323 ? -29.118 1.546 17.985 1.00 36.28 323 GLU A N 1
ATOM 2441 C CA . GLU A 1 323 ? -29.109 2.460 19.155 1.00 36.28 323 GLU A CA 1
ATOM 2442 C C . GLU A 1 323 ? -27.898 2.364 20.129 1.00 36.28 323 GLU A C 1
ATOM 2444 O O . GLU A 1 323 ? -27.254 1.327 20.294 1.00 36.28 323 GLU A O 1
ATOM 2449 N N . PRO A 1 324 ? -27.527 3.471 20.800 1.00 36.62 324 PRO A N 1
ATOM 2450 C CA . PRO A 1 324 ? -26.404 3.476 21.722 1.00 36.62 324 PRO A CA 1
ATOM 2451 C C . PRO A 1 324 ? -26.713 2.546 22.894 1.00 36.62 324 PRO A C 1
ATOM 2453 O O . PRO A 1 324 ? -27.715 2.696 23.592 1.00 36.62 324 PRO A O 1
ATOM 2456 N N . VAL A 1 325 ? -25.822 1.589 23.149 1.00 41.53 325 VAL A N 1
ATOM 2457 C CA . VAL A 1 325 ? -25.841 0.854 24.410 1.00 41.53 325 VAL A CA 1
ATOM 2458 C C . VAL A 1 325 ? -25.589 1.887 25.507 1.00 41.53 325 VAL A C 1
ATOM 2460 O O . VAL A 1 325 ? -24.469 2.369 25.667 1.00 41.53 325 VAL A O 1
ATOM 2463 N N . SER A 1 326 ? -26.649 2.287 26.212 1.00 46.28 326 SER A N 1
ATOM 2464 C CA . SER A 1 326 ? -26.553 3.215 27.331 1.00 46.28 326 SER A CA 1
ATOM 2465 C C . SER A 1 326 ? -25.533 2.681 28.338 1.00 46.28 326 SER A C 1
ATOM 2467 O O . SER A 1 326 ? -25.471 1.477 28.608 1.00 46.28 326 SER A O 1
ATOM 2469 N N . ALA A 1 327 ? -24.720 3.579 28.903 1.00 47.88 327 ALA A N 1
ATOM 2470 C CA . ALA A 1 327 ? -23.692 3.257 29.898 1.00 47.88 327 ALA A CA 1
ATOM 2471 C C . ALA A 1 327 ? -24.239 2.415 31.075 1.00 47.88 327 ALA A C 1
ATOM 2473 O O . ALA A 1 327 ? -23.512 1.635 31.687 1.00 47.88 327 ALA A O 1
ATOM 2474 N N . GLU A 1 328 ? -25.547 2.490 31.329 1.00 44.00 328 GLU A N 1
ATOM 2475 C CA . GLU A 1 328 ? -26.274 1.690 32.316 1.00 44.00 328 GLU A CA 1
ATOM 2476 C C . GLU A 1 328 ? -26.222 0.176 32.054 1.00 44.00 328 GLU A C 1
ATOM 2478 O O . GLU A 1 328 ? -26.247 -0.610 33.002 1.00 44.00 328 GLU A O 1
ATOM 2483 N N . ARG A 1 329 ? -26.114 -0.267 30.793 1.00 44.84 329 ARG A N 1
ATOM 2484 C CA . ARG A 1 329 ? -26.082 -1.700 30.457 1.00 44.84 329 ARG A CA 1
ATOM 2485 C C . ARG A 1 329 ? -24.705 -2.324 30.694 1.00 44.84 329 ARG A C 1
ATOM 2487 O O . ARG A 1 329 ? -24.638 -3.459 31.156 1.00 44.84 329 ARG A O 1
ATOM 2494 N N . VAL A 1 330 ? -23.633 -1.562 30.464 1.00 52.84 330 VAL A N 1
ATOM 2495 C CA . VAL A 1 330 ? -22.247 -1.981 30.751 1.00 52.84 330 VAL A CA 1
ATOM 2496 C C . VAL A 1 330 ? -22.014 -2.054 32.263 1.00 52.84 330 VAL A C 1
ATOM 2498 O O . VAL A 1 330 ? -21.442 -3.025 32.752 1.00 52.84 330 VAL A O 1
ATOM 2501 N N . VAL A 1 331 ? -22.556 -1.098 33.025 1.00 52.16 331 VAL A N 1
ATOM 2502 C CA . VAL A 1 331 ? -22.509 -1.120 34.498 1.00 52.16 331 VAL A CA 1
ATOM 2503 C C . VAL A 1 331 ? -23.316 -2.297 35.066 1.00 52.16 331 VAL A C 1
ATOM 2505 O O . VAL A 1 331 ? -22.862 -2.959 35.996 1.00 52.16 331 VAL A O 1
ATOM 2508 N N . ARG A 1 332 ? -24.465 -2.652 34.471 1.00 47.06 332 ARG A N 1
ATOM 2509 C CA . ARG A 1 332 ? -25.228 -3.845 34.888 1.00 47.06 332 ARG A CA 1
ATOM 2510 C C . ARG A 1 332 ? -24.506 -5.165 34.636 1.00 47.06 332 ARG A C 1
ATOM 2512 O O . ARG A 1 332 ? -24.678 -6.083 35.428 1.00 47.06 332 ARG A O 1
ATOM 2519 N N . GLN A 1 333 ? -23.728 -5.272 33.561 1.00 45.22 333 GLN A N 1
ATOM 2520 C CA . GLN A 1 333 ? -22.977 -6.493 33.260 1.00 45.22 333 GLN A CA 1
ATOM 2521 C C . GLN A 1 333 ? -21.742 -6.654 34.151 1.00 45.22 333 GLN A C 1
ATOM 2523 O O . GLN A 1 333 ? -21.422 -7.773 34.524 1.00 45.22 333 GLN A O 1
ATOM 2528 N N . LEU A 1 334 ? -21.118 -5.554 34.580 1.00 47.22 334 LEU A N 1
ATOM 2529 C CA . LEU A 1 334 ? -19.980 -5.589 35.505 1.00 47.22 334 LEU A CA 1
ATOM 2530 C C . LEU A 1 334 ? -20.382 -5.858 36.969 1.00 47.22 334 LEU A C 1
ATOM 2532 O O . LEU A 1 334 ? -19.554 -6.321 37.745 1.00 47.22 334 LEU A O 1
ATOM 2536 N N . HIS A 1 335 ? -21.642 -5.616 37.351 1.00 46.62 335 HIS A N 1
ATOM 2537 C CA . HIS A 1 335 ? -22.156 -5.919 38.698 1.00 46.62 335 HIS A CA 1
ATOM 2538 C C . HIS A 1 335 ? -22.891 -7.263 38.817 1.00 46.62 335 HIS A C 1
ATOM 2540 O O . HIS A 1 335 ? -23.248 -7.657 39.926 1.00 46.62 335 HIS A O 1
ATOM 2546 N N . ALA A 1 336 ? -23.132 -7.971 37.710 1.00 42.22 336 ALA A N 1
ATOM 2547 C CA . ALA A 1 336 ? -23.799 -9.274 37.737 1.00 42.22 336 ALA A CA 1
ATOM 2548 C C . ALA A 1 336 ? -22.856 -10.428 38.130 1.00 42.22 336 ALA A C 1
ATOM 2550 O O . ALA A 1 336 ? -23.332 -11.442 38.636 1.00 42.22 336 ALA A O 1
ATOM 2551 N N . ASP A 1 337 ? -21.541 -10.252 37.969 1.00 43.25 337 ASP A N 1
ATOM 2552 C CA . ASP A 1 337 ? -20.550 -11.307 38.222 1.00 43.25 337 ASP A CA 1
ATOM 2553 C C . ASP A 1 337 ? -20.001 -11.325 39.664 1.00 43.25 337 ASP A C 1
ATOM 2555 O O . ASP A 1 337 ? -19.264 -12.243 40.016 1.00 43.25 337 ASP A O 1
ATOM 2559 N N . ASP A 1 338 ? -20.392 -10.374 40.528 1.00 40.38 338 ASP A N 1
ATOM 2560 C CA . ASP A 1 338 ? -19.856 -10.250 41.902 1.00 40.38 338 ASP A CA 1
ATOM 2561 C C . ASP A 1 338 ? -20.919 -10.367 43.016 1.00 40.38 338 ASP A C 1
ATOM 2563 O O . ASP A 1 338 ? -20.690 -10.029 44.176 1.00 40.38 338 ASP A O 1
ATOM 2567 N N . ALA A 1 339 ? -22.114 -10.873 42.692 1.00 39.47 339 ALA A N 1
ATOM 2568 C CA . ALA A 1 339 ? -23.183 -11.080 43.668 1.00 39.47 339 ALA A CA 1
ATOM 2569 C C . ALA A 1 339 ? -23.781 -12.488 43.574 1.00 39.47 339 ALA A C 1
ATOM 2571 O O . ALA A 1 339 ? -24.920 -12.680 43.162 1.00 39.47 339 ALA A O 1
ATOM 2572 N N . THR A 1 340 ? -23.028 -13.493 44.024 1.00 36.81 340 THR A N 1
ATOM 2573 C CA . THR A 1 340 ? -23.629 -14.741 44.522 1.00 36.81 340 THR A CA 1
ATOM 2574 C C . THR A 1 340 ? -23.039 -15.078 45.889 1.00 36.81 340 THR A C 1
ATOM 2576 O O . THR A 1 340 ? -22.098 -15.855 46.019 1.00 36.81 340 THR A O 1
ATOM 2579 N N . ALA A 1 341 ? -23.606 -14.469 46.931 1.00 35.59 341 ALA A N 1
ATOM 2580 C CA . ALA A 1 341 ? -23.455 -14.935 48.302 1.00 35.59 341 ALA A CA 1
ATOM 2581 C C . ALA A 1 341 ? -24.422 -16.105 48.542 1.00 35.59 341 ALA A C 1
ATOM 2583 O O . ALA A 1 341 ? -25.638 -15.945 48.438 1.00 35.59 341 ALA A O 1
ATOM 2584 N N . VAL A 1 342 ? -23.884 -17.271 48.903 1.00 34.16 342 VAL A N 1
ATOM 2585 C CA . VAL A 1 342 ? -24.642 -18.352 49.545 1.00 34.16 342 VAL A CA 1
ATOM 2586 C C . VAL A 1 342 ? -24.476 -18.191 51.056 1.00 34.16 342 VAL A C 1
ATOM 2588 O O . VAL A 1 342 ? -23.382 -18.353 51.590 1.00 34.16 342 VAL A O 1
ATOM 2591 N N . MET A 1 343 ? -25.569 -17.865 51.743 1.00 34.34 343 MET A N 1
ATOM 2592 C CA . MET A 1 343 ? -25.722 -18.033 53.193 1.00 34.34 343 MET A CA 1
ATOM 2593 C C . MET A 1 343 ? -26.407 -19.375 53.480 1.00 34.34 343 MET A C 1
ATOM 2595 O O . MET A 1 343 ? -27.228 -19.824 52.677 1.00 34.34 343 MET A O 1
ATOM 2599 N N . PRO A 1 344 ? -26.204 -19.935 54.682 1.00 37.53 344 PRO A N 1
ATOM 2600 C CA . PRO A 1 344 ? -27.359 -20.413 55.431 1.00 37.53 344 PRO A CA 1
ATOM 2601 C C . PRO A 1 344 ? -27.418 -19.832 56.851 1.00 37.53 344 PRO A C 1
ATOM 2603 O O . PRO A 1 344 ? -26.414 -19.466 57.459 1.00 37.53 344 PRO A O 1
ATOM 2606 N N . SER A 1 345 ? -28.653 -19.734 57.338 1.00 34.88 345 SER A N 1
ATOM 2607 C CA . SER A 1 345 ? -29.100 -19.134 58.598 1.00 34.88 345 SER A CA 1
ATOM 2608 C C . SER A 1 345 ? -29.601 -20.210 59.575 1.00 34.88 345 SER A C 1
ATOM 2610 O O . SER A 1 345 ? -30.069 -21.249 59.112 1.00 34.88 345 SER A O 1
ATOM 2612 N N . ALA A 1 346 ? -29.551 -19.881 60.878 1.00 32.72 346 ALA A N 1
ATOM 2613 C CA . ALA A 1 346 ? -30.148 -20.486 62.096 1.00 32.72 346 ALA A CA 1
ATOM 2614 C C . ALA A 1 346 ? -29.038 -20.738 63.144 1.00 32.72 346 ALA A C 1
ATOM 2616 O O . ALA A 1 346 ? -27.975 -21.223 62.787 1.00 32.72 346 ALA A O 1
ATOM 2617 N N . GLU A 1 347 ? -29.119 -20.430 64.441 1.00 30.97 347 GLU A N 1
ATOM 2618 C CA . GLU A 1 347 ? -30.204 -20.107 65.374 1.00 30.97 347 GLU A CA 1
ATOM 2619 C C . GLU A 1 347 ? -29.560 -19.510 66.659 1.00 30.97 347 GLU A C 1
ATOM 2621 O O . GLU A 1 347 ? -28.378 -19.731 66.925 1.00 30.97 347 GLU A O 1
ATOM 2626 N N . ARG A 1 348 ? -30.304 -18.743 67.474 1.00 38.97 348 ARG A N 1
ATOM 2627 C CA . ARG A 1 348 ? -29.822 -18.170 68.761 1.00 38.97 348 ARG A CA 1
ATOM 2628 C C . ARG A 1 348 ? -29.828 -19.214 69.891 1.00 38.97 348 ARG A C 1
ATOM 2630 O O . ARG A 1 348 ? -30.762 -20.008 69.955 1.00 38.97 348 ARG A O 1
ATOM 2637 N N . PRO A 1 349 ? -28.945 -19.073 70.904 1.00 39.12 349 PRO A N 1
ATOM 2638 C CA . PRO A 1 349 ? -29.462 -18.809 72.257 1.00 39.12 349 PRO A CA 1
ATOM 2639 C C . PRO A 1 349 ? -28.711 -17.727 73.073 1.00 39.12 349 PRO A C 1
ATOM 2641 O O . PRO A 1 349 ? -27.694 -17.175 72.672 1.00 39.12 349 PRO A O 1
ATOM 2644 N N . ARG A 1 350 ? -29.339 -17.402 74.211 1.00 36.12 350 ARG A N 1
ATOM 2645 C CA . ARG A 1 350 ? -29.213 -16.274 75.164 1.00 36.12 350 ARG A CA 1
ATOM 2646 C C . ARG A 1 350 ? -27.970 -16.295 76.105 1.00 36.12 350 ARG A C 1
ATOM 2648 O O . ARG A 1 350 ? -27.235 -17.274 76.097 1.00 36.12 350 ARG A O 1
ATOM 2655 N N . PRO A 1 351 ? -27.745 -15.224 76.913 1.00 54.66 351 PRO A N 1
ATOM 2656 C CA . PRO A 1 351 ? -26.434 -14.808 77.436 1.00 54.66 351 PRO A CA 1
ATOM 2657 C C . PRO A 1 351 ? -26.127 -15.273 78.871 1.00 54.66 351 PRO A C 1
ATOM 2659 O O . PRO A 1 351 ? -27.042 -15.534 79.649 1.00 54.66 351 PRO A O 1
ATOM 2662 N N . LEU A 1 352 ? -24.841 -15.248 79.247 1.00 39.50 352 LEU A N 1
ATOM 2663 C CA . LEU A 1 352 ? -24.350 -15.323 80.630 1.00 39.50 352 LEU A CA 1
ATOM 2664 C C . LEU A 1 352 ? -23.194 -14.327 80.853 1.00 39.50 352 LEU A C 1
ATOM 2666 O O . LEU A 1 352 ? -22.517 -13.914 79.915 1.00 39.50 352 LEU A O 1
ATOM 2670 N N . ALA A 1 353 ? -23.076 -13.890 82.104 1.00 34.38 353 ALA A N 1
ATOM 2671 C CA . ALA A 1 353 ? -22.460 -12.662 82.601 1.00 34.38 353 ALA A CA 1
ATOM 2672 C C . ALA A 1 353 ? -20.911 -12.624 82.618 1.00 34.38 353 ALA A C 1
ATOM 2674 O O . ALA A 1 353 ? -20.257 -13.655 82.504 1.00 34.38 353 ALA A O 1
ATOM 2675 N N . GLY A 1 354 ? -20.348 -11.413 82.788 1.00 32.44 354 GLY A N 1
ATOM 2676 C CA . GLY A 1 354 ? -18.908 -11.133 83.006 1.00 32.44 354 GLY A CA 1
ATOM 2677 C C . GLY A 1 354 ? -18.380 -11.569 84.393 1.00 32.44 354 GLY A C 1
ATOM 2678 O O . GLY A 1 354 ? -19.056 -12.383 85.021 1.00 32.44 354 GLY A O 1
ATOM 2679 N N . PRO A 1 355 ? -17.257 -11.026 84.945 1.00 50.16 355 PRO A N 1
ATOM 2680 C CA . PRO A 1 355 ? -16.560 -9.775 84.582 1.00 50.16 355 PRO A CA 1
ATOM 2681 C C . PRO A 1 355 ? -14.993 -9.783 84.647 1.00 50.16 355 PRO A C 1
ATOM 2683 O O . PRO A 1 355 ? -14.365 -10.769 85.008 1.00 50.16 355 PRO A O 1
ATOM 2686 N N . ALA A 1 356 ? -14.417 -8.595 84.384 1.00 33.81 356 ALA A N 1
ATOM 2687 C CA . ALA A 1 356 ? -13.255 -7.954 85.044 1.00 33.81 356 ALA A CA 1
ATOM 2688 C C . ALA A 1 356 ? -11.779 -8.230 84.624 1.00 33.81 356 ALA A C 1
ATOM 2690 O O . ALA A 1 356 ? -11.201 -9.269 84.902 1.00 33.81 356 ALA A O 1
ATOM 2691 N N . ALA A 1 357 ? -11.176 -7.153 84.083 1.00 35.75 357 ALA A N 1
ATOM 2692 C CA . ALA A 1 357 ? -9.952 -6.440 84.511 1.00 35.75 357 ALA A CA 1
ATOM 2693 C C . ALA A 1 357 ? -8.579 -7.148 84.639 1.00 35.75 357 ALA A C 1
ATOM 2695 O O . ALA A 1 357 ? -8.419 -8.114 85.373 1.00 35.75 357 ALA A O 1
ATOM 2696 N N . GLY A 1 358 ? -7.534 -6.504 84.087 1.00 33.53 358 GLY A N 1
ATOM 2697 C CA . GLY A 1 358 ? -6.154 -6.647 84.583 1.00 33.53 358 GLY A CA 1
ATOM 2698 C C . GLY A 1 358 ? -5.039 -6.308 83.582 1.00 33.53 358 GLY A C 1
ATOM 2699 O O . GLY A 1 358 ? -4.859 -7.007 82.597 1.00 33.53 358 GLY A O 1
ATOM 2700 N N . GLN A 1 359 ? -4.287 -5.239 83.858 1.00 40.88 359 GLN A N 1
ATOM 2701 C CA . GLN A 1 359 ? -3.086 -4.741 83.155 1.00 40.88 359 GLN A CA 1
ATOM 2702 C C . GLN A 1 359 ? -1.862 -5.696 83.169 1.00 40.88 359 GLN A C 1
ATOM 2704 O O . GLN A 1 359 ? -1.810 -6.602 83.999 1.00 40.88 359 GLN A O 1
ATOM 2709 N N . PRO A 1 360 ? -0.829 -5.451 82.324 1.00 54.97 360 PRO A N 1
ATOM 2710 C CA . PRO A 1 360 ? 0.402 -6.245 82.253 1.00 54.97 360 PRO A CA 1
ATOM 2711 C C . PRO A 1 360 ? 1.544 -5.675 83.123 1.00 54.97 360 PRO A C 1
ATOM 2713 O O . PRO A 1 360 ? 1.617 -4.468 83.356 1.00 54.97 360 PRO A O 1
ATOM 2716 N N . PRO A 1 361 ? 2.498 -6.520 83.543 1.00 50.22 361 PRO A N 1
ATOM 2717 C CA . PRO A 1 361 ? 3.930 -6.206 83.375 1.00 50.22 361 PRO A CA 1
ATOM 2718 C C . PRO A 1 361 ? 4.716 -7.490 83.008 1.00 50.22 361 PRO A C 1
ATOM 2720 O O . PRO A 1 361 ? 4.180 -8.585 83.072 1.00 50.22 361 PRO A O 1
ATOM 2723 N N . GLY A 1 362 ? 5.977 -7.544 82.593 1.00 34.09 362 GLY A N 1
ATOM 2724 C CA . GLY A 1 362 ? 7.122 -6.646 82.536 1.00 34.09 362 GLY A CA 1
ATOM 2725 C C . GLY A 1 362 ? 8.356 -7.547 82.295 1.00 34.09 362 GLY A C 1
ATOM 2726 O O . GLY A 1 362 ? 8.358 -8.720 82.665 1.00 34.09 362 GLY A O 1
ATOM 2727 N N . ARG A 1 363 ? 9.393 -7.031 81.623 1.00 45.06 363 ARG A N 1
ATOM 2728 C CA . ARG A 1 363 ? 10.702 -7.701 81.424 1.00 45.06 363 ARG A CA 1
ATOM 2729 C C . ARG A 1 363 ? 11.384 -8.053 82.758 1.00 45.06 363 ARG A C 1
ATOM 2731 O O . ARG A 1 363 ? 11.180 -7.340 83.738 1.00 45.06 363 ARG A O 1
ATOM 2738 N N . PRO A 1 364 ? 12.375 -8.966 82.730 1.00 50.97 364 PRO A N 1
ATOM 2739 C CA . PRO A 1 364 ? 13.703 -8.530 83.183 1.00 50.97 364 PRO A CA 1
ATOM 2740 C C . PRO A 1 364 ? 14.900 -9.031 82.347 1.00 50.97 364 PRO A C 1
ATOM 2742 O O . PRO A 1 364 ? 14.826 -9.978 81.570 1.00 50.97 364 PRO A O 1
ATOM 2745 N N . ARG A 1 365 ? 16.012 -8.304 82.522 1.00 39.66 365 ARG A N 1
ATOM 2746 C CA . ARG A 1 365 ? 17.382 -8.522 82.025 1.00 39.66 365 ARG A CA 1
ATOM 2747 C C . ARG A 1 365 ? 18.202 -9.362 83.024 1.00 39.66 365 ARG A C 1
ATOM 2749 O O . ARG A 1 365 ? 17.981 -9.221 84.219 1.00 39.66 365 ARG A O 1
ATOM 2756 N N . GLY A 1 366 ? 19.275 -9.999 82.535 1.00 35.72 366 GLY A N 1
ATOM 2757 C CA . GLY A 1 366 ? 20.597 -9.981 83.199 1.00 35.72 366 GLY A CA 1
ATOM 2758 C C . GLY A 1 366 ? 21.092 -11.272 83.876 1.00 35.72 366 GLY A C 1
ATOM 2759 O O . GLY A 1 366 ? 20.446 -11.778 84.780 1.00 35.72 366 GLY A O 1
ATOM 2760 N N . ALA A 1 367 ? 22.271 -11.743 83.435 1.00 37.84 367 ALA A N 1
ATOM 2761 C CA . ALA A 1 367 ? 23.116 -12.860 83.932 1.00 37.84 367 ALA A CA 1
ATOM 2762 C C . ALA A 1 367 ? 23.810 -12.539 85.296 1.00 37.84 367 ALA A C 1
ATOM 2764 O O . ALA A 1 367 ? 23.581 -11.410 85.740 1.00 37.84 367 ALA A O 1
ATOM 2765 N N . PRO A 1 368 ? 24.667 -13.377 85.973 1.00 51.97 368 PRO A N 1
ATOM 2766 C CA . PRO A 1 368 ? 25.824 -14.211 85.495 1.00 51.97 368 PRO A CA 1
ATOM 2767 C C . PRO A 1 368 ? 26.066 -15.503 86.376 1.00 51.97 368 PRO A C 1
ATOM 2769 O O . PRO A 1 368 ? 25.073 -15.951 86.945 1.00 51.97 368 PRO A O 1
ATOM 2772 N N . PRO A 1 369 ? 27.272 -16.119 86.616 1.00 49.97 369 PRO A N 1
ATOM 2773 C CA . PRO A 1 369 ? 28.610 -16.145 85.973 1.00 49.97 369 PRO A CA 1
ATOM 2774 C C . PRO A 1 369 ? 29.177 -17.578 85.654 1.00 49.97 369 PRO A C 1
ATOM 2776 O O . PRO A 1 369 ? 28.517 -18.595 85.825 1.00 49.97 369 PRO A O 1
ATOM 2779 N N . VAL A 1 370 ? 30.427 -17.623 85.159 1.00 45.16 370 VAL A N 1
ATOM 2780 C CA . VAL A 1 370 ? 31.234 -18.751 84.602 1.00 45.16 370 VAL A CA 1
ATOM 2781 C C . VAL A 1 370 ? 32.005 -19.546 85.689 1.00 45.16 370 VAL A C 1
ATOM 2783 O O . VAL A 1 370 ? 32.288 -18.968 86.738 1.00 45.16 370 VAL A O 1
ATOM 2786 N N . PRO A 1 371 ? 32.447 -20.809 85.445 1.00 46.84 371 PRO A N 1
ATOM 2787 C CA . PRO A 1 371 ? 33.908 -21.040 85.416 1.00 46.84 371 PRO A CA 1
ATOM 2788 C C . PRO A 1 371 ? 34.455 -22.084 84.396 1.00 46.84 371 PRO A C 1
ATOM 2790 O O . PRO A 1 371 ? 33.814 -23.068 84.051 1.00 46.84 371 PRO A O 1
ATOM 2793 N N . ALA A 1 372 ? 35.726 -21.837 84.035 1.00 37.09 372 ALA A N 1
ATOM 2794 C CA . ALA A 1 372 ? 36.848 -22.736 83.692 1.00 37.09 372 ALA A CA 1
ATOM 2795 C C . ALA A 1 372 ? 36.930 -23.535 82.360 1.00 37.09 372 ALA A C 1
ATOM 2797 O O . ALA A 1 372 ? 36.173 -24.452 82.065 1.00 37.09 372 ALA A O 1
ATOM 2798 N N . ARG A 1 373 ? 38.008 -23.225 81.615 1.00 43.44 373 ARG A N 1
ATOM 2799 C CA . ARG A 1 373 ? 38.618 -23.983 80.498 1.00 43.44 373 ARG A CA 1
ATOM 2800 C C . ARG A 1 373 ? 39.473 -25.160 81.008 1.00 43.44 373 ARG A C 1
ATOM 2802 O O . ARG A 1 373 ? 40.002 -25.080 82.114 1.00 43.44 373 ARG A O 1
ATOM 2809 N N . PRO A 1 374 ? 39.798 -26.125 80.125 1.00 43.56 374 PRO A N 1
ATOM 2810 C CA . PRO A 1 374 ? 41.194 -26.192 79.680 1.00 43.56 374 PRO A CA 1
ATOM 2811 C C . PRO A 1 374 ? 41.364 -26.306 78.155 1.00 43.56 374 PRO A C 1
ATOM 2813 O O . PRO A 1 374 ? 40.432 -26.549 77.394 1.00 43.56 374 PRO A O 1
ATOM 2816 N N . ALA A 1 375 ? 42.591 -26.035 77.717 1.00 48.75 375 ALA A N 1
ATOM 2817 C CA . ALA A 1 375 ? 43.013 -25.860 76.335 1.00 48.75 375 ALA A CA 1
ATOM 2818 C C . ALA A 1 375 ? 43.434 -27.168 75.640 1.00 48.75 375 ALA A C 1
ATOM 2820 O O . ALA A 1 375 ? 44.033 -28.035 76.267 1.00 48.75 375 ALA A O 1
ATOM 2821 N N . ARG A 1 376 ? 43.200 -27.238 74.321 1.00 40.06 376 ARG A N 1
ATOM 2822 C CA . ARG A 1 376 ? 43.959 -27.970 73.277 1.00 40.06 376 ARG A CA 1
ATOM 2823 C C . ARG A 1 376 ? 43.343 -27.523 71.944 1.00 40.06 376 ARG A C 1
ATOM 2825 O O . ARG A 1 376 ? 42.149 -27.678 71.749 1.00 40.06 376 ARG A O 1
ATOM 2832 N N . GLY A 1 377 ? 44.010 -26.690 71.150 1.00 37.00 377 GLY A N 1
ATOM 2833 C CA . GLY A 1 377 ? 45.040 -27.096 70.191 1.00 37.00 377 GLY A CA 1
ATOM 2834 C C . GLY A 1 377 ? 44.387 -27.126 68.802 1.00 37.00 377 GLY A C 1
ATOM 2835 O O . GLY A 1 377 ? 43.283 -27.643 68.684 1.00 37.00 377 GLY A O 1
ATOM 2836 N N . GLY A 1 378 ? 44.994 -26.489 67.790 1.00 52.09 378 GLY A N 1
ATOM 2837 C CA . GLY A 1 378 ? 44.441 -26.368 66.428 1.00 52.09 378 GLY A CA 1
ATOM 2838 C C . GLY A 1 378 ? 43.975 -27.719 65.861 1.00 52.09 378 GLY A C 1
ATOM 2839 O O . GLY A 1 378 ? 44.358 -28.775 66.343 1.00 52.09 378 GLY A O 1
ATOM 2840 N N . TRP A 1 379 ? 43.135 -27.790 64.840 1.00 44.25 379 TRP A N 1
ATOM 2841 C CA . TRP A 1 379 ? 43.540 -27.577 63.446 1.00 44.25 379 TRP A CA 1
ATOM 2842 C C . TRP A 1 379 ? 42.283 -27.392 62.542 1.00 44.25 379 TRP A C 1
ATOM 2844 O O . TRP A 1 379 ? 42.351 -27.463 61.320 1.00 44.25 379 TRP A O 1
ATOM 2854 N N . GLY A 1 380 ? 41.103 -27.131 63.123 1.00 47.97 380 GLY A N 1
ATOM 2855 C CA . GLY A 1 380 ? 39.815 -27.152 62.401 1.00 47.97 380 GLY A CA 1
ATOM 2856 C C . GLY A 1 380 ? 39.478 -25.916 61.554 1.00 47.97 380 GLY A C 1
ATOM 2857 O O . GLY A 1 380 ? 38.567 -25.966 60.735 1.00 47.97 380 GLY A O 1
ATOM 2858 N N . ARG A 1 381 ? 40.206 -24.800 61.707 1.00 47.19 381 ARG A N 1
ATOM 2859 C CA . ARG A 1 381 ? 39.949 -23.560 60.943 1.00 47.19 381 ARG A CA 1
ATOM 2860 C C . ARG A 1 381 ? 40.752 -23.430 59.644 1.00 47.19 381 ARG A C 1
ATOM 2862 O O . ARG A 1 381 ? 40.411 -22.579 58.831 1.00 47.19 381 ARG A O 1
ATOM 2869 N N . GLN A 1 382 ? 41.758 -24.280 59.408 1.00 48.38 382 GLN A N 1
ATOM 2870 C CA . GLN A 1 382 ? 42.495 -24.286 58.134 1.00 48.38 382 GLN A CA 1
ATOM 2871 C C . GLN A 1 382 ? 41.906 -25.244 57.084 1.00 48.38 382 GLN A C 1
ATOM 2873 O O . GLN A 1 382 ? 42.056 -24.994 55.891 1.00 48.38 382 GLN A O 1
ATOM 2878 N N . LEU A 1 383 ? 41.140 -26.267 57.484 1.00 49.44 383 LEU A N 1
ATOM 2879 C CA . LEU A 1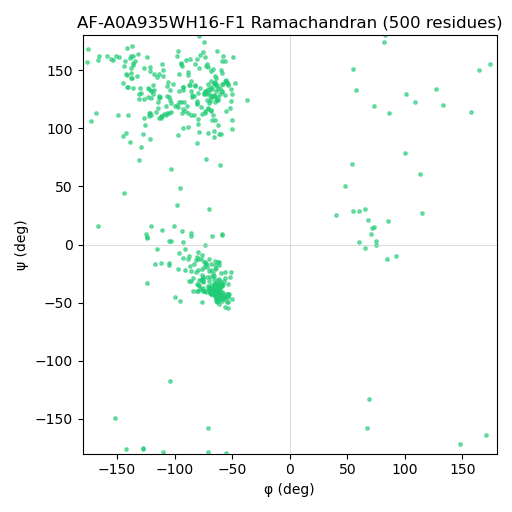 383 ? 40.483 -27.173 56.528 1.00 49.44 383 LEU A CA 1
ATOM 2880 C C . LEU A 1 383 ? 39.238 -26.558 55.859 1.00 49.44 383 LEU A C 1
ATOM 2882 O O . LEU A 1 383 ? 38.944 -26.882 54.712 1.00 49.44 383 LEU A O 1
ATOM 2886 N N . ALA A 1 384 ? 38.563 -25.600 56.505 1.00 47.34 384 ALA A N 1
ATOM 2887 C CA . ALA A 1 384 ? 37.437 -24.884 55.892 1.00 47.34 384 ALA A CA 1
ATOM 2888 C C . ALA A 1 384 ? 37.877 -23.837 54.843 1.00 47.34 384 ALA A C 1
ATOM 2890 O O . ALA A 1 384 ? 37.144 -23.576 53.893 1.00 47.34 384 ALA A O 1
ATOM 2891 N N . LEU A 1 385 ? 39.086 -23.272 54.963 1.00 47.47 385 LEU A N 1
ATOM 2892 C CA . LEU A 1 385 ? 39.629 -22.315 53.985 1.00 47.47 385 LEU A CA 1
ATOM 2893 C C . LEU A 1 385 ? 40.298 -23.004 52.782 1.00 47.47 385 LEU A C 1
ATOM 2895 O O . LEU A 1 385 ? 40.241 -22.470 51.675 1.00 47.47 385 LEU A O 1
ATOM 2899 N N . LEU A 1 386 ? 40.846 -24.214 52.950 1.00 47.09 386 LEU A N 1
ATOM 2900 C CA . LEU A 1 386 ? 41.370 -25.014 51.832 1.00 47.09 386 LEU A CA 1
ATOM 2901 C C . LEU A 1 386 ? 40.262 -25.669 50.992 1.00 47.09 386 LEU A C 1
ATOM 2903 O O . LEU A 1 386 ? 40.429 -25.801 49.782 1.00 47.09 386 LEU A O 1
ATOM 2907 N N . GLY A 1 387 ? 39.109 -25.998 51.585 1.00 46.09 387 GLY A N 1
ATOM 2908 C CA . GLY A 1 387 ? 37.941 -26.479 50.836 1.00 46.09 387 GLY A CA 1
ATOM 2909 C C . GLY A 1 387 ? 37.351 -25.417 49.900 1.00 46.09 387 GLY A C 1
ATOM 2910 O O . GLY A 1 387 ? 37.020 -25.717 48.756 1.00 46.09 387 GLY A O 1
ATOM 2911 N N . VAL A 1 388 ? 37.298 -24.153 50.337 1.00 49.03 388 VAL A N 1
ATOM 2912 C CA . VAL A 1 388 ? 36.789 -23.040 49.513 1.00 49.03 388 VAL A CA 1
ATOM 2913 C C . VAL A 1 388 ? 37.824 -22.585 48.475 1.00 49.03 388 VAL A C 1
ATOM 2915 O O . VAL A 1 388 ? 37.458 -22.329 47.331 1.00 49.03 388 VAL A O 1
ATOM 2918 N N . ALA A 1 389 ? 39.123 -22.573 48.799 1.00 47.84 389 ALA A N 1
ATOM 2919 C CA . ALA A 1 389 ? 40.173 -22.262 47.820 1.00 47.84 389 ALA A CA 1
ATOM 2920 C C . ALA A 1 389 ? 40.378 -23.385 46.780 1.00 47.84 389 ALA A C 1
ATOM 2922 O O . ALA A 1 389 ? 40.600 -23.099 45.602 1.00 47.84 389 ALA A O 1
ATOM 2923 N N . GLY A 1 390 ? 40.247 -24.655 47.178 1.00 45.12 390 GLY A N 1
ATOM 2924 C CA . GLY A 1 390 ? 40.278 -25.820 46.288 1.00 45.12 390 GLY A CA 1
ATOM 2925 C C . GLY A 1 390 ? 39.055 -25.902 45.371 1.00 45.12 390 GLY A C 1
ATOM 2926 O O . GLY A 1 390 ? 39.200 -26.141 44.176 1.00 45.12 390 GLY A O 1
ATOM 2927 N N . ALA A 1 391 ? 37.855 -25.609 45.884 1.00 47.22 391 ALA A N 1
ATOM 2928 C CA . ALA A 1 391 ? 36.639 -25.546 45.071 1.00 47.22 391 ALA A CA 1
ATOM 2929 C C . ALA A 1 391 ? 36.620 -24.333 44.124 1.00 47.22 391 ALA A C 1
ATOM 2931 O O . ALA A 1 391 ? 36.110 -24.439 43.011 1.00 47.22 391 ALA A O 1
ATOM 2932 N N . LEU A 1 392 ? 37.236 -23.206 44.500 1.00 46.09 392 LEU A N 1
ATOM 2933 C CA . LEU A 1 392 ? 37.393 -22.052 43.609 1.00 46.09 392 LEU A CA 1
ATOM 2934 C C . LEU A 1 392 ? 38.506 -22.253 42.573 1.00 46.09 392 LEU A C 1
ATOM 2936 O O . LEU A 1 392 ? 38.370 -21.772 41.455 1.00 46.09 392 LEU A O 1
ATOM 2940 N N . THR A 1 393 ? 39.566 -23.010 42.866 1.00 47.12 393 THR A N 1
ATOM 2941 C CA . THR A 1 393 ? 40.607 -23.324 41.867 1.00 47.12 393 THR A CA 1
ATOM 2942 C C . THR A 1 393 ? 40.199 -24.468 40.933 1.00 47.12 393 THR A C 1
ATOM 2944 O O . THR A 1 393 ? 40.367 -24.330 39.723 1.00 47.12 393 THR A O 1
ATOM 2947 N N . ALA A 1 394 ? 39.555 -25.532 41.426 1.00 42.69 394 ALA A N 1
ATOM 2948 C CA . ALA A 1 394 ? 38.966 -26.579 40.582 1.00 42.69 394 ALA A CA 1
ATOM 2949 C C . ALA A 1 394 ? 37.743 -26.066 39.798 1.00 42.69 394 ALA A C 1
ATOM 2951 O O . ALA A 1 394 ? 37.608 -26.349 38.608 1.00 42.69 394 ALA A O 1
ATOM 2952 N N . GLY A 1 395 ? 36.908 -25.224 40.416 1.00 40.34 395 GLY A N 1
ATOM 2953 C CA . GLY A 1 395 ? 35.798 -24.535 39.758 1.00 40.34 395 GLY A CA 1
ATOM 2954 C C . GLY A 1 395 ? 36.270 -23.540 38.697 1.00 40.34 395 GLY A C 1
ATOM 2955 O O . GLY A 1 395 ? 35.712 -23.510 37.608 1.00 40.34 395 GLY A O 1
ATOM 2956 N N . MET A 1 396 ? 37.358 -22.797 38.929 1.00 46.03 396 MET A N 1
ATOM 2957 C CA . MET A 1 396 ? 37.911 -21.870 37.930 1.00 46.03 396 MET A CA 1
ATOM 2958 C C . MET A 1 396 ? 38.655 -22.579 36.781 1.00 46.03 396 MET A C 1
ATOM 2960 O O . MET A 1 396 ? 38.797 -22.002 35.698 1.00 46.03 396 MET A O 1
ATOM 2964 N N . PHE A 1 397 ? 39.080 -23.835 36.969 1.00 44.47 397 PHE A N 1
ATOM 2965 C CA . PHE A 1 397 ? 39.598 -24.681 35.887 1.00 44.47 397 PHE A CA 1
ATOM 2966 C C . PHE A 1 397 ? 38.494 -25.435 35.123 1.00 44.47 397 PHE A C 1
ATOM 2968 O O . PHE A 1 397 ? 38.625 -25.594 33.909 1.00 44.47 397 PHE A O 1
ATOM 2975 N N . LEU A 1 398 ? 37.384 -25.808 35.772 1.00 44.72 398 LEU A N 1
ATOM 2976 C CA . LEU A 1 398 ? 36.242 -26.483 35.133 1.00 44.72 398 LEU A CA 1
ATOM 2977 C C . LEU A 1 398 ? 35.221 -25.520 34.487 1.00 44.72 398 LEU A C 1
ATOM 2979 O O . LEU A 1 398 ? 34.555 -25.913 33.533 1.00 44.72 398 LEU A O 1
ATOM 2983 N N . PHE A 1 399 ? 35.143 -24.246 34.902 1.00 43.38 399 PHE A N 1
ATOM 2984 C CA . PHE A 1 399 ? 34.238 -23.234 34.312 1.00 43.38 399 PHE A CA 1
ATOM 2985 C C . PHE A 1 399 ? 34.836 -22.382 33.191 1.00 43.38 399 PHE A C 1
ATOM 2987 O O . PHE A 1 399 ? 34.169 -21.510 32.630 1.00 43.38 399 PHE A O 1
ATOM 2994 N N . ARG A 1 400 ? 36.081 -22.627 32.785 1.00 51.25 400 ARG A N 1
ATOM 2995 C CA . ARG A 1 400 ? 36.593 -22.024 31.556 1.00 51.25 400 ARG A CA 1
ATOM 2996 C C . ARG A 1 400 ? 36.085 -22.855 30.374 1.00 51.25 400 ARG A C 1
ATOM 2998 O O . ARG A 1 400 ? 36.796 -23.741 29.914 1.00 51.25 400 ARG A O 1
ATOM 3005 N N . GLY A 1 401 ? 34.894 -22.558 29.853 1.00 59.56 401 GLY A N 1
ATOM 3006 C CA . GLY A 1 401 ? 34.297 -23.257 28.700 1.00 59.56 401 GLY A CA 1
ATOM 3007 C C . GLY A 1 401 ? 35.267 -23.420 27.521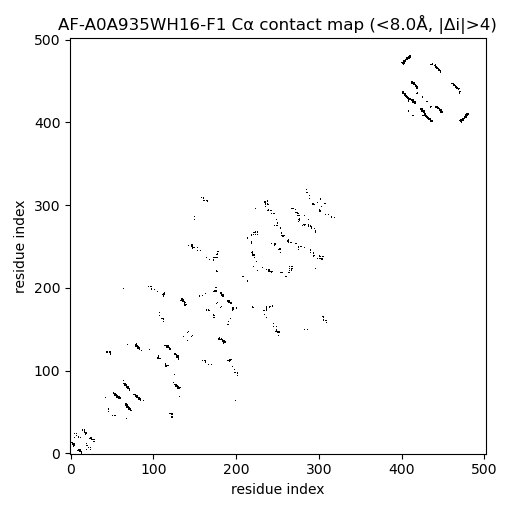 1.00 59.56 401 GLY A C 1
ATOM 3008 O O . GLY A 1 401 ? 36.062 -22.515 27.253 1.00 59.56 401 GLY A O 1
ATOM 3009 N N . SER A 1 402 ? 35.265 -24.586 26.866 1.00 71.88 402 SER A N 1
ATOM 3010 C CA . SER A 1 402 ? 36.148 -24.874 25.726 1.00 71.88 402 SER A CA 1
ATOM 3011 C C . SER A 1 402 ? 36.059 -23.753 24.684 1.00 71.88 402 SER A C 1
ATOM 3013 O O . SER A 1 402 ? 34.947 -23.306 24.398 1.00 71.88 402 SER A O 1
ATOM 3015 N N . PRO A 1 403 ? 37.190 -23.255 24.151 1.00 77.75 403 PRO A N 1
ATOM 3016 C CA . PRO A 1 403 ? 37.162 -22.204 23.142 1.00 77.75 403 PRO A CA 1
ATOM 3017 C C . PRO A 1 403 ? 36.305 -22.646 21.951 1.00 77.75 403 PRO A C 1
ATOM 3019 O O . PRO A 1 403 ? 36.314 -23.817 21.571 1.00 77.75 403 PRO A O 1
ATOM 3022 N N . VAL A 1 404 ? 35.539 -21.708 21.398 1.00 81.50 404 VAL A N 1
ATOM 3023 C CA . VAL A 1 404 ? 34.612 -21.963 20.290 1.00 81.50 404 VAL A CA 1
ATOM 3024 C C . VAL A 1 404 ? 35.112 -21.199 19.079 1.00 81.50 404 VAL A C 1
ATOM 3026 O O . VAL A 1 404 ? 35.203 -19.970 19.104 1.00 81.50 404 VAL A O 1
ATOM 3029 N N . LEU A 1 405 ? 35.460 -21.931 18.029 1.00 79.94 405 LEU A N 1
ATOM 3030 C CA . LEU A 1 405 ? 35.731 -21.373 16.718 1.00 79.94 405 LEU A CA 1
ATOM 3031 C C . LEU A 1 405 ? 34.391 -21.123 16.024 1.00 79.94 405 LEU A C 1
ATOM 3033 O O . LEU A 1 405 ? 33.600 -22.052 15.884 1.00 79.94 405 LEU A O 1
ATOM 3037 N N . VAL A 1 406 ? 34.153 -19.884 15.599 1.00 84.88 406 VAL A N 1
ATOM 3038 C CA . VAL A 1 406 ? 32.979 -19.523 14.799 1.00 84.88 406 VAL A CA 1
ATOM 3039 C C . VAL A 1 406 ? 33.473 -19.177 13.402 1.00 84.88 406 VAL A C 1
ATOM 3041 O O . VAL A 1 406 ? 34.173 -18.179 13.244 1.00 84.88 406 VAL A O 1
ATOM 3044 N N . VAL A 1 407 ? 33.172 -20.010 12.407 1.00 81.12 407 VAL A N 1
ATOM 3045 C CA . VAL A 1 407 ? 33.560 -19.777 11.010 1.00 81.12 407 VAL A CA 1
ATOM 3046 C C . VAL A 1 407 ? 32.335 -19.387 10.202 1.00 81.12 407 VAL A C 1
ATOM 3048 O O . VAL A 1 407 ? 31.402 -20.169 10.078 1.00 81.12 407 VAL A O 1
ATOM 3051 N N . GLU A 1 408 ? 32.354 -18.191 9.632 1.00 84.12 408 GLU A N 1
ATOM 3052 C CA . GLU A 1 408 ? 31.327 -17.700 8.718 1.00 84.12 408 GLU A CA 1
ATOM 3053 C C . GLU A 1 408 ? 31.820 -17.856 7.272 1.00 84.12 408 GLU A C 1
ATOM 3055 O O . GLU A 1 408 ? 32.851 -17.284 6.896 1.00 84.12 408 GLU A O 1
ATOM 3060 N N . ASN A 1 409 ? 31.101 -18.634 6.462 1.00 81.56 409 ASN A N 1
ATOM 3061 C CA . ASN A 1 409 ? 31.397 -18.815 5.046 1.00 81.56 409 ASN A CA 1
ATOM 3062 C C . ASN A 1 409 ? 30.689 -17.738 4.208 1.00 81.56 409 ASN A C 1
ATOM 3064 O O . ASN A 1 409 ? 29.508 -17.870 3.908 1.00 81.56 409 ASN A O 1
ATOM 3068 N N . LYS A 1 410 ? 31.409 -16.690 3.785 1.00 77.31 410 LYS A N 1
ATOM 3069 C CA . LYS A 1 410 ? 30.887 -15.660 2.862 1.00 77.31 410 LYS A CA 1
ATOM 3070 C C . LYS A 1 410 ? 31.198 -15.945 1.390 1.00 77.31 410 LYS A C 1
ATOM 3072 O O . LYS A 1 410 ? 31.058 -15.052 0.556 1.00 77.31 410 LYS A O 1
ATOM 3077 N N . LEU A 1 411 ? 31.675 -17.143 1.061 1.00 72.81 411 LEU A N 1
ATOM 3078 C CA . LEU A 1 411 ? 31.887 -17.564 -0.321 1.00 72.81 411 LEU A CA 1
ATOM 3079 C C . LEU A 1 411 ? 30.567 -18.063 -0.923 1.00 72.81 411 LEU A C 1
ATOM 3081 O O . LEU A 1 411 ? 29.658 -18.486 -0.211 1.00 72.81 411 LEU A O 1
ATOM 3085 N N . VAL A 1 412 ? 30.473 -18.000 -2.252 1.00 73.25 412 VAL A N 1
ATOM 3086 C CA . VAL A 1 412 ? 29.313 -18.485 -3.024 1.00 73.25 412 VAL A CA 1
ATOM 3087 C C . VAL A 1 412 ? 29.249 -20.013 -3.114 1.00 73.25 412 VAL A C 1
ATOM 3089 O O . VAL A 1 412 ? 28.210 -20.565 -3.460 1.00 73.25 412 VAL A O 1
ATOM 3092 N N . GLU A 1 413 ? 30.346 -20.692 -2.784 1.00 74.62 413 GLU A N 1
ATOM 3093 C CA . GLU A 1 413 ? 30.494 -22.146 -2.820 1.00 74.62 413 GLU A CA 1
ATOM 3094 C C . GLU A 1 413 ? 30.584 -22.723 -1.390 1.00 74.62 413 GLU A C 1
ATOM 3096 O O . GLU A 1 413 ? 31.067 -22.043 -0.470 1.00 74.62 413 GLU A O 1
ATOM 3101 N N . PRO A 1 414 ? 30.124 -23.970 -1.169 1.00 75.81 414 PRO A N 1
ATOM 3102 C CA . PRO A 1 414 ? 30.312 -24.661 0.100 1.00 75.81 414 PRO A CA 1
ATOM 3103 C C . PRO A 1 414 ? 31.800 -24.900 0.376 1.00 75.81 414 PRO A C 1
ATOM 3105 O O . PRO A 1 414 ? 32.596 -25.183 -0.522 1.00 75.81 414 PRO A O 1
ATOM 3108 N N . VAL A 1 415 ? 32.177 -24.789 1.647 1.00 78.25 415 VAL A N 1
ATOM 3109 C CA . VAL A 1 415 ? 33.556 -24.962 2.102 1.00 78.25 415 VAL A CA 1
ATOM 3110 C C . VAL A 1 415 ? 33.626 -26.131 3.064 1.00 78.25 415 VAL A C 1
ATOM 3112 O O . VAL A 1 415 ? 32.860 -26.208 4.020 1.00 78.25 415 VAL A O 1
ATOM 3115 N N . ARG A 1 416 ? 34.602 -27.009 2.869 1.00 80.88 416 ARG A N 1
ATOM 3116 C CA . ARG A 1 416 ? 34.926 -28.079 3.805 1.00 80.88 416 ARG A CA 1
ATOM 3117 C C . ARG A 1 416 ? 36.097 -27.643 4.679 1.00 80.88 416 ARG A C 1
ATOM 3119 O O . ARG A 1 416 ? 37.168 -27.321 4.177 1.00 80.88 416 ARG A O 1
ATOM 3126 N N . LEU A 1 417 ? 35.866 -27.602 5.986 1.00 80.12 417 LEU A N 1
ATOM 3127 C CA . LEU A 1 417 ? 36.817 -27.226 7.029 1.00 80.12 417 LEU A CA 1
ATOM 3128 C C . LEU A 1 417 ? 37.369 -28.475 7.707 1.00 80.12 417 LEU A C 1
ATOM 3130 O O . LEU A 1 417 ? 36.609 -29.374 8.052 1.00 80.12 417 LEU A O 1
ATOM 3134 N N . VAL A 1 418 ? 38.670 -28.504 7.980 1.00 79.62 418 VAL A N 1
ATOM 3135 C CA . VAL A 1 418 ? 39.291 -29.493 8.866 1.00 79.62 418 VAL A CA 1
ATOM 3136 C C . VAL A 1 418 ? 39.774 -28.797 10.125 1.00 79.62 418 VAL A C 1
ATOM 3138 O O . VAL A 1 418 ? 40.716 -28.006 10.098 1.00 79.62 418 VAL A O 1
ATOM 3141 N N . VAL A 1 419 ? 39.097 -29.090 11.236 1.00 76.69 419 VAL A N 1
ATOM 3142 C CA . VAL A 1 419 ? 39.318 -28.476 12.549 1.00 76.69 419 VAL A CA 1
ATOM 3143 C C . VAL A 1 419 ? 39.656 -29.581 13.545 1.00 76.69 419 VAL A C 1
ATOM 3145 O O . VAL A 1 419 ? 38.802 -30.391 13.895 1.00 76.69 419 VAL A O 1
ATOM 3148 N N . GLY A 1 420 ? 40.907 -29.635 14.010 1.00 66.19 420 GLY A N 1
ATOM 3149 C CA . GLY A 1 420 ? 41.326 -30.605 15.034 1.00 66.19 420 GLY A CA 1
ATOM 3150 C C . GLY A 1 420 ? 41.147 -32.078 14.633 1.00 66.19 420 GLY A C 1
ATOM 3151 O O . GLY A 1 420 ? 40.911 -32.910 15.501 1.00 66.19 420 GLY A O 1
ATOM 3152 N N . GLY A 1 421 ? 41.216 -32.387 13.332 1.00 63.66 421 GLY A N 1
ATOM 3153 C CA . GLY A 1 421 ? 41.030 -33.735 12.777 1.00 63.66 421 GLY A CA 1
ATOM 3154 C C . GLY A 1 421 ? 39.596 -34.074 12.354 1.00 63.66 421 GLY A C 1
ATOM 3155 O O . GLY A 1 421 ? 39.400 -35.081 11.682 1.00 63.66 421 GLY A O 1
ATOM 3156 N N . ALA A 1 422 ? 38.605 -33.237 12.684 1.00 67.44 422 ALA A N 1
ATOM 3157 C CA . ALA A 1 422 ? 37.232 -33.392 12.209 1.00 67.44 422 ALA A CA 1
ATOM 3158 C C . ALA A 1 422 ? 37.002 -32.584 10.926 1.00 67.44 422 ALA A C 1
ATOM 3160 O O . ALA A 1 422 ? 37.355 -31.403 10.859 1.00 67.44 422 ALA A O 1
ATOM 3161 N N . THR A 1 423 ? 36.390 -33.216 9.927 1.00 76.25 423 THR A N 1
ATOM 3162 C CA . THR A 1 423 ? 35.999 -32.584 8.664 1.00 76.25 423 THR A CA 1
ATOM 3163 C C . THR A 1 423 ? 34.539 -32.152 8.735 1.00 76.25 423 THR A C 1
ATOM 3165 O O . THR A 1 423 ? 33.664 -32.981 8.966 1.00 76.25 423 THR A O 1
ATOM 3168 N N . VAL A 1 424 ? 34.271 -30.863 8.534 1.00 77.94 424 VAL A N 1
ATOM 3169 C CA . VAL A 1 424 ? 32.925 -30.285 8.601 1.00 77.94 424 VAL A CA 1
ATOM 3170 C C . VAL A 1 424 ? 32.672 -29.428 7.371 1.00 77.94 424 VAL A C 1
ATOM 3172 O O . VAL A 1 424 ? 33.485 -28.574 7.027 1.00 77.94 424 VAL A O 1
ATOM 3175 N N . GLU A 1 425 ? 31.547 -29.649 6.703 1.00 79.19 425 GLU A N 1
ATOM 3176 C CA . GLU A 1 425 ? 31.134 -28.855 5.549 1.00 79.19 425 GLU A CA 1
ATOM 3177 C C . GLU A 1 425 ? 30.231 -27.696 5.978 1.00 79.19 425 GLU A C 1
ATOM 3179 O O . GLU A 1 425 ? 29.333 -27.858 6.803 1.00 79.19 425 GLU A O 1
ATOM 3184 N N . VAL A 1 426 ? 30.489 -26.514 5.426 1.00 78.56 426 VAL A N 1
ATOM 3185 C CA . VAL A 1 426 ? 29.751 -25.282 5.695 1.00 78.56 426 VAL A CA 1
ATOM 3186 C C . VAL A 1 426 ? 29.202 -24.766 4.376 1.00 78.56 426 VAL A C 1
ATOM 3188 O O . VAL A 1 426 ? 29.959 -24.352 3.495 1.00 78.56 426 VAL A O 1
ATOM 3191 N N . ALA A 1 427 ? 27.876 -24.783 4.248 1.00 78.75 427 ALA A N 1
ATOM 3192 C CA . ALA A 1 427 ? 27.177 -24.266 3.077 1.00 78.75 427 ALA A CA 1
ATOM 3193 C C . ALA A 1 427 ? 27.538 -22.793 2.797 1.00 78.75 427 ALA A C 1
ATOM 3195 O O . ALA A 1 427 ? 27.982 -22.065 3.690 1.00 78.75 427 ALA A O 1
ATOM 3196 N N . ALA A 1 428 ? 27.343 -22.346 1.556 1.00 75.56 428 ALA A N 1
ATOM 3197 C CA . ALA A 1 428 ? 27.503 -20.942 1.180 1.00 75.56 428 ALA A CA 1
ATOM 3198 C C . ALA A 1 428 ? 26.601 -20.041 2.049 1.00 75.56 428 ALA A C 1
ATOM 3200 O O . ALA A 1 428 ? 25.413 -20.319 2.208 1.00 75.56 428 ALA A O 1
ATOM 3201 N N . GLY A 1 429 ? 27.165 -18.992 2.655 1.00 73.88 429 GLY A N 1
ATOM 3202 C CA . GLY A 1 429 ? 26.464 -18.126 3.615 1.00 73.88 429 GLY 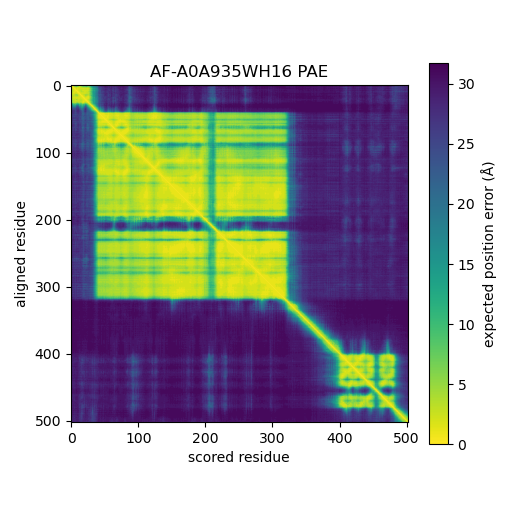A CA 1
ATOM 3203 C C . GLY A 1 429 ? 26.255 -18.732 5.012 1.00 73.88 429 GLY A C 1
ATOM 3204 O O . GLY A 1 429 ? 25.677 -18.078 5.878 1.00 73.88 429 GLY A O 1
ATOM 3205 N N . GLY A 1 430 ? 26.696 -19.971 5.250 1.00 80.88 430 GLY A N 1
ATOM 3206 C CA . GLY A 1 430 ? 26.515 -20.682 6.515 1.00 80.88 430 GLY A CA 1
ATOM 3207 C C . GLY A 1 430 ? 27.520 -20.286 7.600 1.00 80.88 430 GLY A C 1
ATOM 3208 O O . GLY A 1 430 ? 28.611 -19.785 7.324 1.00 80.88 430 GLY A O 1
ATOM 3209 N N . THR A 1 431 ? 27.162 -20.557 8.858 1.00 82.56 431 THR A N 1
ATOM 3210 C CA . THR A 1 431 ? 28.046 -20.380 10.021 1.00 82.56 431 THR A CA 1
ATOM 3211 C C . THR A 1 431 ? 28.269 -21.712 10.730 1.00 82.56 431 THR A C 1
ATOM 3213 O O . THR A 1 431 ? 27.314 -22.423 11.031 1.00 82.56 431 THR A O 1
ATOM 3216 N N . LEU A 1 432 ? 29.526 -22.031 11.032 1.00 84.38 432 LEU A N 1
ATOM 3217 C CA . LEU A 1 432 ? 29.923 -23.173 11.850 1.00 84.38 432 LEU A CA 1
ATOM 3218 C C . LEU A 1 432 ? 30.379 -22.705 13.229 1.00 84.38 432 LEU A C 1
ATOM 3220 O O . LEU A 1 432 ? 31.308 -21.907 13.324 1.00 84.38 432 LEU A O 1
ATOM 3224 N N . GLU A 1 433 ? 29.811 -23.275 14.290 1.00 84.69 433 GLU A N 1
ATOM 3225 C CA . GLU A 1 433 ? 30.345 -23.157 15.649 1.00 84.69 433 GLU A CA 1
ATOM 3226 C C . GLU A 1 433 ? 30.933 -24.492 16.109 1.00 84.69 433 GLU A C 1
ATOM 3228 O O . GLU A 1 433 ? 30.209 -25.457 16.340 1.00 84.69 433 GLU A O 1
ATOM 3233 N N . GLN A 1 434 ? 32.254 -24.549 16.276 1.00 82.25 434 GLN A N 1
ATOM 3234 C CA . GLN A 1 434 ? 32.962 -25.765 16.670 1.00 82.25 434 GLN A CA 1
ATOM 3235 C C . GLN A 1 434 ? 33.764 -25.535 17.951 1.00 82.25 434 GLN A C 1
ATOM 3237 O O . GLN A 1 434 ? 34.587 -24.621 18.040 1.00 82.25 434 GLN A O 1
ATOM 3242 N N . LYS A 1 435 ? 33.567 -26.395 18.956 1.00 81.44 435 LYS A N 1
ATOM 3243 C CA . LYS A 1 435 ? 34.426 -26.422 20.151 1.00 81.44 435 LYS A CA 1
ATOM 3244 C C . LYS A 1 435 ? 35.800 -26.966 19.762 1.00 81.44 435 LYS A C 1
ATOM 3246 O O . LYS A 1 435 ? 35.877 -28.018 19.131 1.00 81.44 435 LYS A O 1
ATOM 3251 N N . VAL A 1 436 ? 36.866 -26.270 20.158 1.00 81.19 436 VAL A N 1
ATOM 3252 C CA . VAL A 1 436 ? 38.252 -26.618 19.809 1.00 81.19 436 VAL A CA 1
ATOM 3253 C C . VAL A 1 436 ? 39.108 -26.862 21.057 1.00 81.19 436 VAL A C 1
ATOM 3255 O O . VAL A 1 436 ? 38.831 -26.291 22.119 1.00 81.19 436 VAL A O 1
ATOM 3258 N N . PRO A 1 437 ? 40.129 -27.737 20.985 1.00 73.69 437 PRO A N 1
ATOM 3259 C CA . PRO A 1 437 ? 41.003 -28.009 22.119 1.00 73.69 437 PRO A CA 1
ATOM 3260 C C . PRO A 1 437 ? 41.844 -26.778 22.480 1.00 73.69 437 PRO A C 1
ATOM 3262 O O . PRO A 1 437 ? 42.175 -25.948 21.638 1.00 73.69 437 PRO A O 1
ATOM 3265 N N . ARG A 1 438 ? 42.202 -26.655 23.762 1.00 66.81 438 ARG A N 1
ATOM 3266 C CA . ARG A 1 438 ? 43.040 -25.550 24.269 1.00 66.81 438 ARG A CA 1
ATOM 3267 C C . ARG A 1 438 ? 44.541 -25.737 24.060 1.00 66.81 438 ARG A C 1
ATOM 3269 O O . ARG A 1 438 ? 45.296 -24.803 24.323 1.00 66.81 438 ARG A O 1
ATOM 3276 N N . GLN A 1 439 ? 44.975 -26.940 23.704 1.00 64.00 439 GLN A N 1
ATOM 3277 C CA . GLN A 1 439 ? 46.384 -27.314 23.711 1.00 64.00 439 GLN A CA 1
ATOM 3278 C C . GLN A 1 439 ? 47.003 -27.073 22.331 1.00 64.00 439 GLN A C 1
ATOM 3280 O O . GLN A 1 439 ? 46.612 -27.710 21.360 1.00 64.00 439 GLN A O 1
ATOM 3285 N N . GLY A 1 440 ? 47.979 -26.163 22.277 1.00 67.44 440 GLY A N 1
ATOM 3286 C CA . GLY A 1 440 ? 48.781 -25.883 21.084 1.00 67.44 440 GLY A CA 1
ATOM 3287 C C . GLY A 1 440 ? 48.130 -24.945 20.055 1.00 67.44 440 GLY A C 1
ATOM 3288 O O . GLY A 1 440 ? 46.979 -24.530 20.222 1.00 67.44 440 GLY A O 1
ATOM 3289 N N . PRO A 1 441 ? 48.887 -24.571 19.007 1.00 71.75 441 PRO A N 1
ATOM 3290 C CA . PRO A 1 441 ? 48.364 -23.809 17.881 1.00 71.75 441 PRO A CA 1
ATOM 3291 C C . PRO A 1 441 ? 47.328 -24.641 17.113 1.00 71.75 441 PRO A C 1
ATOM 3293 O O . PRO A 1 441 ? 47.596 -25.773 16.713 1.00 71.75 441 PRO A O 1
ATOM 3296 N N . LEU A 1 442 ? 46.139 -24.078 16.894 1.00 79.25 442 LEU A N 1
ATOM 3297 C CA . LEU A 1 442 ? 45.093 -24.694 16.082 1.00 79.25 442 LEU A CA 1
ATOM 3298 C C . LEU A 1 442 ? 45.267 -24.256 14.628 1.00 79.25 442 LEU A C 1
ATOM 3300 O O . LEU A 1 442 ? 45.161 -23.069 14.323 1.00 79.25 442 LEU A O 1
ATOM 3304 N N . VAL A 1 443 ? 45.482 -25.216 13.736 1.00 76.50 443 VAL A N 1
ATOM 3305 C CA . VAL A 1 443 ? 45.486 -24.984 12.290 1.00 76.50 443 VAL A CA 1
ATOM 3306 C C . VAL A 1 443 ? 44.167 -25.490 11.721 1.00 76.50 443 VAL A C 1
ATOM 3308 O O . VAL A 1 443 ? 43.826 -26.660 11.882 1.00 76.50 443 VAL A O 1
ATOM 3311 N N . VAL A 1 444 ? 43.421 -24.599 11.075 1.00 79.56 444 VAL A N 1
ATOM 3312 C CA . VAL A 1 444 ? 42.168 -24.914 10.385 1.00 79.56 444 VAL A CA 1
ATOM 3313 C C . VAL A 1 444 ? 42.423 -24.846 8.893 1.00 79.56 444 VAL A C 1
ATOM 3315 O O . VAL A 1 444 ? 42.669 -23.762 8.364 1.00 79.56 444 VAL A O 1
ATOM 3318 N N . GLN A 1 445 ? 42.382 -25.995 8.229 1.00 77.88 445 GLN A N 1
ATOM 3319 C CA . GLN A 1 445 ? 42.470 -26.068 6.771 1.00 77.88 445 GLN A CA 1
ATOM 3320 C C . GLN A 1 445 ? 41.075 -25.949 6.176 1.00 77.88 445 GLN A C 1
ATOM 3322 O O . GLN A 1 445 ? 40.108 -26.419 6.778 1.00 77.88 445 GLN A O 1
ATOM 3327 N N . TRP A 1 446 ? 40.961 -25.326 5.010 1.00 78.94 446 TRP A N 1
ATOM 3328 C CA . TRP A 1 446 ? 39.692 -25.247 4.303 1.00 78.94 446 TRP A CA 1
ATOM 3329 C C . TRP A 1 446 ? 39.868 -25.406 2.798 1.00 78.94 446 TRP A C 1
ATOM 3331 O O . TRP A 1 446 ? 40.871 -24.960 2.239 1.00 78.94 446 TRP A O 1
ATOM 3341 N N . TYR A 1 447 ? 38.875 -26.029 2.165 1.00 77.50 447 TYR A N 1
ATOM 3342 C CA . TYR A 1 447 ? 38.837 -26.314 0.729 1.00 77.50 447 TYR A CA 1
ATOM 3343 C C . TYR A 1 447 ? 37.438 -26.031 0.178 1.00 77.50 447 TYR A C 1
ATOM 3345 O O . TYR A 1 447 ? 36.441 -26.310 0.848 1.00 77.50 447 TYR A O 1
ATOM 3353 N N . LEU A 1 448 ? 37.355 -25.510 -1.045 1.00 73.12 448 LEU A N 1
ATOM 3354 C CA . LEU A 1 448 ? 36.088 -25.406 -1.773 1.00 73.12 448 LEU A CA 1
ATOM 3355 C C . LEU A 1 448 ? 35.584 -26.795 -2.170 1.00 73.12 448 LEU A C 1
ATOM 3357 O O . LEU A 1 448 ? 36.337 -27.605 -2.709 1.00 73.12 448 LEU A O 1
ATOM 3361 N N . VAL A 1 449 ? 34.301 -27.058 -1.940 1.00 62.25 449 VAL A N 1
ATOM 3362 C CA . VAL A 1 449 ? 33.642 -28.276 -2.416 1.00 62.25 449 VAL A CA 1
ATOM 3363 C C . VAL A 1 449 ? 33.012 -27.956 -3.771 1.00 62.25 449 VAL A C 1
ATOM 3365 O O . VAL A 1 449 ? 31.951 -27.336 -3.836 1.00 62.25 449 VAL A O 1
ATOM 3368 N N . ARG A 1 450 ? 33.672 -28.350 -4.868 1.00 60.41 450 ARG A N 1
ATOM 3369 C CA . ARG A 1 450 ? 33.053 -28.317 -6.204 1.00 60.41 450 ARG A CA 1
ATOM 3370 C C . ARG A 1 450 ? 32.261 -29.606 -6.444 1.00 60.41 450 ARG A C 1
ATOM 3372 O O . ARG A 1 450 ? 32.743 -30.671 -6.061 1.00 60.41 450 ARG A O 1
ATOM 3379 N N . PRO A 1 451 ? 31.084 -29.543 -7.090 1.00 50.84 451 PRO A N 1
ATOM 3380 C CA . PRO A 1 451 ? 30.363 -30.743 -7.496 1.00 50.84 451 PRO A CA 1
ATOM 3381 C C . PRO A 1 451 ? 31.207 -31.539 -8.505 1.00 50.84 451 PRO A C 1
ATOM 3383 O O . PRO A 1 451 ? 31.640 -30.998 -9.522 1.00 50.84 451 PRO A O 1
ATOM 3386 N N . GLU A 1 452 ? 31.468 -32.813 -8.209 1.00 43.50 452 GLU A N 1
ATOM 3387 C CA . GLU A 1 452 ? 32.204 -33.723 -9.091 1.00 43.50 452 GLU A CA 1
ATOM 3388 C C . GLU A 1 452 ? 31.402 -33.971 -10.381 1.00 43.50 452 GLU A C 1
ATOM 3390 O O . GLU A 1 452 ? 30.385 -34.662 -10.384 1.00 43.50 452 GLU A O 1
ATOM 3395 N N . GLY A 1 453 ? 31.855 -33.381 -11.489 1.00 43.62 453 GLY A N 1
ATOM 3396 C CA . GLY A 1 453 ? 31.501 -33.794 -12.849 1.00 43.62 453 GLY A CA 1
ATOM 3397 C C . GLY A 1 453 ? 32.583 -34.714 -13.443 1.00 43.62 453 GLY A C 1
ATOM 3398 O O . GLY A 1 453 ? 33.689 -34.761 -12.906 1.00 43.62 453 GLY A O 1
ATOM 3399 N N . PRO A 1 454 ? 32.329 -35.414 -14.571 1.00 32.19 454 PRO A N 1
ATOM 3400 C CA . PRO A 1 454 ? 33.173 -36.503 -15.105 1.00 32.19 454 PRO A CA 1
ATOM 3401 C C . PRO A 1 454 ? 34.559 -36.085 -15.632 1.00 32.19 454 PRO A C 1
ATOM 3403 O O . PRO A 1 454 ? 35.274 -36.883 -16.232 1.00 32.19 454 PRO A O 1
ATOM 3406 N N . SER A 1 455 ? 34.946 -34.832 -15.444 1.00 33.97 455 SER A N 1
ATOM 3407 C CA . SER A 1 455 ? 36.199 -34.255 -15.911 1.00 33.97 455 SER A CA 1
ATOM 3408 C C . SER A 1 455 ? 36.907 -33.607 -14.727 1.00 33.97 455 SER A C 1
ATOM 3410 O O . SER A 1 455 ? 36.466 -32.572 -14.228 1.00 33.97 455 SER A O 1
ATOM 3412 N N . GLY A 1 456 ? 37.998 -34.241 -14.287 1.00 35.31 456 GLY A N 1
ATOM 3413 C CA . GLY A 1 456 ? 38.954 -33.709 -13.313 1.00 35.31 456 GLY A CA 1
ATOM 3414 C C . GLY A 1 456 ? 39.542 -32.337 -13.702 1.00 35.31 456 GLY A C 1
ATOM 3415 O O . GLY A 1 456 ? 39.186 -31.748 -14.722 1.00 35.31 456 GLY A O 1
ATOM 3416 N N . PRO A 1 457 ? 40.430 -31.782 -12.864 1.00 36.09 457 PRO A N 1
ATOM 3417 C CA . PRO A 1 457 ? 40.335 -30.420 -12.356 1.00 36.09 457 PRO A CA 1
ATOM 3418 C C . PRO A 1 457 ? 40.684 -29.361 -13.406 1.00 36.09 457 PRO A C 1
ATOM 3420 O O . PRO A 1 457 ? 41.840 -29.197 -13.787 1.00 36.09 457 PRO A O 1
ATOM 3423 N N . LEU A 1 458 ? 39.700 -28.544 -13.782 1.00 36.28 458 LEU A N 1
ATOM 3424 C CA . LEU A 1 458 ? 39.939 -27.211 -14.330 1.00 36.28 458 LEU A CA 1
ATOM 3425 C C . LEU A 1 458 ? 39.413 -26.177 -13.336 1.00 36.28 458 LEU A C 1
ATOM 3427 O O . LEU A 1 458 ? 38.215 -26.035 -13.115 1.00 36.28 458 LEU A O 1
ATOM 3431 N N . GLY A 1 459 ? 40.349 -25.476 -12.703 1.00 38.69 459 GLY A N 1
ATOM 3432 C CA . GLY A 1 459 ? 40.094 -24.352 -11.811 1.00 38.69 459 GLY A CA 1
ATOM 3433 C C . GLY A 1 459 ? 40.896 -24.507 -10.530 1.00 38.69 459 GLY A C 1
ATOM 3434 O O . GLY A 1 459 ? 40.728 -25.489 -9.814 1.00 38.69 459 GLY A O 1
ATOM 3435 N N . VAL A 1 460 ? 41.760 -23.534 -10.260 1.00 40.25 460 VAL A N 1
ATOM 3436 C CA . VAL A 1 460 ? 42.661 -23.440 -9.103 1.00 40.25 460 VAL A CA 1
ATOM 3437 C C . VAL A 1 460 ? 42.001 -23.983 -7.831 1.00 40.25 460 VAL A C 1
ATOM 3439 O O . VAL A 1 460 ? 40.902 -23.559 -7.473 1.00 40.25 460 VAL A O 1
ATOM 3442 N N . GLU A 1 461 ? 42.645 -24.945 -7.178 1.00 46.72 461 GLU A N 1
ATOM 3443 C CA . GLU A 1 461 ? 42.231 -25.468 -5.879 1.00 46.72 461 GLU A CA 1
ATOM 3444 C C . GLU A 1 461 ? 42.399 -24.337 -4.852 1.00 46.72 461 GLU A C 1
ATOM 3446 O O . GLU A 1 461 ? 43.509 -24.015 -4.425 1.00 46.72 461 GLU A O 1
ATOM 3451 N N . VAL A 1 462 ? 41.309 -23.627 -4.539 1.00 55.50 462 VAL A N 1
ATOM 3452 C CA . VAL A 1 462 ? 41.350 -22.561 -3.535 1.00 55.50 462 VAL A CA 1
ATOM 3453 C C . VAL A 1 462 ? 41.318 -23.237 -2.173 1.00 55.50 462 VAL A C 1
ATOM 3455 O O . VAL A 1 462 ? 40.262 -23.614 -1.665 1.00 55.50 462 VAL A O 1
ATOM 3458 N N . GLN A 1 463 ? 42.509 -23.409 -1.617 1.00 69.69 463 GLN A N 1
ATOM 3459 C CA . GLN A 1 463 ? 42.728 -23.889 -0.264 1.00 69.69 463 GLN A CA 1
ATOM 3460 C C . GLN A 1 463 ? 43.449 -22.824 0.557 1.00 69.69 463 GLN A C 1
ATOM 3462 O O . GLN A 1 463 ? 44.267 -22.055 0.044 1.00 69.69 463 GLN A O 1
ATOM 3467 N N . GLY A 1 464 ? 43.144 -22.767 1.847 1.00 70.31 464 GLY A N 1
ATOM 3468 C CA . GLY A 1 464 ? 43.796 -21.850 2.768 1.00 70.31 464 GLY A CA 1
ATOM 3469 C C . GLY A 1 464 ? 43.842 -22.407 4.181 1.00 70.31 464 GLY A C 1
ATOM 3470 O O . GLY A 1 464 ? 43.087 -23.304 4.546 1.00 70.31 464 GLY A O 1
ATOM 3471 N N . SER A 1 465 ? 44.723 -21.836 4.996 1.00 77.12 465 SER A N 1
ATOM 3472 C CA . SER A 1 465 ? 44.880 -22.220 6.395 1.00 77.12 465 SER A CA 1
ATOM 3473 C C . SER A 1 465 ? 44.664 -21.027 7.316 1.00 77.12 465 SER A C 1
ATOM 3475 O O . SER A 1 465 ? 45.243 -19.960 7.102 1.00 77.12 465 SER A O 1
ATOM 3477 N N . ILE A 1 466 ? 43.883 -21.213 8.374 1.00 79.12 466 ILE A N 1
ATOM 3478 C CA . ILE A 1 466 ? 43.772 -20.266 9.483 1.00 79.12 466 ILE A CA 1
ATOM 3479 C C . ILE A 1 466 ? 44.556 -20.848 10.657 1.00 79.12 466 ILE A C 1
ATOM 3481 O O . ILE A 1 466 ? 44.154 -21.859 11.228 1.00 79.12 466 ILE A O 1
ATOM 3485 N N . THR A 1 467 ? 45.653 -20.197 11.036 1.00 77.44 467 THR A N 1
ATOM 3486 C CA . THR A 1 467 ? 46.432 -20.567 12.225 1.00 77.44 467 THR A CA 1
ATOM 3487 C C . THR A 1 467 ? 46.010 -19.710 13.413 1.00 77.44 467 THR A C 1
ATOM 3489 O O . THR A 1 467 ? 45.890 -18.488 13.309 1.00 77.44 467 THR A O 1
ATOM 3492 N N . ILE A 1 468 ? 45.762 -20.352 14.551 1.00 79.00 468 ILE A N 1
ATOM 3493 C CA . ILE A 1 468 ? 45.404 -19.714 15.816 1.00 79.00 468 ILE A CA 1
ATOM 3494 C C . ILE A 1 468 ? 46.388 -20.193 16.881 1.00 79.00 468 ILE A C 1
ATOM 3496 O O . ILE A 1 468 ? 46.246 -21.292 17.408 1.00 79.00 468 ILE A O 1
ATOM 3500 N N . ASP A 1 469 ? 47.359 -19.350 17.235 1.00 70.81 469 ASP A N 1
ATOM 3501 C CA . ASP A 1 469 ? 48.476 -19.741 18.109 1.00 70.81 469 ASP A CA 1
ATOM 3502 C C . ASP A 1 469 ? 48.050 -20.129 19.532 1.00 70.81 469 ASP A C 1
ATOM 3504 O O . ASP A 1 469 ? 48.676 -20.974 20.171 1.00 70.81 469 ASP A O 1
ATOM 3508 N N . ARG A 1 470 ? 46.990 -19.498 20.058 1.00 77.31 470 ARG A N 1
ATOM 3509 C CA . ARG A 1 470 ? 46.450 -19.765 21.403 1.00 77.31 470 ARG A CA 1
ATOM 3510 C C . ARG A 1 470 ? 44.921 -19.638 21.424 1.00 77.31 470 ARG A C 1
ATOM 3512 O O . ARG A 1 470 ? 44.419 -18.533 21.644 1.00 77.31 470 ARG A O 1
ATOM 3519 N N . PRO A 1 471 ? 44.161 -20.732 21.240 1.00 75.19 471 PRO A N 1
ATOM 3520 C CA . PRO A 1 471 ? 42.703 -20.670 21.196 1.00 75.19 471 PRO A CA 1
ATOM 3521 C C . PRO A 1 471 ? 42.095 -20.318 22.568 1.00 75.19 471 PRO A C 1
ATOM 3523 O O . PRO A 1 471 ? 42.223 -21.062 23.546 1.00 75.19 471 PRO A O 1
ATOM 3526 N N . ARG A 1 472 ? 41.428 -19.158 22.661 1.00 74.06 472 ARG A N 1
ATOM 3527 C CA . ARG A 1 472 ? 40.772 -18.650 23.882 1.00 74.06 472 ARG A CA 1
ATOM 3528 C C . ARG A 1 472 ? 39.447 -17.962 23.535 1.00 74.06 472 ARG A C 1
ATOM 3530 O O . ARG A 1 472 ? 39.404 -17.150 22.621 1.00 74.06 472 ARG A O 1
ATOM 3537 N N . GLY A 1 473 ? 38.393 -18.236 24.309 1.00 78.06 473 GLY A N 1
ATOM 3538 C CA . GLY A 1 473 ? 37.079 -17.598 24.139 1.00 78.06 473 GLY A CA 1
ATOM 3539 C C . GLY A 1 473 ? 36.361 -17.981 22.837 1.00 78.06 473 GLY A C 1
ATOM 3540 O O . GLY A 1 473 ? 36.628 -19.039 22.265 1.00 78.06 473 GLY A O 1
ATOM 3541 N N . ARG A 1 474 ? 35.429 -17.125 22.396 1.00 80.62 474 ARG A N 1
ATOM 3542 C CA . ARG A 1 474 ? 34.797 -17.205 21.070 1.00 80.62 474 ARG A CA 1
ATOM 3543 C C . ARG A 1 474 ? 35.693 -16.526 20.039 1.00 80.62 474 ARG A C 1
ATOM 3545 O O . ARG A 1 474 ? 36.093 -15.381 20.228 1.00 80.62 474 ARG A O 1
ATOM 3552 N N . MET A 1 475 ? 35.997 -17.230 18.957 1.00 79.69 475 MET A N 1
ATOM 3553 C CA . MET A 1 475 ? 36.942 -16.789 17.934 1.00 79.69 475 MET A CA 1
ATOM 3554 C C . MET A 1 475 ? 36.230 -16.716 16.581 1.00 79.69 475 MET A C 1
ATOM 3556 O O . MET A 1 475 ? 36.196 -17.724 15.872 1.00 79.69 475 MET A O 1
ATOM 3560 N N . PRO A 1 476 ? 35.648 -15.559 16.219 1.00 80.31 476 PRO A N 1
ATOM 3561 C CA . PRO A 1 476 ? 35.027 -15.383 14.917 1.00 80.31 476 PRO A CA 1
ATOM 3562 C C . PRO A 1 476 ? 36.089 -15.309 13.816 1.00 80.31 476 PRO A C 1
ATOM 3564 O O . PRO A 1 476 ? 37.114 -14.619 13.935 1.00 80.31 476 PRO A O 1
ATOM 3567 N N . ARG A 1 477 ? 35.850 -16.039 12.732 1.00 82.19 477 ARG A N 1
ATOM 3568 C CA . ARG A 1 477 ? 36.647 -16.046 11.511 1.00 82.19 477 ARG A CA 1
ATOM 3569 C C . ARG A 1 477 ? 35.715 -16.025 10.316 1.00 82.19 477 ARG A C 1
ATOM 3571 O O . ARG A 1 477 ? 34.753 -16.777 10.262 1.00 82.19 477 ARG A O 1
ATOM 3578 N N . THR A 1 478 ? 36.035 -15.179 9.352 1.00 79.56 478 THR A N 1
ATOM 3579 C CA . THR A 1 478 ? 35.252 -15.052 8.127 1.00 79.56 478 THR A CA 1
ATOM 3580 C C . THR A 1 478 ? 36.085 -15.551 6.962 1.00 79.56 478 THR A C 1
ATOM 3582 O O . THR A 1 478 ? 37.211 -15.092 6.758 1.00 79.56 478 THR A O 1
ATOM 3585 N N . LEU A 1 479 ? 35.524 -16.480 6.195 1.00 72.62 479 LEU A N 1
ATOM 3586 C CA . LEU A 1 479 ? 36.052 -16.869 4.899 1.00 72.62 479 LEU A CA 1
ATOM 3587 C C . LEU A 1 479 ? 35.430 -15.956 3.853 1.00 72.62 479 LEU A C 1
ATOM 3589 O O . LEU A 1 479 ? 34.226 -15.978 3.624 1.00 72.62 479 LEU A O 1
ATOM 3593 N N . SER A 1 480 ? 36.259 -15.118 3.247 1.00 68.56 480 SER A N 1
ATOM 3594 C CA . SER A 1 480 ? 35.864 -14.200 2.183 1.00 68.56 480 SER A CA 1
ATOM 3595 C C . SER A 1 480 ? 36.929 -14.232 1.101 1.00 68.56 480 SER A C 1
ATOM 3597 O O . SER A 1 480 ? 38.118 -14.276 1.432 1.00 68.56 480 SER A O 1
ATOM 3599 N N . ALA A 1 481 ? 36.534 -14.135 -0.165 1.00 54.12 481 ALA A N 1
ATOM 3600 C CA . ALA A 1 481 ? 37.471 -13.953 -1.263 1.00 54.12 481 ALA A CA 1
ATOM 3601 C C . ALA A 1 481 ? 38.145 -12.579 -1.115 1.00 54.12 481 ALA A C 1
ATOM 3603 O O . ALA A 1 481 ? 37.615 -11.558 -1.542 1.00 54.12 481 ALA A O 1
ATOM 3604 N N . ARG A 1 482 ? 39.305 -12.519 -0.453 1.00 42.25 482 ARG A N 1
ATOM 3605 C CA . ARG A 1 482 ? 40.165 -11.340 -0.554 1.00 42.25 482 ARG A CA 1
ATOM 3606 C C . ARG A 1 482 ? 40.871 -11.423 -1.897 1.00 42.25 482 ARG A C 1
ATOM 3608 O O . ARG A 1 482 ? 41.658 -12.343 -2.105 1.00 42.25 482 ARG A O 1
ATOM 3615 N N . THR A 1 483 ? 40.651 -10.445 -2.770 1.00 28.08 483 THR A N 1
ATOM 3616 C CA . THR A 1 483 ? 41.601 -10.142 -3.844 1.00 28.08 483 THR A CA 1
ATOM 3617 C C . THR A 1 483 ? 42.970 -9.968 -3.181 1.00 28.08 483 THR A C 1
ATOM 3619 O O . THR A 1 483 ? 43.097 -9.102 -2.308 1.00 28.08 483 THR A O 1
ATOM 3622 N N . PRO A 1 484 ? 43.987 -10.793 -3.484 1.00 30.66 484 PRO A N 1
ATOM 3623 C CA . PRO A 1 484 ? 45.282 -10.608 -2.862 1.00 30.66 484 PRO A CA 1
ATOM 3624 C C . PRO A 1 484 ? 45.813 -9.243 -3.296 1.00 30.66 484 PRO A C 1
ATOM 3626 O O . PRO A 1 484 ? 45.905 -8.947 -4.489 1.00 30.66 484 PRO A O 1
ATOM 3629 N N . ALA A 1 485 ? 46.152 -8.397 -2.321 1.00 28.30 485 ALA A N 1
ATOM 3630 C CA . ALA A 1 485 ? 46.975 -7.229 -2.579 1.00 28.30 485 ALA A CA 1
ATOM 3631 C C . ALA A 1 485 ? 48.216 -7.715 -3.335 1.00 28.30 485 ALA A C 1
ATOM 3633 O O . ALA A 1 485 ? 48.902 -8.625 -2.862 1.00 28.30 485 ALA A O 1
ATOM 3634 N N . ARG A 1 486 ? 48.461 -7.154 -4.525 1.00 28.59 486 ARG A N 1
ATOM 3635 C CA . ARG A 1 486 ? 49.656 -7.422 -5.329 1.00 28.59 486 ARG A CA 1
ATOM 3636 C C . ARG A 1 486 ? 50.889 -7.258 -4.438 1.00 28.59 486 ARG A C 1
ATOM 3638 O O . ARG A 1 486 ? 51.355 -6.144 -4.223 1.00 28.59 486 ARG A O 1
ATOM 3645 N N . ARG A 1 487 ? 51.441 -8.365 -3.941 1.00 28.06 487 ARG A N 1
ATOM 3646 C CA . ARG A 1 487 ? 52.850 -8.412 -3.567 1.00 28.06 487 ARG A CA 1
ATOM 3647 C C . ARG A 1 487 ? 53.613 -8.310 -4.877 1.00 28.06 487 ARG A C 1
ATOM 3649 O O . ARG A 1 487 ? 53.478 -9.164 -5.749 1.00 28.06 487 ARG A O 1
ATOM 3656 N N . SER A 1 488 ? 54.340 -7.215 -5.027 1.00 30.86 488 SER A N 1
ATOM 3657 C CA . SER A 1 488 ? 55.336 -7.010 -6.065 1.00 30.86 488 SER A CA 1
ATOM 3658 C C . SER A 1 488 ? 56.280 -8.212 -6.102 1.00 30.86 488 SER A C 1
ATOM 3660 O O . SER A 1 488 ? 57.102 -8.402 -5.208 1.00 30.86 488 SER A O 1
ATOM 3662 N N . LEU A 1 489 ? 56.146 -9.039 -7.137 1.00 30.95 489 LEU A N 1
ATOM 3663 C CA . LEU A 1 489 ? 57.200 -9.969 -7.519 1.00 30.95 489 LEU A CA 1
ATOM 3664 C C . LEU A 1 489 ? 58.412 -9.142 -7.983 1.00 30.95 489 LEU A C 1
ATOM 3666 O O . LEU A 1 489 ? 58.222 -8.136 -8.680 1.00 30.95 489 LEU A O 1
ATOM 3670 N N . PRO A 1 490 ? 59.645 -9.514 -7.601 1.00 31.25 490 PRO A N 1
ATOM 3671 C CA . PRO A 1 490 ? 60.836 -8.854 -8.110 1.00 31.25 490 PRO A CA 1
ATOM 3672 C C . PRO A 1 490 ? 60.902 -9.048 -9.627 1.00 31.25 490 PRO A C 1
ATOM 3674 O O . PRO A 1 490 ? 60.671 -10.145 -10.135 1.00 31.25 490 PRO A O 1
ATOM 3677 N N . ARG A 1 491 ? 61.184 -7.960 -10.351 1.00 34.41 491 ARG A N 1
ATOM 3678 C CA . ARG A 1 491 ? 61.390 -7.972 -11.803 1.00 34.41 491 ARG A CA 1
ATOM 3679 C C . ARG A 1 491 ? 62.497 -8.972 -12.146 1.00 34.41 491 ARG A C 1
ATOM 3681 O O . ARG A 1 491 ? 63.649 -8.737 -11.794 1.00 34.41 491 ARG A O 1
ATOM 3688 N N . SER A 1 492 ? 62.159 -10.040 -12.861 1.00 33.81 492 SER A N 1
ATOM 3689 C CA . SER A 1 492 ? 63.124 -10.813 -13.636 1.00 33.81 492 SER A CA 1
ATOM 3690 C C . SER A 1 492 ? 63.302 -10.157 -15.007 1.00 33.81 492 SER A C 1
ATOM 3692 O O . SER A 1 492 ? 62.340 -9.806 -15.691 1.00 33.81 492 SER A O 1
ATOM 3694 N N . SER A 1 493 ? 64.560 -9.924 -15.360 1.00 35.22 493 SER A N 1
ATOM 3695 C CA . SER A 1 493 ? 65.038 -9.338 -16.612 1.00 35.22 493 SER A CA 1
ATOM 3696 C C . SER A 1 493 ? 64.612 -10.170 -17.834 1.00 35.22 493 SER A C 1
ATOM 3698 O O . SER A 1 493 ? 64.525 -11.394 -17.721 1.00 35.22 493 SER A O 1
ATOM 3700 N N . PRO A 1 494 ? 64.401 -9.559 -19.014 1.00 35.09 494 PRO A N 1
ATOM 3701 C CA . PRO A 1 494 ? 64.032 -10.297 -20.216 1.00 35.09 494 PRO A CA 1
ATOM 3702 C C . PRO A 1 494 ? 65.238 -11.056 -20.789 1.00 35.09 494 PRO A C 1
ATOM 3704 O O . PRO A 1 494 ? 66.303 -10.481 -21.010 1.00 35.09 494 PRO A O 1
ATOM 3707 N N . THR A 1 495 ? 65.060 -12.349 -21.052 1.00 38.38 495 THR A N 1
ATOM 3708 C CA . THR A 1 495 ? 65.953 -13.170 -21.887 1.00 38.38 495 THR A CA 1
ATOM 3709 C C . THR A 1 495 ? 65.492 -13.047 -23.353 1.00 38.38 495 THR A C 1
ATOM 3711 O O . THR A 1 495 ? 64.281 -13.039 -23.583 1.00 38.38 495 THR A O 1
ATOM 3714 N N . PRO A 1 496 ? 66.392 -12.899 -24.346 1.00 40.97 496 PRO A N 1
ATOM 3715 C CA . PRO A 1 496 ? 66.015 -12.647 -25.742 1.00 40.97 496 PRO A CA 1
ATOM 3716 C C . PRO A 1 496 ? 65.430 -13.894 -26.438 1.00 40.97 496 PRO A C 1
ATOM 3718 O O . PRO A 1 496 ? 65.644 -15.013 -25.967 1.00 40.97 496 PRO A O 1
ATOM 3721 N N . PRO A 1 497 ? 64.699 -13.726 -27.560 1.00 38.59 497 PRO A N 1
ATOM 3722 C CA . PRO A 1 497 ? 64.021 -14.829 -28.231 1.00 38.59 497 PRO A CA 1
ATOM 3723 C C . PRO A 1 497 ? 65.012 -15.744 -28.960 1.00 38.59 497 PRO A C 1
ATOM 3725 O O . PRO A 1 497 ? 65.867 -15.287 -29.719 1.00 38.59 497 PRO A O 1
ATOM 3728 N N . ALA A 1 498 ? 64.856 -17.052 -28.752 1.00 35.94 498 ALA A N 1
ATOM 3729 C CA . ALA A 1 498 ? 65.508 -18.076 -29.552 1.00 35.94 498 ALA A CA 1
ATOM 3730 C C . ALA A 1 498 ? 64.849 -18.157 -30.937 1.00 35.94 498 ALA A C 1
ATOM 3732 O O . ALA A 1 498 ? 63.625 -18.218 -31.063 1.00 35.94 498 ALA A O 1
ATOM 3733 N N . ALA A 1 499 ? 65.693 -18.156 -31.965 1.00 43.03 499 ALA A N 1
ATOM 3734 C CA . ALA A 1 499 ? 65.336 -18.357 -33.357 1.00 43.03 499 ALA A CA 1
ATOM 3735 C C . ALA A 1 499 ? 64.649 -19.716 -33.572 1.00 43.03 499 ALA A C 1
ATOM 3737 O O . ALA A 1 499 ? 65.108 -20.738 -33.061 1.00 43.03 499 ALA A O 1
ATOM 3738 N N . CYS A 1 500 ? 63.591 -19.729 -34.383 1.00 35.75 500 CYS A N 1
ATOM 3739 C CA . CYS A 1 500 ? 63.052 -20.948 -34.970 1.00 35.75 500 CYS A CA 1
ATOM 3740 C C . CYS A 1 500 ? 63.315 -20.901 -36.474 1.00 35.75 500 CYS A C 1
ATOM 3742 O O . CYS A 1 500 ? 62.745 -20.088 -37.198 1.00 35.75 500 CYS A O 1
ATOM 3744 N N . SER A 1 501 ? 64.239 -21.750 -36.902 1.00 42.50 501 SER A N 1
ATOM 3745 C CA . SER A 1 501 ? 64.521 -22.094 -38.284 1.00 42.50 501 SER A CA 1
ATOM 3746 C C . SER A 1 501 ? 63.497 -23.108 -38.791 1.00 42.50 501 SER A C 1
ATOM 3748 O O . SER A 1 501 ? 63.291 -24.150 -38.165 1.00 42.50 501 SER A O 1
ATOM 3750 N N . ARG A 1 502 ? 62.916 -22.823 -39.957 1.00 39.34 502 ARG A N 1
ATOM 3751 C CA . ARG A 1 502 ? 62.749 -23.765 -41.070 1.00 39.34 502 ARG A CA 1
ATOM 3752 C C . ARG A 1 502 ? 62.599 -22.992 -42.366 1.00 39.34 502 ARG A C 1
ATOM 3754 O O . ARG A 1 502 ? 61.850 -21.993 -42.351 1.00 39.34 502 ARG A O 1
#

Solvent-accessible surface area (backbone atoms only — not comparable to full-atom values): 30408 Å² total; per-residue (Å²): 136,72,63,43,62,33,95,86,76,55,50,73,27,59,75,81,43,63,46,31,92,85,80,63,50,70,42,95,66,77,88,92,84,79,90,68,95,80,88,85,55,70,64,58,35,47,30,64,49,67,31,91,56,36,44,66,68,52,80,74,48,75,59,99,63,32,38,30,30,35,28,38,35,64,85,76,73,40,62,27,31,34,41,32,45,49,69,89,53,92,72,49,72,72,40,52,51,48,42,53,54,52,51,55,58,56,43,68,56,85,47,98,22,44,63,51,49,77,50,75,52,70,35,79,81,37,45,34,37,33,24,72,52,75,66,54,46,34,44,44,56,52,36,72,74,63,36,45,37,58,66,70,59,44,49,64,50,45,52,53,47,34,54,34,48,36,55,36,40,76,73,74,45,64,43,81,47,50,42,43,76,32,28,37,29,31,65,91,78,62,49,49,27,42,44,74,65,25,58,68,69,67,51,46,77,72,76,62,73,40,99,76,77,57,77,89,74,74,49,57,31,51,31,38,56,62,72,70,65,55,87,84,75,53,62,46,46,39,45,21,7,46,19,27,40,52,40,17,36,55,62,45,47,53,71,45,75,61,99,42,65,68,52,23,42,48,37,46,60,70,53,79,60,65,55,52,40,80,80,37,75,85,45,56,66,60,58,26,53,52,32,35,34,24,45,38,69,52,63,88,66,25,53,92,43,42,63,56,46,52,50,51,56,52,51,39,53,56,52,67,69,60,60,83,82,54,72,68,58,59,54,50,60,69,58,61,82,78,67,81,85,84,82,89,87,87,82,88,85,87,90,84,81,86,85,84,90,84,88,87,88,80,88,88,84,84,88,90,87,87,88,87,84,86,90,79,77,89,70,76,75,60,58,62,54,49,52,54,53,48,50,51,52,53,45,59,63,69,67,58,67,70,20,30,40,32,42,36,32,66,37,92,53,31,35,38,35,36,53,91,86,45,78,46,76,37,50,49,69,30,74,44,80,42,78,43,75,68,80,57,62,46,61,32,41,38,36,65,58,72,86,89,62,102,64,79,91,84,70,84,85,64,63,54,73,50,76,37,73,69,54,62,56,77,42,81,44,76,47,60,89,69,79,75,76,83,74,82,71,81,87,77,78,90,78,81,87,81,85,84,88,131

Mean predicted aligned error: 20.19 Å

Radius of gyration: 36.89 Å; Cα contacts (8 Å, |Δi|>4): 698; chains: 1; bounding box: 96×61×127 Å

Foldseek 3Di:
DFFDQDPPHGPTHPPPDQADPPPGHGDPDDDDDDDPPPDDDPPVFVDVQVDDQKHWDDFPDDAPFWTWTWIARNVVRAIKIKIKGDLPDPQDPVLVVLLVVLLVLQQPQDAPQAFHWPDWTDGSSITMTITHDAAFDFQVVVLVVPQADDLVVLLVQVLSVLVSLQSCQVSVAAQQADASRQWTQHPPPRHIHGHRSPSVLSSVLPDPPPPVNDDRDDLLQFALCVLVSPPPDHSLRVLLSSLQRSLCNHLSDGQFDDPDSVRSSVCLQDPQGDQSCVRPVPRQNLSSVLSSQSSDNDSVSHQPGSVSSNVSSVVSVVVVVVDDPPPVVVVVVVVVVPDDDDDDDDDDDDDDDDDDDDDDDDDDDDDDDDDDDDDDDDDPPVVVVCVVVVCCVVVVVVPQFAFKEKEFECDQFWKWKQWPNDIDIAGHRGIDIDRHHQPAKIKIKMWGDDPDDPDDDDDDTDIDIDIGGGRGHYHYDYDDPDPDDDPDDPDDDDDDDDDDDD

Nearest PDB structures (foldseek):
  4ow8-assembly1_A-2  TM=9.439E-01  e=4.178E-24  Mycobacterium tuberculosis
  4eqm-assembly3_C  TM=9.554E-01  e=3.092E-23  Staphylococcus aureus subsp. aureus N315
  4o0w-assembly1_A  TM=8.618E-01  e=8.856E-18  Homo sapiens
  4czt-assembly2_B  TM=8.109E-01  e=9.673E-17  Arabidopsis thaliana
  8guw-assembly1_C  TM=8.507E-01  e=1.947E-15  Homo sapiens

Secondary structure (DSSP, 8-state):
---EE-TTT--EE-TT-SB-TTT--B-S----------SS-HHHHHHHHH-TTEEEEEEEEE-SSEEEEEEEETTTTEEEEEEEE-TTS---HHHHHHHHHHHHHHTT---TTBPPP-EEEEETTEEEEEEE---EEEHHHHHHHH-SPPHHHHHHHHHHHHHHHHHHHHTT---S--SGGGEEEETTT--EEE----HHHHHTTTT-S-TT----S-GGG--HHHHTT-S---HHHHHHHHHHHHHHHHHSS-S---SSHHHHHHHHHHSPPPPHHHH-TTS-HHHHHHHHHHT-SSGGGS-SSHHHHHHHHHHHHHHHTS----HHHHHHHHSSSS-----------------------------------------HHHHHHHHHHHHHHHHHHHSSPPPEEEEEE-SSS-EEEEETTEEEEE-TT-EEEEE--SSSPEEEEEEE-----SS---S---EEEEEESS--SEEEEEE--PPPP------PPPPPPPP---

Sequence (502 aa):
MADVPCATCQTPVPENALYCPSCGSRTGRGDSRAEVPVASDVPERLARALGTNYEVRQLLGEGGFAQVFEVWDRGLERRLAVKVLKPDLAWSSGMLERFKQETRSIARLNHPNILPIHFVGEGEGLVFYAMPFVQGEALSGLLRRQGALPAERAIAILRPLLEALGHAHTEGLIHRDIKPDNVMLEASTGRPLLVDFGIAKRIDGAGHQTQAGFVVGTPQYMSPEQALGQGDLDARTDLYAVGAMLYQMVTGTPPFDGASSQEIVGKHLSEPAPFATNHNAQIPAWLSDVIVRCLAKRPAERYQSAAALLEALAAGRKSGAQEPVSAERVVRQLHADDATAVMPSAERPRPLAGPAAGQPPGRPRGAPPVPARPARGGWGRQLALLGVAGALTAGMFLFRGSPVLVVENKLVEPVRLVVGGATVEVAAGGTLEQKVPRQGPLVVQWYLVRPEGPSGPLGVEVQGSITIDRPRGRMPRTLSARTPARRSLPRSSPTPPAACSR